Protein 9GFK (pdb70)

B-factor: mean 33.03, std 9.79, range [18.78, 79.49]

Foldseek 3Di:
DPDDDDQQQWKWFFAVLLVVQLVVQPDPDGIDGNVSSVVSNVVSCVVVVQADPVQRQKGAADVHSVCVLLVDRIDGVVPVVSVVVSRPVGIDTPD/DDPDDDDQQQFKWFFAVLLVVLQVVQPDDDRIDGNVSSVVSVVVSCVVVVQADPVQRQKGAAVVHSVCVLLVHRIDGVVVPVSVVVSRPVRIGGDD/DDDDDQQQWKKFFADLLQVQLVVQPDPDRIDGNVSSVVSVVVSCVVVVQADPVQRQKGAAPPHSVCVLLVHRIDGVVPPVSVVVSRPVGIGTPD/DPDDDDQQQFKWFFAVLLVVQLVVLPDDDRIDGNVSSVVSVVVSCVVVVQADPVHRQKGQAQVHSVCVLLVHRIDGNVPPVSVVVSRPVRIDGDD/DDPVVVVD/DDPVVVVD/DDPVVVVD/DDPVVVVD

Solvent-accessible surface area: 21540 Å² total; per-residue (Å²): 130,152,20,25,58,42,20,64,69,25,86,0,122,11,87,112,81,0,35,138,0,0,87,77,33,50,10,167,79,57,44,0,35,1,60,23,0,28,33,7,0,6,27,8,0,60,87,102,142,27,23,28,138,188,87,28,21,32,0,108,0,73,163,15,32,0,13,96,14,36,70,37,95,46,22,18,5,114,59,37,53,105,10,28,54,9,0,44,178,16,8,90,48,81,156,217,37,103,15,27,45,42,22,65,71,23,91,0,120,9,91,114,76,0,34,132,0,0,93,74,30,39,5,167,95,69,38,1,35,0,63,30,0,29,34,12,0,6,39,7,0,84,104,102,149,26,18,28,91,185,98,34,23,42,0,106,0,66,164,18,34,0,10,102,13,41,70,37,86,47,22,22,5,116,62,39,22,129,9,31,54,8,0,34,170,16,9,89,45,54,186,132,49,32,58,42,21,59,62,23,83,0,123,10,86,111,84,0,35,137,0,0,88,73,33,42,5,169,80,57,42,0,34,0,64,7,0,34,30,4,0,4,32,7,0,87,110,104,151,28,26,31,109,193,96,30,21,41,0,104,1,67,163,22,30,0,11,98,17,38,68,36,86,46,24,26,4,113,71,38,73,104,10,27,54,8,0,47,178,20,8,87,49,78,175,120,80,34,30,58,46,20,63,64,27,91,0,116,11,91,114,48,0,33,112,1,0,91,69,35,56,9,174,91,80,54,1,35,0,58,16,0,28,35,16,0,6,33,8,0,64,90,101,140,26,22,42,116,184,93,30,17,38,0,12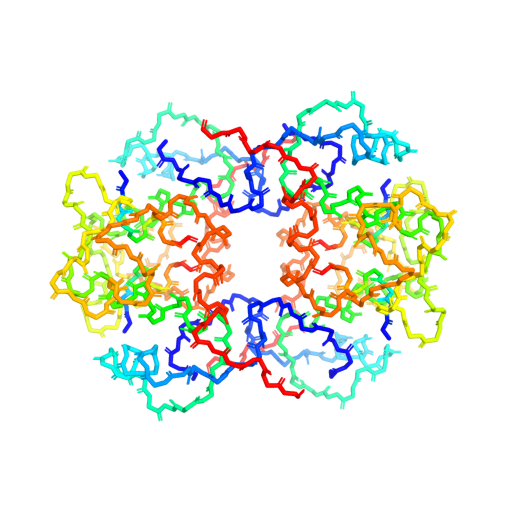1,1,95,156,18,75,0,10,96,1,17,66,38,93,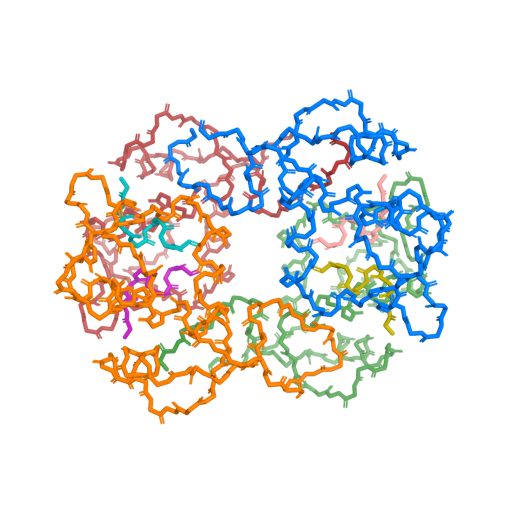43,26,20,4,117,69,44,28,136,12,30,54,36,0,25,151,20,9,74,49,34,199,65,41,2,30,37,32,52,94,78,41,2,36,39,34,51,94,79,42,2,36,37,36,52,95,71,44,1,30,40,43,51,95

Organism: Homo sapiens (NCBI:txid9606)

Sequence (412 aa):
SQIPASEQETLVRPKPLLLKLLKSVGAQKDTYTMKEVLFYLGQYIMTKRLYDEKQQHIVYCSNDLLGDLFGVPSFSVKEHRKIYTMMIYRNLVVVNMSQIPASEQETLVRPKPLLLKLLKSVGAQKDTYTMKEVLFYLGQYIMTKRLYDEKQQHIVYCSNDLLGDLFGVPSFSVKEHRKIYTMIYRNLVVVNQIPASEQETLVRPKPLLLKLLKSVGAQKDTYTMKEVLFYLGQYIMTKRRLYDEKQQHIVYCSNDLLGDLFGVPSFSVVKEHRKIYTMIYRNLVVVNSQIPASEQETLVRPKPLLLKLLKSVGAQKDTYTMKEVLFYLLGQYIMTKRLYDEKQQHIVYCSNDLLGDLFGVPSFSVKEHRKIYTMIYRNLVVVNTSFCEYWATSFCEYWATSFCEYWATSFCEYWA

Structure (mmCIF, N/CA/C/O backbone):
data_9GFK
#
_entry.id   9GFK
#
_cell.length_a   39.565
_cell.length_b   109.557
_cell.length_c   58.713
_cell.angle_alpha   90
_cell.angle_beta   96.97
_cell.angle_gamma   90
#
_symmetry.space_group_name_H-M   'P 1 21 1'
#
loop_
_entity.id
_entity.type
_entity.pdbx_description
1 polymer 'E3 ubiquitin-protein ligase Mdm2'
2 polymer 'Stapled foldamer'
3 non-polymer 'SULFATE ION'
4 water water
#
loop_
_atom_site.group_PDB
_atom_site.id
_atom_site.type_symbol
_atom_site.label_atom_id
_atom_site.label_alt_id
_atom_site.label_comp_id
_atom_site.label_asym_id
_atom_site.label_entity_id
_atom_site.label_seq_id
_atom_site.pdbx_PDB_ins_code
_atom_site.Cartn_x
_atom_site.Cartn_y
_atom_site.Cartn_z
_atom_site.occupancy
_atom_site.B_iso_or_equiv
_atom_site.auth_seq_id
_atom_site.auth_comp_id
_atom_site.auth_asym_id
_atom_site.auth_atom_id
_atom_site.pdbx_PDB_model_num
ATOM 1 N N . SER A 1 2 ? -7.76 -11.288 36.124 1 54.41 17 SER A N 1
ATOM 2 C CA . SER A 1 2 ? -6.843 -12.106 35.323 1 54.31 17 SER A CA 1
ATOM 3 C C . SER A 1 2 ? -6.068 -13.142 36.129 1 52.97 17 SER A C 1
ATOM 4 O O . SER A 1 2 ? -5.426 -13.993 35.525 1 53.63 17 SER A O 1
ATOM 7 N N . GLN A 1 3 ? -6.097 -13.057 37.471 1 50.91 18 GLN A N 1
ATOM 8 C CA . GLN A 1 3 ? -5.4 -13.941 38.409 1 48.69 18 GLN A CA 1
ATOM 9 C C . GLN A 1 3 ? -3.881 -13.722 38.403 1 44.49 18 GLN A C 1
ATOM 10 O O . GLN A 1 3 ? -3.351 -13.347 39.447 1 45.03 18 GLN A O 1
ATOM 16 N N . ILE A 1 4 ? -3.174 -13.944 37.265 1 40.09 19 ILE A N 1
ATOM 17 C CA . ILE A 1 4 ? -1.734 -13.701 37.247 1 35.83 19 ILE A CA 1
ATOM 18 C C . ILE A 1 4 ? -1.501 -12.169 37.23 1 31.54 19 ILE A C 1
ATOM 19 O O . ILE A 1 4 ? -2.29 -11.431 36.647 1 30.1 19 ILE A O 1
ATOM 24 N N . PRO A 1 5 ? -0.468 -11.696 37.942 1 29.5 20 PRO A N 1
ATOM 25 C CA . PRO A 1 5 ? -0.22 -10.251 38.017 1 28.58 20 PRO A CA 1
ATOM 26 C 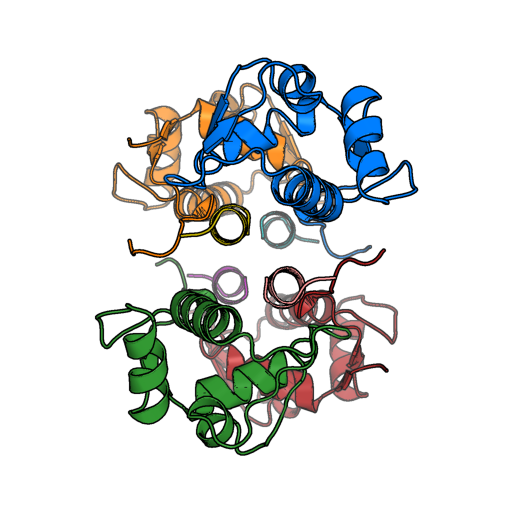C . PRO A 1 5 ? 0.009 -9.614 36.663 1 28.05 20 PRO A C 1
ATOM 27 O O . PRO A 1 5 ? 0.639 -10.211 35.792 1 28.45 20 PRO A O 1
ATOM 31 N N . ALA A 1 6 ? -0.438 -8.382 36.523 1 27.81 21 ALA A N 1
ATOM 32 C CA . ALA A 1 6 ? -0.275 -7.679 35.268 1 28.2 21 ALA A CA 1
ATOM 33 C C . ALA A 1 6 ? 1.075 -6.979 35.192 1 28.18 21 ALA A C 1
ATOM 34 O O . ALA A 1 6 ? 1.621 -6.569 36.203 1 28.63 21 ALA A O 1
ATOM 36 N N . SER A 1 7 ? 1.634 -6.887 33.996 1 27.73 22 SER A N 1
ATOM 37 C CA . SER A 1 7 ? 2.87 -6.145 33.765 1 27.55 22 SER A CA 1
ATOM 38 C C . SER A 1 7 ? 2.48 -4.702 33.367 1 26.23 22 SER A C 1
ATOM 39 O O . SER A 1 7 ? 1.301 -4.434 33.088 1 26.3 22 SER A O 1
ATOM 42 N N . GLU A 1 8 ? 3.451 -3.789 33.304 1 24.69 23 GLU A N 1
ATOM 43 C CA . GLU A 1 8 ? 3.158 -2.39 32.951 1 23.5 23 GLU A CA 1
ATOM 44 C C . GLU A 1 8 ? 2.496 -2.27 31.566 1 23.9 23 GLU A C 1
ATOM 45 O O . GLU A 1 8 ? 1.52 -1.534 31.428 1 24.36 23 GLU A O 1
ATOM 51 N N . GLN A 1 9 ? 2.956 -3.043 30.574 1 23.15 24 GLN A N 1
ATOM 52 C CA . GLN A 1 9 ? 2.368 -2.983 29.224 1 24.43 24 GLN A CA 1
ATOM 53 C C . GLN A 1 9 ? 0.912 -3.46 29.165 1 24.54 24 GLN A C 1
ATOM 54 O O . GLN A 1 9 ? 0.205 -3.158 28.201 1 24.74 24 GLN A O 1
ATOM 60 N N . GLU A 1 10 ? 0.469 -4.241 30.172 1 24.75 25 GLU A N 1
ATOM 61 C CA . GLU A 1 10 ? -0.912 -4.714 30.239 1 25.47 25 GLU A CA 1
ATOM 62 C C . GLU A 1 10 ? -1.872 -3.735 30.942 1 26.22 25 GLU A C 1
ATOM 63 O O . GLU A 1 10 ? -3.085 -3.99 30.993 1 27.4 25 GLU A O 1
ATOM 69 N N . THR A 1 11 ? -1.356 -2.616 31.455 1 25.66 26 THR A N 1
ATOM 70 C CA . THR A 1 11 ? -2.155 -1.609 32.167 1 26.09 26 THR A CA 1
ATOM 71 C C . THR A 1 11 ? -3.273 -1.087 31.279 1 25.42 26 THR A C 1
ATOM 72 O O . THR A 1 11 ? -2.993 -0.716 30.141 1 24.36 26 THR A O 1
ATOM 76 N N . LEU A 1 12 ? -4.525 -1.09 31.768 1 24.77 27 LEU A N 1
ATOM 77 C CA . LEU A 1 12 ? -5.631 -0.533 30.981 1 25.14 27 LEU A CA 1
ATOM 78 C C . LEU A 1 12 ? -5.682 0.971 31.241 1 23.96 27 LEU A C 1
ATOM 79 O O . LEU A 1 12 ? -5.604 1.41 32.379 1 23.9 27 LEU A O 1
ATOM 84 N N . VAL A 1 13 ? -5.771 1.751 30.187 1 23.2 28 VAL A N 1
ATOM 85 C CA . VAL A 1 13 ? -5.762 3.201 30.263 1 22.01 28 VAL A CA 1
ATOM 86 C C . VAL A 1 13 ? -6.879 3.834 29.438 1 22.35 28 VAL A C 1
ATOM 87 O O . VAL A 1 13 ? -7.317 3.293 28.408 1 22.31 28 VAL A O 1
ATOM 91 N N . ARG A 1 14 ? -7.257 5.044 29.834 1 22.88 29 ARG A N 1
ATOM 92 C CA . ARG A 1 14 ? -8.224 5.818 29.105 1 24.53 29 ARG A CA 1
ATOM 93 C C . ARG A 1 14 ? -7.53 7.084 28.684 1 24.16 29 ARG A C 1
ATOM 94 O O . ARG A 1 14 ? -7.379 7.997 29.506 1 24.75 29 ARG A O 1
ATOM 102 N N . PRO A 1 15 ? -7.074 7.148 27.424 1 23.26 30 PRO A N 1
ATOM 103 C CA . PRO A 1 15 ? -6.394 8.358 26.966 1 23.14 30 PRO A CA 1
ATOM 104 C C . PRO A 1 15 ? -7.277 9.596 27.031 1 23.02 30 PRO A C 1
ATOM 105 O O . PRO A 1 15 ? -8.485 9.552 26.728 1 22.74 30 PRO A O 1
ATOM 109 N N . LYS A 1 16 ? -6.656 10.697 27.446 1 23.34 31 LYS A N 1
ATOM 110 C CA . LYS A 1 16 ? -7.248 12.035 27.474 1 23.58 31 LYS A CA 1
ATOM 111 C C . LYS A 1 16 ? -7.458 12.533 26.03 1 24.59 31 LYS A C 1
ATOM 112 O O . LYS A 1 16 ? -6.945 11.929 25.094 1 24.08 31 LYS A O 1
ATOM 118 N N . PRO A 1 17 ? -8.258 13.599 25.815 1 24.78 32 PRO A N 1
ATOM 119 C CA . PRO A 1 17 ? -8.623 13.976 24.443 1 24.36 32 PRO A CA 1
ATOM 120 C C . PRO A 1 17 ? -7.494 14.173 23.421 1 23.66 32 PRO A C 1
ATOM 121 O O . PRO A 1 17 ? -7.68 13.703 22.312 1 23.19 32 PRO A O 1
ATOM 125 N N . LEU A 1 18 ? -6.371 14.855 23.746 1 23.95 33 LEU A N 1
ATOM 126 C CA . LEU A 1 18 ? -5.303 15.042 22.749 1 23.82 33 LEU A CA 1
ATOM 127 C C . LEU A 1 18 ? -4.717 13.694 22.312 1 22.81 33 LEU A C 1
ATOM 128 O O . LEU A 1 18 ? -4.584 13.44 21.112 1 22.74 33 LEU A O 1
ATOM 133 N N . LEU A 1 19 ? -4.383 12.84 23.273 1 22.49 34 LEU A N 1
ATOM 134 C CA . LEU A 1 19 ? -3.814 11.509 22.975 1 23.44 34 LEU A CA 1
ATOM 135 C C . LEU A 1 19 ? -4.827 10.586 22.283 1 24.14 34 LEU A C 1
ATOM 136 O O . LEU A 1 19 ? -4.455 9.834 21.379 1 24.71 34 LEU A O 1
ATOM 141 N N . LEU A 1 20 ? -6.113 10.685 22.659 1 23.31 35 LEU A N 1
ATOM 142 C CA . LEU A 1 20 ? -7.149 9.88 22.017 1 23.73 35 LEU A CA 1
ATOM 143 C C . LEU A 1 20 ? -7.282 10.249 20.547 1 22.82 35 LEU A C 1
ATOM 144 O O . LEU A 1 20 ? -7.364 9.366 19.704 1 24.13 35 LEU A O 1
ATOM 149 N N . LYS A 1 21 ? -7.203 11.541 20.228 1 21.75 36 LYS A N 1
ATOM 150 C CA . LYS A 1 21 ? -7.272 12.017 18.851 1 22.21 36 LYS A CA 1
ATOM 151 C C . LYS A 1 21 ? -6.09 11.482 18.027 1 22.37 36 LYS A C 1
ATOM 152 O O . LYS A 1 21 ? -6.274 11.019 16.888 1 22.87 36 LYS A O 1
ATOM 158 N N . LEU A 1 22 ? -4.894 11.492 18.622 1 21.99 37 LEU A N 1
ATOM 159 C CA . LEU A 1 22 ? -3.692 10.965 17.993 1 22.16 37 LEU A CA 1
ATOM 160 C C . LEU A 1 22 ? -3.877 9.464 17.68 1 22.79 37 LEU A C 1
ATOM 161 O O . LEU A 1 22 ? -3.663 9.046 16.541 1 22.66 37 LEU A O 1
ATOM 166 N N . LEU A 1 23 ? -4.277 8.681 18.686 1 24.11 38 LEU A N 1
ATOM 167 C CA . LEU A 1 23 ? -4.477 7.228 18.558 1 26.11 38 LEU A CA 1
ATOM 168 C C . LEU A 1 23 ? -5.507 6.864 17.512 1 27.88 38 LEU A C 1
ATOM 169 O O . LEU A 1 23 ? -5.266 5.961 16.703 1 28.66 38 LEU A O 1
ATOM 174 N N . LYS A 1 24 ? -6.618 7.598 17.476 1 27.85 39 LYS A N 1
ATOM 175 C CA . LYS A 1 24 ? -7.678 7.35 16.517 1 29.3 39 LYS A CA 1
ATOM 176 C C . LYS A 1 24 ? -7.305 7.782 15.094 1 30.46 39 LYS A C 1
ATOM 177 O O . LYS A 1 24 ? -7.831 7.209 14.135 1 31.2 39 LYS A O 1
ATOM 183 N N . SER A 1 25 ? -6.35 8.729 14.937 1 30.38 40 SER A N 1
ATOM 184 C CA . SER A 1 25 ? -5.931 9.14 13.597 1 30.23 40 SER A CA 1
ATOM 185 C C . SER A 1 25 ? -5.197 8.016 12.839 1 30.46 40 SER A C 1
ATOM 186 O O . SER A 1 25 ? -5.141 8.056 11.613 1 30.77 40 SER A O 1
ATOM 189 N N . VAL A 1 26 ? -4.643 7.025 13.543 1 30.82 41 VAL A N 1
ATOM 190 C CA . VAL A 1 26 ? -3.981 5.903 12.875 1 32.15 41 VAL A CA 1
ATOM 191 C C . VAL A 1 26 ? -4.887 4.673 12.785 1 35.16 41 VAL A C 1
ATOM 192 O O . VAL A 1 26 ? -4.386 3.56 12.641 1 35.33 41 VAL A O 1
ATOM 196 N N . GLY A 1 27 ? -6.205 4.874 12.839 1 37.02 42 GLY A N 1
ATOM 197 C CA . GLY A 1 27 ? -7.162 3.79 12.684 1 39.12 42 GLY A CA 1
ATOM 198 C C . GLY A 1 27 ? -7.635 3.068 13.928 1 40.35 42 GLY A C 1
ATOM 199 O O . GLY A 1 27 ? -8.563 2.267 13.822 1 41.43 42 GLY A O 1
ATOM 200 N N . ALA A 1 28 ? -7.028 3.313 15.109 1 40.43 43 ALA A N 1
ATOM 201 C CA . ALA A 1 28 ? -7.501 2.668 16.345 1 41.7 43 ALA A CA 1
ATOM 202 C C . ALA A 1 28 ? -8.903 3.249 16.656 1 42.54 43 ALA A C 1
ATOM 203 O O . ALA A 1 28 ? -9.094 4.46 16.529 1 43.08 43 ALA A O 1
ATOM 205 N N . GLN A 1 29 ? -9.893 2.394 16.928 1 41.88 44 GLN A N 1
ATOM 206 C CA . GLN A 1 29 ? -11.267 2.876 17.073 1 41.98 44 GLN A CA 1
ATOM 207 C C . GLN A 1 29 ? -11.91 2.536 18.409 1 40.17 44 GLN A C 1
ATOM 208 O O . GLN A 1 29 ? -13.083 2.146 18.457 1 41.14 44 GLN A O 1
ATOM 214 N N . LYS A 1 30 ? -11.173 2.739 19.493 1 37.36 45 LYS A N 1
ATOM 215 C CA . LYS A 1 30 ? -11.721 2.521 20.825 1 36.27 45 LYS A CA 1
ATOM 216 C C . LYS A 1 30 ? -11.295 3.614 21.793 1 35.16 45 LYS A C 1
ATOM 217 O O . LYS A 1 30 ? -10.535 4.512 21.417 1 35.26 45 LYS A O 1
ATOM 223 N N . ASP A 1 31 ? -11.819 3.579 23.013 1 34.12 46 ASP A N 1
ATOM 224 C CA . ASP A 1 31 ? -11.506 4.579 24.013 1 34.19 46 ASP A CA 1
ATOM 225 C C . ASP A 1 31 ? -10.67 4.014 25.168 1 32.5 46 ASP A C 1
ATOM 226 O O . ASP A 1 31 ? -10.102 4.79 25.914 1 32.88 46 ASP A O 1
ATOM 231 N N . THR A 1 32 ? -10.645 2.681 25.361 1 30.79 47 THR A N 1
ATOM 232 C CA . THR A 1 32 ? -9.86 2.021 26.402 1 30.08 47 THR A CA 1
ATOM 233 C C . THR A 1 32 ? -8.756 1.209 25.717 1 27.92 47 THR A C 1
ATOM 234 O O . THR A 1 32 ? -9.03 0.46 24.783 1 27.69 47 THR A O 1
ATOM 238 N N . TYR A 1 33 ? -7.514 1.383 26.164 1 25.89 48 TYR A N 1
ATOM 239 C CA . TYR A 1 33 ? -6.35 0.729 25.57 1 25.56 48 TYR A CA 1
ATOM 240 C C . TYR A 1 33 ? -5.475 0.103 26.623 1 24.33 48 TYR A C 1
ATOM 241 O O . TYR A 1 33 ? -5.538 0.499 27.78 1 24.65 48 TYR A O 1
ATOM 250 N N . THR A 1 34 ? -4.609 -0.832 26.234 1 22.98 49 THR A N 1
ATOM 251 C CA . THR A 1 34 ? -3.558 -1.278 27.139 1 22.4 49 THR A CA 1
ATOM 252 C C . THR A 1 34 ? -2.358 -0.336 26.838 1 21.02 49 THR A C 1
ATOM 253 O O . THR A 1 34 ? -2.278 0.235 25.74 1 21.3 49 THR A O 1
ATOM 257 N N . MET A 1 35 ? -1.396 -0.225 27.762 1 19.87 50 MET A N 1
ATOM 258 C CA . MET A 1 35 ? -0.197 0.587 27.527 1 20.8 50 MET A CA 1
ATOM 259 C C . MET A 1 35 ? 0.562 0.089 26.281 1 20.8 50 MET A C 1
ATOM 260 O O . MET A 1 35 ? 1.096 0.9 25.537 1 20.47 50 MET A O 1
ATOM 265 N N . LYS A 1 36 ? 0.519 -1.254 26.021 1 20.06 51 LYS A N 1
ATOM 266 C CA . LYS A 1 36 ? 1.137 -1.843 24.827 1 20.65 51 LYS A CA 1
ATOM 267 C C . LYS A 1 36 ? 0.504 -1.288 23.557 1 21.01 51 LYS A C 1
ATOM 268 O O . LYS A 1 36 ? 1.215 -0.951 22.608 1 22.19 51 LYS A O 1
ATOM 274 N N . GLU A 1 37 ? -0.822 -1.145 23.544 1 20.04 52 GLU A N 1
ATOM 275 C CA . GLU A 1 37 ? -1.513 -0.594 22.389 1 20.36 52 GLU A CA 1
ATOM 276 C C . GLU A 1 37 ? -1.175 0.871 22.205 1 20.31 52 GLU A C 1
ATOM 277 O O . GLU A 1 37 ? -0.864 1.299 21.085 1 20.24 52 GLU A O 1
ATOM 283 N N . VAL A 1 38 ? -1.144 1.644 23.29 1 19.97 53 VAL A N 1
ATOM 284 C CA . VAL A 1 38 ? -0.749 3.07 23.213 1 20.05 53 VAL A CA 1
ATOM 285 C C . VAL A 1 38 ? 0.646 3.204 22.574 1 20.84 53 VAL A C 1
ATOM 286 O O . VAL A 1 38 ? 0.788 3.92 21.592 1 21.63 53 VAL A O 1
ATOM 290 N N . LEU A 1 39 ? 1.624 2.413 23.041 1 21.25 54 LEU A N 1
ATOM 291 C CA . LEU A 1 39 ? 2.977 2.433 22.479 1 21.77 54 LEU A CA 1
ATOM 292 C C . LEU A 1 39 ? 2.966 2.043 21.003 1 22.44 54 LEU A C 1
ATOM 293 O O . LEU A 1 39 ? 3.608 2.681 20.171 1 23.74 54 LEU A O 1
ATOM 298 N N . PHE A 1 40 ? 2.222 1.006 20.682 1 21.78 55 PHE A N 1
ATOM 299 C CA . PHE A 1 40 ? 2.106 0.52 19.317 1 22.28 55 PHE A CA 1
ATOM 300 C C . PHE A 1 40 ? 1.561 1.586 18.339 1 21.97 55 PHE A C 1
ATOM 301 O O . PHE A 1 40 ? 2.176 1.846 17.298 1 21.46 55 PHE A O 1
ATOM 309 N N . TYR A 1 41 ? 0.398 2.172 18.655 1 21.85 56 TYR A N 1
ATOM 310 C CA . TYR A 1 41 ? -0.247 3.169 17.795 1 21.25 56 TYR A CA 1
ATOM 311 C C . TYR A 1 41 ? 0.522 4.502 17.808 1 21.11 56 TYR A C 1
ATOM 312 O O . TYR A 1 41 ? 0.563 5.18 16.791 1 20.68 56 TYR A O 1
ATOM 321 N N . LEU A 1 42 ? 1.173 4.851 18.931 1 20.76 57 LEU A N 1
ATOM 322 C CA . LEU A 1 42 ? 2.019 6.047 18.978 1 21.04 57 LEU A CA 1
ATOM 323 C C . LEU A 1 42 ? 3.225 5.839 18.015 1 20.71 57 LEU A C 1
ATOM 324 O O . LEU A 1 42 ? 3.558 6.742 17.242 1 20.84 57 LEU A O 1
ATOM 329 N N . GLY A 1 43 ? 3.812 4.637 18.025 1 18.8 58 GLY A N 1
ATOM 330 C CA . GLY A 1 43 ? 4.908 4.286 17.124 1 19.61 58 GLY A CA 1
ATOM 331 C C . GLY A 1 43 ? 4.478 4.351 15.669 1 20.34 58 GLY A C 1
ATOM 332 O O . GLY A 1 43 ? 5.196 4.902 14.83 1 19.72 58 GLY A O 1
ATOM 333 N N . GLN A 1 44 ? 3.257 3.876 15.372 1 20.9 59 GLN A N 1
ATOM 334 C CA . GLN A 1 44 ? 2.683 3.95 14.023 1 21.91 59 GLN A CA 1
ATOM 335 C C . GLN A 1 44 ? 2.472 5.374 13.581 1 23.04 59 GLN A C 1
ATOM 336 O O . GLN A 1 44 ? 2.684 5.681 12.417 1 24.88 59 GLN A O 1
ATOM 342 N N . TYR A 1 45 ? 1.974 6.221 14.467 1 22.1 60 TYR A N 1
ATOM 343 C CA . TYR A 1 45 ? 1.717 7.631 14.177 1 21.75 60 TYR A CA 1
ATOM 344 C C . TYR A 1 45 ? 3.013 8.347 13.795 1 22.02 60 TYR A C 1
ATOM 345 O O . TYR A 1 45 ? 3.053 9.022 12.767 1 23.58 60 TYR A O 1
ATOM 354 N N . ILE A 1 46 ? 4.086 8.206 14.599 1 21.08 61 ILE A N 1
ATOM 355 C CA . ILE A 1 46 ? 5.348 8.866 14.288 1 20.59 61 ILE A CA 1
ATOM 356 C C . ILE A 1 46 ? 5.896 8.375 12.945 1 21.37 61 ILE A C 1
ATOM 357 O O . ILE A 1 46 ? 6.384 9.161 12.144 1 21.01 61 ILE A O 1
ATOM 362 N N . MET A 1 47 ? 5.835 7.058 12.735 1 21.48 62 MET A N 1
ATOM 363 C CA . MET A 1 47 ? 6.345 6.443 11.527 1 23.08 62 MET A CA 1
ATOM 364 C C . MET A 1 47 ? 5.514 6.861 10.308 1 25.09 62 MET A C 1
ATOM 365 O O . MET A 1 47 ? 6.098 7.312 9.333 1 25.51 62 MET A O 1
ATOM 370 N N . THR A 1 48 ? 4.175 6.799 10.369 1 26.01 63 THR A N 1
ATOM 371 C CA . THR A 1 48 ? 3.347 7.151 9.198 1 27.44 63 THR A CA 1
ATOM 372 C C . THR A 1 48 ? 3.475 8.604 8.811 1 27.21 63 THR A C 1
ATOM 373 O O . THR A 1 48 ? 3.487 8.923 7.614 1 27.65 63 THR A O 1
ATOM 377 N N . LYS A 1 49 ? 3.579 9.48 9.801 1 25.84 64 LYS A N 1
ATOM 378 C CA . LYS A 1 49 ? 3.71 10.906 9.536 1 26.43 64 LYS A CA 1
ATOM 379 C C . LYS A 1 49 ? 5.134 11.375 9.271 1 27.08 64 LYS A C 1
ATOM 380 O O . LYS A 1 49 ? 5.335 12.568 9.036 1 27.59 64 LYS A O 1
ATOM 386 N N . ARG A 1 50 ? 6.121 10.461 9.365 1 26.84 65 ARG A N 1
ATOM 387 C CA . ARG A 1 50 ? 7.544 10.707 9.161 1 27.57 65 ARG A CA 1
ATOM 388 C C . ARG A 1 50 ? 8.014 11.868 10.037 1 26.19 65 ARG A C 1
ATOM 389 O O . ARG A 1 50 ? 8.634 12.805 9.532 1 25.84 65 ARG A O 1
ATOM 397 N N . LEU A 1 51 ? 7.691 11.826 11.344 1 24.72 66 LEU A N 1
ATOM 398 C CA . LEU A 1 51 ? 8.119 12.903 12.241 1 24.71 66 LEU A CA 1
ATOM 399 C C . LEU A 1 51 ? 9.574 12.767 12.702 1 25.22 66 LEU A C 1
ATOM 400 O O . LEU A 1 51 ? 10.14 13.719 13.229 1 26.15 66 LEU A O 1
ATOM 405 N N . TYR A 1 52 ? 10.171 11.583 12.528 1 25.03 67 TYR A N 1
ATOM 406 C CA . TYR A 1 52 ? 11.544 11.356 12.925 1 25.08 67 TYR A CA 1
ATOM 407 C C . TYR A 1 52 ? 12.549 12.023 11.972 1 25.5 67 TYR A C 1
ATOM 408 O O . TYR A 1 52 ? 12.255 12.244 10.791 1 25.74 67 TYR A O 1
ATOM 417 N N . ASP A 1 53 ? 13.752 12.28 12.472 1 25.63 68 ASP A N 1
ATOM 418 C CA . ASP A 1 53 ? 14.824 12.851 11.671 1 26.66 68 ASP A CA 1
ATOM 419 C C . ASP A 1 53 ? 15.375 11.73 10.787 1 28 68 ASP A C 1
ATOM 420 O O . ASP A 1 53 ? 15.679 10.668 11.31 1 27.91 68 ASP A O 1
ATOM 425 N N . GLU A 1 54 ? 15.499 11.95 9.458 1 28.97 69 GLU A N 1
ATOM 426 C CA . GLU A 1 54 ? 16.049 10.949 8.533 1 30.26 69 GLU A CA 1
ATOM 427 C C . GLU A 1 54 ? 17.443 10.426 8.9 1 30.66 69 GLU A C 1
ATOM 428 O O . GLU A 1 54 ? 17.693 9.228 8.789 1 30.43 69 GLU A O 1
ATOM 434 N N . LYS A 1 55 ? 18.339 11.296 9.36 1 31.45 70 LYS A N 1
ATOM 435 C CA . LYS A 1 55 ? 19.712 10.896 9.705 1 32.74 70 LYS A CA 1
ATOM 436 C C . LYS A 1 55 ? 19.864 10.295 11.118 1 32.38 70 LYS A C 1
ATOM 437 O O . LYS A 1 55 ? 20.612 9.334 11.29 1 33.31 70 LYS A O 1
ATOM 443 N N . GLN A 1 56 ? 19.148 10.841 12.121 1 30.78 71 GLN A N 1
ATOM 444 C CA . GLN A 1 56 ? 19.199 10.361 13.509 1 29.17 71 GLN A CA 1
ATOM 445 C C . GLN A 1 56 ? 17.751 9.976 13.837 1 26.68 71 GLN A C 1
ATOM 446 O O . GLN A 1 56 ? 16.971 10.797 14.326 1 25.34 71 GLN A O 1
ATOM 452 N N . GLN A 1 57 ? 17.391 8.728 13.545 1 25.22 72 GLN A N 1
ATOM 453 C CA . GLN A 1 57 ? 16.003 8.312 13.593 1 24.05 72 GLN A CA 1
ATOM 454 C C . GLN A 1 57 ? 15.411 8.162 14.991 1 22.59 72 GLN A C 1
ATOM 455 O O . GLN A 1 57 ? 14.213 7.931 15.095 1 23.05 72 GLN A O 1
ATOM 461 N N . HIS A 1 58 ? 16.19 8.423 16.048 1 21.19 73 HIS A N 1
ATOM 462 C CA . HIS A 1 58 ? 15.642 8.463 17.394 1 21.42 73 HIS A CA 1
ATOM 463 C C . HIS A 1 58 ? 15.061 9.864 17.723 1 21.36 73 HIS A C 1
ATOM 464 O O . HIS A 1 58 ? 14.386 10.013 18.73 1 22.11 73 HIS A O 1
ATOM 471 N N . ILE A 1 59 ? 15.381 10.882 16.928 1 20.72 74 ILE A N 1
ATOM 472 C CA . ILE A 1 59 ? 14.907 12.238 17.175 1 20.7 74 ILE A CA 1
ATOM 473 C C . ILE A 1 59 ? 13.574 12.424 16.493 1 21.94 74 ILE A C 1
ATOM 474 O O . ILE A 1 59 ? 13.442 12.142 15.294 1 22.34 74 ILE A O 1
ATOM 479 N N . VAL A 1 60 ? 12.578 12.897 17.243 1 21.68 75 VAL A N 1
ATOM 480 C CA . VAL A 1 60 ? 11.257 13.122 16.681 1 22.4 75 VAL A CA 1
ATOM 481 C C . VAL A 1 60 ? 10.961 14.598 16.764 1 24.56 75 VAL A C 1
ATOM 482 O O . VAL A 1 60 ? 11.086 15.184 17.835 1 24.76 75 VAL A O 1
ATOM 486 N N . TYR A 1 61 ? 10.565 15.194 15.652 1 25.19 76 TYR A N 1
ATOM 487 C CA . TYR A 1 61 ? 10.222 16.608 15.619 1 26.96 76 TYR A CA 1
ATOM 488 C C . TYR A 1 61 ? 8.727 16.738 15.789 1 28.19 76 TYR A C 1
ATOM 489 O O . TYR A 1 61 ? 7.97 16.018 15.126 1 28.93 76 TYR A O 1
ATOM 498 N N . CYS A 1 62 ? 8.295 17.617 16.682 1 27.95 77 CYS A N 1
ATOM 499 C CA . CYS A 1 62 ? 6.864 17.729 16.938 1 28.78 77 CYS A CA 1
ATOM 500 C C . CYS A 1 62 ? 6.371 19.157 17.125 1 29.21 77 CYS A C 1
ATOM 501 O O . CYS A 1 62 ? 5.209 19.346 17.48 1 28.01 77 CYS A O 1
ATOM 504 N N . SER A 1 63 ? 7.167 20.161 16.701 1 30.91 78 SER A N 1
ATOM 505 C CA . SER A 1 63 ? 6.687 21.547 16.684 1 33.69 78 SER A CA 1
ATOM 506 C C . SER A 1 63 ? 5.605 21.586 15.57 1 36.38 78 SER A C 1
ATOM 507 O O . SER A 1 63 ? 5.787 20.959 14.522 1 37.86 78 SER A O 1
ATOM 510 N N . ASN A 1 64 ? 4.456 22.18 15.846 1 37.12 79 ASN A N 1
ATOM 511 C CA . ASN A 1 64 ? 3.371 22.266 14.849 1 37.72 79 ASN A CA 1
ATOM 512 C C . ASN A 1 64 ? 2.67 20.919 14.563 1 36.06 79 AS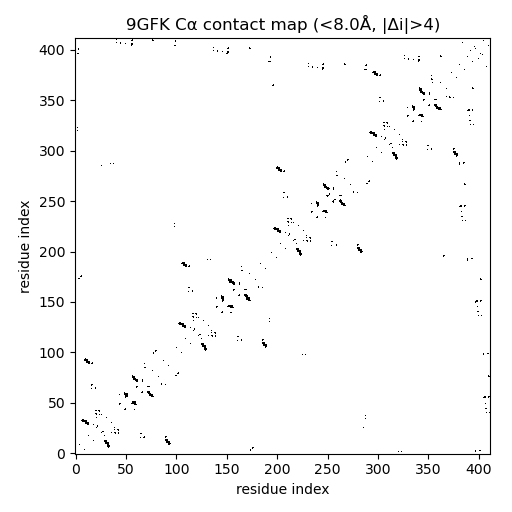N A C 1
ATOM 513 O O . ASN A 1 64 ? 1.975 20.777 13.559 1 37 79 ASN A O 1
ATOM 518 N N . ASP A 1 65 ? 2.825 19.947 15.463 1 33.03 80 ASP A N 1
ATOM 519 C CA . ASP A 1 65 ? 2.11 18.684 15.36 1 29.98 80 ASP A CA 1
ATOM 520 C C . ASP A 1 65 ? 1.367 18.485 16.651 1 28.23 80 ASP A C 1
ATOM 521 O O . ASP A 1 65 ? 1.797 18.941 17.72 1 26.87 80 ASP A O 1
ATOM 526 N N . LEU A 1 66 ? 0.267 17.711 16.597 1 28.1 81 LEU A N 1
ATOM 527 C CA . LEU A 1 66 ? -0.495 17.3 17.776 1 28.61 81 LEU A CA 1
ATOM 528 C C . LEU A 1 66 ? 0.459 16.691 18.837 1 27.92 81 LEU A C 1
ATOM 529 O O . LEU A 1 66 ? 0.307 16.95 20.021 1 27.79 81 LEU A O 1
ATOM 534 N N . LEU A 1 67 ? 1.49 15.949 18.391 1 27.44 82 LEU A N 1
ATOM 535 C CA . LEU A 1 67 ? 2.46 15.339 19.308 1 27.95 82 LEU A CA 1
ATOM 536 C C . LEU A 1 67 ? 3.2 16.373 20.166 1 27.5 82 LEU A C 1
ATOM 537 O O . LEU A 1 67 ? 3.447 16.14 21.354 1 27.59 82 LEU A O 1
ATOM 542 N N . GLY A 1 68 ? 3.45 17.544 19.593 1 26.97 83 GLY A N 1
ATOM 543 C CA . GLY A 1 68 ? 4.054 18.665 20.293 1 27.54 83 GLY A CA 1
ATOM 544 C C . GLY A 1 68 ? 3.163 19.204 21.396 1 28.12 83 GLY A C 1
ATOM 545 O O . GLY A 1 68 ? 3.663 19.658 22.421 1 28.42 83 GLY A O 1
ATOM 546 N N . ASP A 1 69 ? 1.836 19.128 21.207 1 27.82 84 ASP A N 1
ATOM 547 C CA . ASP A 1 69 ? 0.862 19.538 22.223 1 29.44 84 ASP A CA 1
ATOM 548 C C . ASP A 1 69 ? 0.81 18.549 23.389 1 31.56 84 ASP A C 1
ATOM 549 O O . ASP A 1 69 ? 0.41 18.934 24.482 1 32.95 84 ASP A O 1
ATOM 554 N N . LEU A 1 70 ? 1.2 17.284 23.165 1 31.55 85 LEU A N 1
ATOM 555 C CA . LEU A 1 70 ? 1.233 16.231 24.182 1 33.32 85 LEU A CA 1
ATOM 556 C C . LEU A 1 70 ? 2.562 16.309 24.949 1 34.36 85 LEU A C 1
ATOM 557 O O . LEU A 1 70 ? 2.585 16.224 26.182 1 34.59 85 LEU A O 1
ATOM 562 N N . PHE A 1 71 ? 3.673 16.456 24.217 1 35.2 86 PHE A N 1
ATOM 563 C CA . PHE A 1 71 ? 5.009 16.491 24.799 1 37.65 86 PHE A CA 1
ATOM 564 C C . PHE A 1 71 ? 5.378 17.795 25.467 1 38.75 86 PHE A C 1
ATOM 565 O O . PHE A 1 71 ? 6.13 17.797 26.446 1 38.11 86 PHE A O 1
ATOM 573 N N . GLY A 1 72 ? 4.911 18.896 24.889 1 39.51 87 GLY A N 1
ATOM 574 C CA . GLY A 1 72 ? 5.212 20.234 25.383 1 40.5 87 GLY A CA 1
ATOM 575 C C . GLY A 1 72 ? 6.656 20.626 25.133 1 40.5 87 GLY A C 1
ATOM 576 O O . GLY A 1 72 ? 7.254 21.342 25.935 1 40.41 87 GLY A O 1
ATOM 577 N N . VAL A 1 73 ? 7.218 20.161 24.006 1 39.99 88 VAL A N 1
ATOM 578 C CA . VAL A 1 73 ? 8.604 20.385 23.591 1 39.64 88 VAL A CA 1
ATOM 579 C C . VAL A 1 73 ? 8.695 20.38 22.045 1 38.03 88 VAL A C 1
ATOM 580 O O . VAL A 1 73 ? 7.842 19.766 21.404 1 38.6 88 VAL A O 1
ATOM 582 N N . PRO A 1 74 ? 9.69 21.044 21.418 1 36.53 89 PRO A N 1
ATOM 583 C CA . PRO A 1 74 ? 9.767 21.016 19.941 1 34.99 89 PRO A CA 1
ATOM 584 C C . PRO A 1 74 ? 10.306 19.704 19.349 1 31.78 89 PRO A C 1
ATOM 585 O O . PRO A 1 74 ? 10.064 19.39 18.184 1 30.97 89 PRO A O 1
ATOM 589 N N . SER A 1 75 ? 11.065 18.972 20.134 1 30.1 90 SER A N 1
ATOM 590 C CA . SER A 1 75 ? 11.603 17.685 19.708 1 29.8 90 SER A CA 1
ATOM 591 C C . SER A 1 75 ? 11.979 16.837 20.899 1 28.45 90 SER A C 1
ATOM 592 O O . SER A 1 75 ? 12.169 17.362 21.991 1 28.62 90 SER A O 1
ATOM 595 N N . PHE A 1 76 ? 12.066 15.524 20.702 1 26.39 91 PHE A N 1
ATOM 596 C CA . PHE A 1 76 ? 12.448 14.628 21.788 1 25.33 91 PHE A CA 1
ATOM 597 C C . PHE A 1 76 ? 13.212 13.429 21.216 1 24.21 91 PHE A C 1
ATOM 598 O O . PHE A 1 76 ? 13.161 13.177 20.001 1 24.02 91 PHE A O 1
ATOM 606 N N . SER A 1 77 ? 13.943 12.724 22.079 1 22.95 92 SER A N 1
ATOM 607 C CA . SER A 1 77 ? 14.688 11.54 21.678 1 22.26 92 SER A CA 1
ATOM 608 C C . SER A 1 77 ? 14.011 10.305 22.261 1 22.73 92 SER A C 1
ATOM 609 O O . SER A 1 77 ? 13.811 10.238 23.485 1 23.25 92 SER A O 1
ATOM 612 N N . VAL A 1 78 ? 13.789 9.285 21.428 1 23.1 93 VAL A N 1
ATOM 613 C CA . VAL A 1 78 ? 13.167 8.052 21.931 1 24.63 93 VAL A CA 1
ATOM 614 C C . VAL A 1 78 ? 14.171 7.152 22.712 1 24.45 93 VAL A C 1
ATOM 615 O O . VAL A 1 78 ? 13.774 6.109 23.245 1 24.58 93 VAL A O 1
ATOM 619 N N . LYS A 1 79 ? 15.437 7.585 22.859 1 23.75 94 LYS A N 1
ATOM 620 C CA . LYS A 1 79 ? 16.422 6.901 23.705 1 24.23 94 LYS A CA 1
ATOM 621 C C . LYS A 1 79 ? 16.126 7.173 25.196 1 25.03 94 LYS A C 1
ATOM 622 O O . LYS A 1 79 ? 16.528 6.374 26.049 1 25.69 94 LYS A O 1
ATOM 628 N N . GLU A 1 80 ? 15.438 8.297 25.52 1 23.99 95 GLU A N 1
ATOM 629 C CA . GLU A 1 80 ? 15.098 8.669 26.902 1 24.29 95 GLU A CA 1
ATOM 630 C C . GLU A 1 80 ? 13.747 8.048 27.252 1 24.53 95 GLU A C 1
ATOM 631 O O . GLU A 1 80 ? 12.734 8.744 27.317 1 24.01 95 GLU A O 1
ATOM 637 N N . HIS A 1 81 ? 13.725 6.708 27.432 1 24.28 96 HIS A N 1
ATOM 638 C CA . HIS A 1 81 ? 12.502 5.947 27.675 1 24.94 96 HIS A CA 1
ATOM 639 C C . HIS A 1 81 ? 11.59 6.545 28.744 1 26.42 96 HIS A C 1
ATOM 640 O O . HIS A 1 81 ? 10.404 6.766 28.482 1 25.83 96 HIS A O 1
ATOM 647 N N . ARG A 1 82 ? 12.139 6.819 29.943 1 27.96 97 ARG A N 1
ATOM 648 C CA . ARG A 1 82 ? 11.383 7.411 31.059 1 29.47 97 ARG A CA 1
ATOM 649 C C . ARG A 1 82 ? 10.61 8.663 30.672 1 28.49 97 ARG A C 1
ATOM 650 O O . ARG A 1 82 ? 9.482 8.842 31.131 1 27.89 97 ARG A O 1
ATOM 658 N N . LYS A 1 83 ? 11.21 9.545 29.869 1 28.11 98 LYS A N 1
ATOM 659 C CA . LYS A 1 83 ? 10.569 10.802 29.498 1 28.08 98 LYS A CA 1
ATOM 660 C C . LYS A 1 83 ? 9.366 10.586 28.573 1 27.41 98 LYS A C 1
ATOM 661 O O . LYS A 1 83 ? 8.354 11.273 28.729 1 26.5 98 LYS A O 1
ATOM 667 N N . ILE A 1 84 ? 9.42 9.552 27.713 1 26.67 99 ILE A N 1
ATOM 668 C CA . ILE A 1 84 ? 8.274 9.223 26.873 1 27.07 99 ILE A CA 1
ATOM 669 C C . ILE A 1 84 ? 7.162 8.625 27.721 1 26.68 99 ILE A C 1
ATOM 670 O O . ILE A 1 84 ? 6.006 9.002 27.549 1 26.61 99 ILE A O 1
ATOM 675 N N . TYR A 1 85 ? 7.502 7.737 28.683 1 26.35 100 TYR A N 1
ATOM 676 C CA . TYR A 1 85 ? 6.487 7.185 29.58 1 26.79 100 TYR A CA 1
ATOM 677 C C . TYR A 1 85 ? 5.837 8.296 30.413 1 26.43 100 TYR A C 1
ATOM 678 O O . TYR A 1 85 ? 4.618 8.288 30.586 1 24.85 100 TYR A O 1
ATOM 687 N N . THR A 1 86 ? 6.627 9.292 30.839 1 27.54 101 THR A N 1
ATOM 688 C CA . THR A 1 86 ? 6.093 10.423 31.622 1 28.4 101 THR A CA 1
ATOM 689 C C . THR A 1 86 ? 5.046 11.182 30.823 1 26.99 101 THR A C 1
ATOM 690 O O . THR A 1 86 ? 3.952 11.474 31.345 1 26.28 101 THR A O 1
ATOM 694 N N A MET A 1 87 ? 5.357 11.456 29.554 0.5 27.22 102 MET A N 1
ATOM 695 N N B MET A 1 87 ? 5.341 11.467 29.536 0.5 26.52 102 MET A N 1
ATOM 696 C CA A MET A 1 87 ? 4.446 12.147 28.648 0.5 27.32 102 MET A CA 1
ATOM 697 C CA B MET A 1 87 ? 4.391 12.155 28.649 0.5 25.88 102 MET A CA 1
ATOM 698 C C A MET A 1 87 ? 3.167 11.346 28.454 0.5 25.84 102 MET A C 1
ATOM 699 C C B MET A 1 87 ? 3.132 11.335 28.504 0.5 25.17 102 MET A C 1
ATOM 700 O O A MET A 1 87 ? 2.083 11.909 28.528 0.5 25.92 102 MET A O 1
ATOM 701 O O B MET A 1 87 ? 2.034 11.869 28.635 0.5 25.24 102 MET A O 1
ATOM 710 N N . ILE A 1 88 ? 3.281 10.031 28.231 1 24.61 103 ILE A N 1
ATOM 711 C CA . ILE A 1 88 ? 2.136 9.162 28.061 1 23.84 103 ILE A CA 1
ATOM 712 C C . ILE A 1 88 ? 1.207 9.142 29.264 1 24.22 103 ILE A C 1
ATOM 713 O O . ILE A 1 88 ? -0.005 9.345 29.089 1 24.4 103 ILE A O 1
ATOM 718 N N . TYR A 1 89 ? 1.759 8.963 30.475 1 24.13 104 TYR A N 1
ATOM 719 C CA . TYR A 1 89 ? 0.923 8.889 31.662 1 24.86 104 TYR A CA 1
ATOM 720 C C . TYR A 1 89 ? 0.22 10.207 31.983 1 25.81 104 TYR A C 1
ATOM 721 O O . TYR A 1 89 ? -0.909 10.197 32.464 1 26.49 104 TYR A O 1
ATOM 730 N N . ARG A 1 90 ? 0.868 11.327 31.69 1 26.32 105 ARG A N 1
ATOM 731 C CA . ARG A 1 90 ? 0.252 12.644 31.878 1 27.52 105 ARG A CA 1
ATOM 732 C C . ARG A 1 90 ? -0.926 12.874 30.895 1 27.53 105 ARG A C 1
ATOM 733 O O . ARG A 1 90 ? -1.729 13.787 31.103 1 28.34 105 ARG A O 1
ATOM 741 N N . ASN A 1 91 ? -1.024 12.061 29.83 1 26.15 106 ASN A N 1
ATOM 742 C CA . ASN A 1 91 ? -2.06 12.172 28.807 1 25.83 106 ASN A CA 1
ATOM 743 C C . ASN A 1 91 ? -3.101 11.055 28.837 1 25.18 106 ASN A C 1
ATOM 744 O O . ASN A 1 91 ? -3.783 10.815 27.844 1 24.97 106 ASN A O 1
ATOM 749 N N . LEU A 1 92 ? -3.255 10.407 29.989 1 24.77 107 LEU A N 1
ATOM 750 C CA . LEU A 1 92 ? -4.225 9.344 30.184 1 25.15 107 LEU A CA 1
ATOM 751 C C . LEU A 1 92 ? -4.604 9.207 31.651 1 27.09 107 LEU A C 1
ATOM 752 O O . LEU A 1 92 ? -3.895 9.703 32.528 1 28.41 107 LEU A O 1
ATOM 757 N N . VAL A 1 93 ? -5.69 8.473 31.915 1 27.43 108 VAL A N 1
ATOM 758 C CA . VAL A 1 93 ? -6.134 8.113 33.244 1 28.82 108 VAL A CA 1
ATOM 759 C C . VAL A 1 93 ? -6.047 6.584 33.302 1 28.52 108 VAL A C 1
ATOM 760 O O . VAL A 1 93 ? -6.62 5.912 32.448 1 28.08 108 VAL A O 1
ATOM 764 N N . VAL A 1 94 ? -5.325 6.04 34.289 1 28.93 109 VAL A N 1
ATOM 765 C CA . VAL A 1 94 ? -5.17 4.602 34.471 1 29.79 109 VAL A CA 1
ATOM 766 C C . VAL A 1 94 ? -6.473 4.008 35.009 1 32.16 109 VAL A C 1
ATOM 767 O O . VAL A 1 94 ? -7.056 4.564 35.934 1 32.88 109 VAL A O 1
ATOM 771 N N . VAL A 1 95 ? -6.944 2.902 34.422 1 33.36 110 VAL A N 1
ATOM 772 C CA . VAL A 1 95 ? -8.127 2.215 34.917 1 36.04 110 VAL A CA 1
ATOM 773 C C . VAL A 1 95 ? -7.616 1.31 36.029 1 39.05 110 VAL A C 1
ATOM 774 O O . VAL A 1 95 ? -7.156 0.19 35.766 1 38.84 110 VAL A O 1
ATOM 778 N N . ASN A 1 96 ? -7.637 1.832 37.271 1 41.04 111 ASN A N 1
ATOM 779 C CA . ASN A 1 96 ? -7.105 1.146 38.451 1 43.24 111 ASN A CA 1
ATOM 780 C C . ASN A 1 96 ? -8.175 0.689 39.44 1 44.45 111 ASN A C 1
ATOM 781 O O . ASN A 1 96 ? -9.354 0.985 39.266 1 45.04 111 ASN A O 1
ATOM 786 N N . MET B 1 1 ? 28.16 -2.653 26.095 1 54.82 16 MET B N 1
ATOM 787 C CA . MET B 1 1 ? 26.95 -2.509 25.285 1 54.9 16 MET B CA 1
ATOM 788 C C . MET B 1 1 ? 27.218 -2.814 23.782 1 53.78 16 MET B C 1
ATOM 789 O O . MET B 1 1 ? 28.295 -3.317 23.449 1 54.36 16 MET B O 1
ATOM 794 N N . SER B 1 2 ? 26.232 -2.583 22.89 1 52 17 SER B N 1
ATOM 795 C CA . SER B 1 2 ? 26.398 -2.894 21.477 1 51.02 17 SER B CA 1
ATOM 796 C C . SER B 1 2 ? 25.664 -1.908 20.54 1 49.78 17 SER B C 1
ATOM 797 O O . SER B 1 2 ? 24.988 -1 21.021 1 50.34 17 SER B O 1
ATOM 800 N N . GLN B 1 3 ? 25.821 -2.077 19.206 1 48.23 18 GLN B N 1
ATOM 801 C CA . GLN B 1 3 ? 25.235 -1.262 18.129 1 46.81 18 GLN B CA 1
ATOM 802 C C . GLN B 1 3 ? 23.701 -1.172 18.178 1 43.6 18 GLN B C 1
ATOM 803 O O . GLN B 1 3 ? 23.11 -0.197 17.726 1 44.8 18 GLN B O 1
ATOM 809 N N . ILE B 1 4 ? 23.073 -2.215 18.675 1 39.87 19 ILE B N 1
ATOM 810 C CA . ILE B 1 4 ? 21.625 -2.357 18.816 1 36.24 19 ILE B CA 1
ATOM 811 C C . ILE B 1 4 ? 21.13 -1.34 19.838 1 31.65 19 ILE B C 1
ATOM 812 O O . ILE B 1 4 ? 21.814 -1.107 20.833 1 30.86 19 ILE B O 1
ATOM 817 N N . PRO B 1 5 ? 19.968 -0.71 19.599 1 28.59 20 PRO B N 1
ATOM 818 C CA . PRO B 1 5 ? 19.443 0.26 20.579 1 26.16 20 PRO B CA 1
ATOM 819 C C . PRO B 1 5 ? 19.24 -0.341 21.971 1 24.63 20 PRO B C 1
ATOM 820 O O . PRO B 1 5 ? 18.827 -1.503 22.1 1 24.11 20 PRO B O 1
ATOM 824 N N . ALA B 1 6 ? 19.478 0.448 23.01 1 23.96 21 ALA B N 1
ATOM 825 C CA . ALA B 1 6 ? 19.278 -0.025 24.384 1 24.76 21 ALA B CA 1
ATOM 826 C C . ALA B 1 6 ? 17.818 0.098 24.795 1 25.04 21 ALA B C 1
ATOM 827 O O . ALA B 1 6 ? 17.117 1.033 24.386 1 25.05 21 ALA B O 1
ATOM 829 N N . SER B 1 7 ? 17.379 -0.817 25.66 1 24.1 22 SER B N 1
ATOM 830 C CA . SER B 1 7 ? 16.041 -0.765 26.23 1 24.94 22 SER B CA 1
ATOM 831 C C . SER B 1 7 ? 16.159 -0.014 27.61 1 24.35 22 SER B C 1
ATOM 832 O O . SER B 1 7 ? 17.268 0.274 28.066 1 24.38 22 SER B O 1
ATOM 835 N N . GLU B 1 8 ? 15.04 0.303 28.24 1 24.17 23 GLU B N 1
ATOM 836 C CA . GLU B 1 8 ? 15.042 1.007 29.527 1 24.06 23 GLU B CA 1
ATOM 837 C C . GLU B 1 8 ? 15.739 0.189 30.619 1 25.3 23 GLU B C 1
ATOM 838 O O . GLU B 1 8 ? 16.431 0.759 31.464 1 25.93 23 GLU B O 1
ATOM 844 N N . GLN B 1 9 ? 15.588 -1.153 30.61 1 25.6 24 GLN B N 1
ATOM 845 C CA . GLN B 1 9 ? 16.253 -1.995 31.628 1 26.13 24 GLN B CA 1
ATOM 846 C C . GLN B 1 9 ? 17.775 -1.953 31.519 1 25.65 24 GLN B C 1
ATOM 847 O O . GLN B 1 9 ? 18.46 -2.23 32.499 1 26.09 24 GLN B O 1
ATOM 853 N N . GLU B 1 10 ? 18.306 -1.617 30.34 1 24.7 25 GLU B N 1
ATOM 854 C CA . GLU B 1 10 ? 19.742 -1.518 30.118 1 24.95 25 GLU B CA 1
ATOM 855 C C . GLU B 1 10 ? 20.336 -0.163 30.492 1 25.37 25 GLU B C 1
ATOM 856 O O . GLU B 1 10 ? 21.56 -0.007 30.444 1 25.88 25 GLU B O 1
ATOM 862 N N . THR B 1 11 ? 19.495 0.835 30.819 1 24.71 26 THR B N 1
ATOM 863 C CA . THR B 1 11 ? 19.976 2.172 31.159 1 24.67 26 THR B CA 1
ATOM 864 C C . THR B 1 11 ? 20.944 2.155 32.353 1 24.72 26 THR B C 1
ATOM 865 O O . THR B 1 11 ? 20.595 1.611 33.394 1 24.25 26 THR B O 1
ATOM 869 N N . LEU B 1 12 ? 22.136 2.769 32.205 1 24.39 27 LEU B N 1
ATOM 870 C CA . LEU B 1 12 ? 23.145 2.861 33.252 1 25.11 27 LEU B CA 1
ATOM 871 C C . LEU B 1 12 ? 22.818 4.05 34.157 1 24.75 27 LEU B C 1
ATOM 872 O O . LEU B 1 12 ? 22.593 5.17 33.694 1 25.8 27 LEU B O 1
ATOM 877 N N . VAL B 1 13 ? 22.808 3.804 35.453 1 23.93 28 VAL B N 1
ATOM 878 C CA . VAL B 1 13 ? 22.417 4.791 36.433 1 24.34 28 VAL B CA 1
ATOM 879 C C . VAL B 1 13 ? 23.384 4.824 37.586 1 25.95 28 VAL B C 1
ATOM 880 O O . VAL B 1 13 ? 24.012 3.826 37.916 1 26.04 28 VAL B O 1
ATOM 884 N N . ARG B 1 14 ? 23.465 5.972 38.226 1 27.08 29 ARG B N 1
ATOM 885 C CA . ARG B 1 14 ? 24.293 6.179 39.399 1 28.85 29 ARG B CA 1
ATOM 886 C C . ARG B 1 14 ? 23.353 6.546 40.558 1 27.91 29 ARG B C 1
ATOM 887 O O . ARG B 1 14 ? 22.941 7.707 40.7 1 27.47 29 ARG B O 1
ATOM 895 N N . PRO B 1 15 ? 22.986 5.561 41.383 1 27.35 30 PRO B N 1
ATOM 896 C CA . PRO B 1 15 ? 22.111 5.855 42.529 1 27.62 30 PRO B CA 1
ATOM 897 C C . PRO B 1 15 ? 22.658 6.933 43.475 1 28.48 30 PRO B C 1
ATOM 898 O O . PRO B 1 15 ? 23.863 7.01 43.72 1 28.69 30 PRO B O 1
ATOM 902 N N . LYS B 1 16 ? 21.765 7.786 43.968 1 28.57 31 LYS B N 1
ATOM 903 C CA . LYS B 1 16 ? 22.055 8.808 44.969 1 29.66 31 LYS B CA 1
ATOM 904 C C . LYS B 1 16 ? 22.373 8.093 46.325 1 30.66 31 LYS B C 1
ATOM 905 O O . LYS B 1 16 ? 22.19 6.869 46.438 1 30.81 31 LYS B O 1
ATOM 911 N N . PRO B 1 17 ? 22.912 8.802 47.347 1 31.05 32 PRO B N 1
ATOM 912 C CA . PRO B 1 17 ? 23.366 8.099 48.559 1 30.71 32 PRO B CA 1
ATOM 913 C C . PRO B 1 17 ? 22.371 7.156 49.258 1 30.56 32 PRO B C 1
ATOM 914 O O . PRO B 1 17 ? 22.805 6.067 49.628 1 29.76 32 PRO B O 1
ATOM 918 N N . LEU B 1 18 ? 21.08 7.525 49.426 1 30.79 33 LEU B N 1
ATOM 919 C CA . LEU B 1 18 ? 20.122 6.643 50.107 1 31.5 33 LEU B CA 1
ATOM 920 C C . LEU B 1 18 ? 19.854 5.374 49.311 1 30.24 33 LEU B C 1
ATOM 921 O O . LEU B 1 18 ? 19.93 4.274 49.873 1 30.63 33 LEU B O 1
ATOM 926 N N . LEU B 1 19 ? 19.6 5.503 47.989 1 28.94 34 LEU B N 1
ATOM 927 C CA . LEU B 1 19 ? 19.372 4.312 47.172 1 28.83 34 LEU B CA 1
ATOM 928 C C . LEU B 1 19 ? 20.612 3.444 47.125 1 29.09 34 LEU B C 1
ATOM 929 O O . LEU B 1 19 ? 20.492 2.229 47.251 1 29.88 34 LEU B O 1
ATOM 934 N N . LEU B 1 20 ? 21.809 4.051 47.047 1 29.46 35 LEU B N 1
ATOM 935 C CA . LEU B 1 20 ? 23.063 3.286 47.029 1 30.64 35 LEU B CA 1
ATOM 936 C C . LEU B 1 20 ? 23.263 2.502 48.325 1 30.9 35 LEU B C 1
ATOM 937 O O . LEU B 1 20 ? 23.628 1.327 48.289 1 30.23 35 LEU B O 1
ATOM 942 N N . LYS B 1 21 ? 22.936 3.121 49.464 1 30.99 36 LYS B N 1
ATOM 943 C CA . LYS B 1 21 ? 23.034 2.465 50.779 1 31.13 36 LYS B CA 1
ATOM 944 C C . LYS B 1 21 ? 22.072 1.245 50.838 1 30.32 36 LYS B C 1
ATOM 945 O O . LYS B 1 21 ? 22.452 0.18 51.325 1 30.44 36 LYS B O 1
ATOM 951 N N . LEU B 1 22 ? 20.869 1.377 50.264 1 29.25 37 LEU B N 1
ATOM 952 C CA . LEU B 1 22 ? 19.906 0.264 50.21 1 29.2 37 LEU B CA 1
ATOM 953 C C . LEU B 1 22 ? 20.475 -0.868 49.356 1 29 37 LEU B C 1
ATOM 954 O O . LEU B 1 22 ? 20.43 -2.025 49.77 1 28.3 37 LEU B O 1
ATOM 959 N N . LEU B 1 23 ? 21.005 -0.53 48.158 1 29.33 38 LEU B N 1
ATOM 960 C CA . LEU B 1 23 ? 21.567 -1.525 47.24 1 29.99 38 LEU B CA 1
ATOM 961 C C . LEU B 1 23 ? 22.76 -2.274 47.843 1 31.8 38 LEU B C 1
ATOM 962 O O . LEU B 1 23 ? 22.842 -3.498 47.722 1 32.4 38 LEU B O 1
ATOM 967 N N . LYS B 1 24 ? 23.656 -1.557 48.525 1 31.94 39 LYS B N 1
ATOM 968 C CA . LYS B 1 24 ? 24.823 -2.191 49.151 1 32.94 39 LYS B CA 1
ATOM 969 C C . LYS B 1 24 ? 24.457 -3.049 50.358 1 33.75 39 LYS B C 1
ATOM 970 O O . LYS B 1 24 ? 25.14 -4.037 50.616 1 33.99 39 LYS B O 1
ATOM 976 N N . SER B 1 25 ? 23.325 -2.755 51.018 1 33.72 40 SER B N 1
ATOM 977 C CA . SER B 1 25 ? 22.835 -3.549 52.153 1 34.04 40 SER B CA 1
ATOM 978 C C . SER B 1 25 ? 22.499 -4.989 51.762 1 34.63 40 SER B C 1
ATOM 979 O O . SER B 1 25 ? 22.48 -5.862 52.626 1 34.19 40 SER B O 1
ATOM 982 N N . VAL B 1 26 ? 22.192 -5.243 50.465 1 35.05 41 VAL B N 1
ATOM 983 C CA . VAL B 1 26 ? 21.922 -6.608 50.015 1 36.26 41 VAL B CA 1
ATOM 984 C C . VAL B 1 26 ? 23.088 -7.21 49.22 1 38.23 41 VAL B C 1
ATOM 985 O O . VAL B 1 26 ? 22.892 -8.215 48.538 1 38.4 41 VAL B O 1
ATOM 989 N N . GLY B 1 27 ? 24.286 -6.643 49.346 1 39.35 42 GLY B N 1
ATOM 990 C CA . GLY B 1 27 ? 25.466 -7.231 48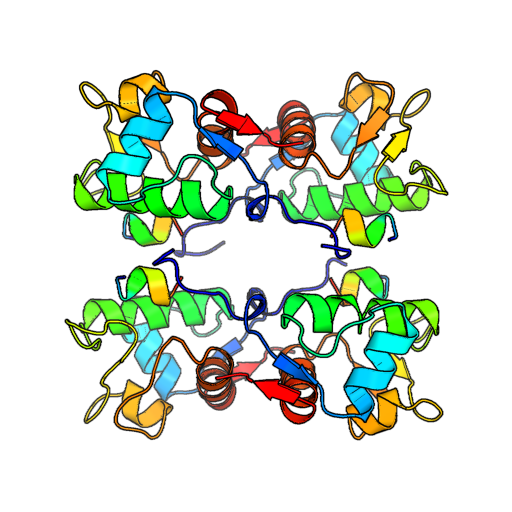.731 1 41.15 42 GLY B CA 1
ATOM 991 C C . GLY B 1 27 ? 25.957 -6.674 47.416 1 42.8 42 GLY B C 1
ATOM 992 O O . GLY B 1 27 ? 26.951 -7.178 46.901 1 43.75 42 GLY B O 1
ATOM 993 N N . ALA B 1 28 ? 25.293 -5.653 46.856 1 43.36 43 ALA B N 1
ATOM 994 C CA . ALA B 1 28 ? 25.761 -5.055 45.604 1 44.78 43 ALA B CA 1
ATOM 995 C C . ALA B 1 28 ? 27.003 -4.218 45.944 1 46.38 43 ALA B C 1
ATOM 996 O O . ALA B 1 28 ? 27.01 -3.53 46.959 1 46.83 43 ALA B O 1
ATOM 998 N N . GLN B 1 29 ? 28.086 -4.353 45.166 1 47.09 44 GLN B N 1
ATOM 999 C CA . GLN B 1 29 ? 29.348 -3.678 45.49 1 47.83 44 GLN B CA 1
ATOM 1000 C C . GLN B 1 29 ? 29.84 -2.69 44.421 1 47.37 44 GLN B C 1
ATOM 1001 O O . GLN B 1 29 ? 31.054 -2.603 44.182 1 48.83 44 GLN B O 1
ATOM 1007 N N . LYS B 1 30 ? 28.93 -1.927 43.799 1 44.69 45 LYS B N 1
ATOM 1008 C CA . LYS B 1 30 ? 29.353 -0.943 42.802 1 42.68 45 LYS B CA 1
ATOM 1009 C C . LYS B 1 30 ? 28.58 0.368 42.921 1 40.21 45 LYS B C 1
ATOM 1010 O O . LYS B 1 30 ? 27.668 0.468 43.74 1 40.89 45 LYS B O 1
ATOM 1016 N N . ASP B 1 31 ? 29.01 1.405 42.208 1 37.19 46 ASP B N 1
ATOM 1017 C CA . ASP B 1 31 ? 28.338 2.694 42.244 1 35.8 46 ASP B CA 1
ATOM 1018 C C . ASP B 1 31 ? 27.434 2.931 41.018 1 33.13 46 ASP B C 1
ATOM 1019 O O . ASP B 1 31 ? 26.619 3.851 41.054 1 32.51 46 ASP B O 1
ATOM 1024 N N . THR B 1 32 ? 27.624 2.149 39.933 1 31.18 47 THR B N 1
ATOM 1025 C CA . THR B 1 32 ? 26.909 2.27 38.652 1 29.92 47 THR B CA 1
ATOM 1026 C C . THR B 1 32 ? 26.187 0.99 38.365 1 28.65 47 THR B C 1
ATOM 1027 O O . THR B 1 32 ? 26.773 -0.084 38.46 1 28.79 47 THR B O 1
ATOM 1031 N N . TYR B 1 33 ? 24.892 1.081 38.07 1 27.37 48 TYR B N 1
ATOM 1032 C CA . TYR B 1 33 ? 24.081 -0.11 37.825 1 26.7 48 TYR B CA 1
ATOM 1033 C C . TYR B 1 33 ? 23.272 0.041 36.55 1 25.19 48 TYR B C 1
ATOM 1034 O O . TYR B 1 33 ? 23.103 1.155 36.081 1 25.79 48 TYR B O 1
ATOM 1043 N N . THR B 1 34 ? 22.73 -1.051 36.023 1 24.02 49 THR B N 1
ATOM 1044 C CA . THR B 1 34 ? 21.708 -0.95 34.994 1 23.95 49 THR B CA 1
ATOM 1045 C C . THR B 1 34 ? 20.37 -0.845 35.778 1 23.58 49 THR B C 1
ATOM 1046 O O . THR B 1 34 ? 20.299 -1.212 36.965 1 23.55 49 THR B O 1
ATOM 1050 N N . MET B 1 35 ? 19.308 -0.37 35.121 1 22.74 50 MET B N 1
ATOM 1051 C CA . MET B 1 35 ? 17.985 -0.303 35.749 1 22.71 50 MET B CA 1
ATOM 1052 C C . MET B 1 35 ? 17.517 -1.728 36.14 1 21.97 50 MET B C 1
ATOM 1053 O O . MET B 1 35 ? 16.975 -1.901 37.23 1 22.19 50 MET B O 1
ATOM 1058 N N . LYS B 1 36 ? 17.865 -2.761 35.314 1 20.83 51 LYS B N 1
ATOM 1059 C CA . LYS B 1 36 ? 17.56 -4.16 35.653 1 21.38 51 LYS B CA 1
ATOM 1060 C C . LYS B 1 36 ? 18.177 -4.54 37.008 1 21.19 51 LYS B C 1
ATOM 1061 O O . LYS B 1 36 ? 17.509 -5.174 37.827 1 21.1 51 LYS B O 1
ATOM 1067 N N . GLU B 1 37 ? 19.459 -4.199 37.219 1 20.58 52 GLU B N 1
ATOM 1068 C CA . GLU B 1 37 ? 20.132 -4.495 38.476 1 20.92 52 GLU B CA 1
ATOM 1069 C C . GLU B 1 37 ? 19.476 -3.791 39.656 1 21.62 52 GLU B C 1
ATOM 1070 O O . GLU B 1 37 ? 19.24 -4.412 40.683 1 22.49 52 GLU B O 1
ATOM 1076 N N . VAL B 1 38 ? 19.131 -2.503 39.527 1 21.95 53 VAL B N 1
ATOM 1077 C CA . VAL B 1 38 ? 18.436 -1.779 40.597 1 22.12 53 VAL B CA 1
ATOM 1078 C C . VAL B 1 38 ? 17.116 -2.49 40.972 1 22.68 53 VAL B C 1
ATOM 1079 O O . VAL B 1 38 ? 16.859 -2.753 42.15 1 23.08 53 VAL B O 1
ATOM 1083 N N . LEU B 1 39 ? 16.322 -2.859 39.968 1 22.1 54 LEU B N 1
ATOM 1084 C CA . LEU B 1 39 ? 15.065 -3.55 40.197 1 22.53 54 LEU B CA 1
ATOM 1085 C C . LEU B 1 39 ? 15.309 -4.912 40.845 1 22.24 54 LEU B C 1
ATOM 1086 O O . LEU B 1 39 ? 14.563 -5.292 41.741 1 22.13 54 LEU B O 1
ATOM 1091 N N . PHE B 1 40 ? 16.375 -5.617 40.432 1 22.08 55 PHE B N 1
ATOM 1092 C CA . PHE B 1 40 ? 16.718 -6.925 40.993 1 22.59 55 PHE B CA 1
ATOM 1093 C C . PHE B 1 40 ? 17.069 -6.807 42.493 1 23.22 55 PHE B C 1
ATOM 1094 O O . PHE B 1 40 ? 16.516 -7.547 43.318 1 23.02 55 PHE B O 1
ATOM 1102 N N . TYR B 1 41 ? 17.977 -5.891 42.833 1 23.71 56 TYR B N 1
ATOM 1103 C CA . TYR B 1 41 ? 18.415 -5.727 44.215 1 25.24 56 TYR B CA 1
ATOM 1104 C C . TYR B 1 41 ? 17.338 -5.119 45.102 1 24.8 56 TYR B C 1
ATOM 1105 O O . TYR B 1 41 ? 17.247 -5.473 46.265 1 24.57 56 TYR B O 1
ATOM 1114 N N . LEU B 1 42 ? 16.511 -4.239 44.555 1 25.02 57 LEU B N 1
ATOM 1115 C CA . LEU B 1 42 ? 15.395 -3.639 45.285 1 25.66 57 LEU B CA 1
ATOM 1116 C C . LEU B 1 42 ? 14.364 -4.728 45.667 1 25.45 57 LEU B C 1
ATOM 1117 O O . LEU B 1 42 ? 13.873 -4.749 46.803 1 25.55 57 LEU B O 1
ATOM 1122 N N . GLY B 1 43 ? 14.146 -5.69 44.772 1 24.17 58 GLY B N 1
ATOM 1123 C CA . GLY B 1 43 ? 13.275 -6.83 45.041 1 24.06 58 GLY B CA 1
ATOM 1124 C C . GLY B 1 43 ? 13.843 -7.725 46.137 1 24.04 58 GLY B C 1
ATOM 1125 O O . GLY B 1 43 ? 13.11 -8.165 47.023 1 23.57 58 GLY B O 1
ATOM 1126 N N . GLN B 1 44 ? 15.163 -7.951 46.117 1 23.98 59 GLN B N 1
ATOM 1127 C CA . GLN B 1 44 ? 15.86 -8.712 47.157 1 23.63 59 GLN B CA 1
ATOM 1128 C C . GLN B 1 44 ? 15.733 -7.978 48.487 1 23.82 59 GLN B C 1
ATOM 1129 O O . GLN B 1 44 ? 15.475 -8.609 49.504 1 23.86 59 GLN B O 1
ATOM 1135 N N . TYR B 1 45 ? 15.881 -6.655 48.479 1 23.48 60 TYR B N 1
ATOM 1136 C CA . TYR B 1 45 ? 15.768 -5.859 49.69 1 23.75 60 TYR B CA 1
ATOM 1137 C C . TYR B 1 45 ? 14.381 -6.001 50.327 1 23.77 60 TYR B C 1
ATOM 1138 O O . TYR B 1 45 ? 14.284 -6.292 51.521 1 24.74 60 TYR B O 1
ATOM 1147 N N . ILE B 1 46 ? 13.313 -5.806 49.546 1 22.48 61 ILE B N 1
ATOM 1148 C CA . ILE B 1 46 ? 11.953 -5.905 50.063 1 23.18 61 ILE B CA 1
ATOM 1149 C C . ILE B 1 46 ? 11.668 -7.321 50.572 1 24.78 61 ILE B C 1
ATOM 1150 O O . ILE B 1 46 ? 10.978 -7.485 51.57 1 25.04 61 ILE B O 1
ATOM 1155 N N . MET B 1 47 ? 12.195 -8.333 49.889 1 25.62 62 MET B N 1
ATOM 1156 C CA . MET B 1 47 ? 12.049 -9.721 50.33 1 27.95 62 MET B CA 1
ATOM 1157 C C . MET B 1 47 ? 12.778 -10.005 51.644 1 28.94 62 MET B C 1
ATOM 1158 O O . MET B 1 47 ? 12.193 -10.601 52.564 1 29.32 62 MET B O 1
ATOM 1163 N N . THR B 1 48 ? 14.023 -9.541 51.751 1 29.16 63 THR B N 1
ATOM 1164 C CA . THR B 1 48 ? 14.869 -9.749 52.918 1 30.5 63 THR B CA 1
ATOM 1165 C C . THR B 1 48 ? 14.289 -9.051 54.129 1 29.23 63 THR B C 1
ATOM 1166 O O . THR B 1 48 ? 14.246 -9.627 55.219 1 29.66 63 THR B O 1
ATOM 1170 N N . LYS B 1 49 ? 13.852 -7.812 53.947 1 27.86 64 LYS B N 1
ATOM 1171 C CA . LYS B 1 49 ? 13.238 -7.071 55.041 1 27.79 64 LYS B CA 1
ATOM 1172 C C . LYS B 1 49 ? 11.78 -7.481 55.297 1 27.15 64 LYS B C 1
ATOM 1173 O O . LYS B 1 49 ? 11.213 -7.071 56.314 1 27.37 64 LYS B O 1
ATOM 1179 N N . ARG B 1 50 ? 11.16 -8.227 54.353 1 25.9 65 ARG B N 1
ATOM 1180 C CA . ARG B 1 50 ? 9.795 -8.73 54.446 1 25.38 65 ARG B CA 1
ATOM 1181 C C . ARG B 1 50 ? 8.838 -7.546 54.649 1 25.32 65 ARG B C 1
ATOM 1182 O O . ARG B 1 50 ? 7.978 -7.545 55.536 1 25.07 65 ARG B O 1
ATOM 1190 N N . LEU B 1 51 ? 9.029 -6.499 53.835 1 24.5 66 LEU B N 1
ATOM 1191 C CA . LEU B 1 51 ? 8.239 -5.286 53.956 1 24.99 66 LEU B CA 1
ATOM 1192 C C . LEU B 1 51 ? 6.811 -5.386 53.377 1 25.84 66 LEU B C 1
ATOM 1193 O O . LEU B 1 51 ? 5.972 -4.523 53.644 1 25.68 66 LEU B O 1
ATOM 1198 N N . TYR B 1 52 ? 6.528 -6.442 52.625 1 26.35 67 TYR B N 1
ATOM 1199 C CA . TYR B 1 52 ? 5.218 -6.623 52.003 1 26.85 67 TYR B CA 1
ATOM 1200 C C . TYR B 1 52 ? 4.139 -7.077 52.992 1 27.49 67 TYR B C 1
ATOM 1201 O O . TYR B 1 52 ? 4.44 -7.736 53.983 1 28.44 67 TYR B O 1
ATOM 1210 N N . ASP B 1 53 ? 2.882 -6.777 52.695 1 27.27 68 ASP B N 1
ATOM 1211 C CA . ASP B 1 53 ? 1.764 -7.253 53.502 1 26.84 68 ASP B CA 1
ATOM 1212 C C . ASP B 1 53 ? 1.664 -8.771 53.331 1 26.46 68 ASP B C 1
ATOM 1213 O O . ASP B 1 53 ? 1.723 -9.259 52.2 1 25.79 68 ASP B O 1
ATOM 1218 N N . GLU B 1 54 ? 1.531 -9.522 54.434 1 26.25 69 GLU B N 1
ATOM 1219 C CA . GLU B 1 54 ? 1.495 -10.982 54.345 1 27.09 69 GLU B CA 1
ATOM 1220 C C . GLU B 1 54 ? 0.314 -11.5 53.514 1 28.37 69 GLU B C 1
ATOM 1221 O O . GLU B 1 54 ? 0.453 -12.488 52.803 1 28.34 69 GLU B O 1
ATOM 1227 N N . LYS B 1 55 ? -0.833 -10.829 53.605 1 28.77 70 LYS B N 1
ATOM 1228 C CA . LYS B 1 55 ? -2.03 -11.252 52.899 1 29.94 70 LYS B CA 1
ATOM 1229 C C . LYS B 1 55 ? -2.185 -10.667 51.495 1 30.08 70 LYS B C 1
ATOM 1230 O O . LYS B 1 55 ? -2.799 -11.313 50.651 1 31.18 70 LYS B O 1
ATOM 1236 N N . GLN B 1 56 ? -1.734 -9.43 51.274 1 28.62 71 GLN B N 1
ATOM 1237 C CA . GLN B 1 56 ? -1.822 -8.747 49.97 1 28.54 71 GLN B CA 1
ATOM 1238 C C . GLN B 1 56 ? -0.398 -8.332 49.644 1 27.11 71 GLN B C 1
ATOM 1239 O O . GLN B 1 56 ? 0.003 -7.209 49.921 1 27.15 71 GLN B O 1
ATOM 1245 N N . GLN B 1 57 ? 0.376 -9.254 49.115 1 25.8 72 GLN B N 1
ATOM 1246 C CA . GLN B 1 57 ? 1.816 -9.097 48.939 1 25.41 72 GLN B CA 1
ATOM 1247 C C . GLN B 1 57 ? 2.272 -8.068 47.873 1 26.16 72 GLN B C 1
ATOM 1248 O O . GLN B 1 57 ? 3.474 -7.852 47.722 1 26.58 72 GLN B O 1
ATOM 1254 N N . HIS B 1 58 ? 1.335 -7.37 47.228 1 26.18 73 HIS B N 1
ATOM 1255 C CA . HIS B 1 58 ? 1.688 -6.248 46.357 1 26.02 73 HIS B CA 1
ATOM 1256 C C . HIS B 1 58 ? 1.807 -4.95 47.202 1 26.94 73 HIS B C 1
ATOM 1257 O O . HIS B 1 58 ? 2.344 -3.968 46.707 1 27.09 73 HIS B O 1
ATOM 1264 N N . ILE B 1 59 ? 1.277 -4.922 48.449 1 26.62 74 ILE B N 1
ATOM 1265 C CA . ILE B 1 59 ? 1.372 -3.727 49.279 1 27.28 74 ILE B CA 1
ATOM 1266 C C . ILE B 1 59 ? 2.663 -3.791 50.052 1 27.38 74 ILE B C 1
ATOM 1267 O O . ILE B 1 59 ? 2.906 -4.79 50.721 1 27.94 74 ILE B O 1
ATOM 1272 N N . VAL B 1 60 ? 3.481 -2.748 49.98 1 26.07 75 VAL B N 1
ATOM 1273 C CA . VAL B 1 60 ? 4.736 -2.71 50.697 1 26.76 75 VAL B CA 1
ATOM 1274 C C . VAL B 1 60 ? 4.671 -1.604 51.732 1 27.59 75 VAL B C 1
ATOM 1275 O O . VAL B 1 60 ? 4.4 -0.471 51.371 1 26.74 75 VAL B O 1
ATOM 1279 N N . TYR B 1 61 ? 4.914 -1.924 53.016 1 29.07 76 TYR B N 1
ATOM 1280 C CA . TYR B 1 61 ? 4.949 -0.93 54.082 1 30.97 76 TYR B CA 1
ATOM 1281 C C . TYR B 1 61 ? 6.388 -0.515 54.291 1 31.94 76 TYR B C 1
ATOM 1282 O O . TYR B 1 61 ? 7.248 -1.364 54.529 1 32.16 76 TYR B O 1
ATOM 1291 N N . CYS B 1 62 ? 6.66 0.778 54.174 1 32.25 77 CYS B N 1
ATOM 1292 C CA . CYS B 1 62 ? 8.034 1.267 54.296 1 33.84 77 CYS B CA 1
ATOM 1293 C C . CYS B 1 62 ? 8.21 2.365 55.319 1 35.24 77 CYS B C 1
ATOM 1294 O O . CYS B 1 62 ? 9.256 2.999 55.347 1 35.09 77 CYS B O 1
ATOM 1297 N N . SER B 1 63 ? 7.229 2.557 56.212 1 36.81 78 SER B N 1
ATOM 1298 C CA . SER B 1 63 ? 7.365 3.492 57.326 1 38.79 78 SER B CA 1
ATOM 1299 C C . SER B 1 63 ? 8.431 2.903 58.269 1 39.92 78 SER B C 1
ATOM 1300 O O . SER B 1 63 ? 8.533 1.681 58.38 1 40.55 78 SER B O 1
ATOM 1303 N N . ASN B 1 64 ? 9.259 3.745 58.881 1 40.7 79 ASN B N 1
ATOM 1304 C CA . ASN B 1 64 ? 10.323 3.257 59.772 1 41.71 79 ASN B CA 1
ATOM 1305 C C . ASN B 1 64 ? 11.326 2.361 59.025 1 40.75 79 ASN B C 1
ATOM 1306 O O . ASN B 1 64 ? 11.873 1.425 59.604 1 41.36 79 ASN B O 1
ATOM 1311 N N . ASP B 1 65 ? 11.55 2.649 57.723 1 38.84 80 ASP B N 1
ATOM 1312 C CA . ASP B 1 65 ? 12.508 1.945 56.876 1 37.11 80 ASP B CA 1
ATOM 1313 C C . ASP B 1 65 ? 13.112 2.928 55.887 1 36.09 80 ASP B C 1
ATOM 1314 O O . ASP B 1 65 ? 12.44 3.871 55.468 1 35.4 80 ASP B O 1
ATOM 1319 N N . LEU B 1 66 ? 14.389 2.696 55.511 1 35.74 81 LEU B N 1
ATOM 1320 C CA . LEU B 1 66 ? 15.182 3.458 54.546 1 36.13 81 LEU B CA 1
ATOM 1321 C C . LEU B 1 66 ? 14.37 3.679 53.256 1 35.36 81 LEU B C 1
ATOM 1322 O O . LEU B 1 66 ? 14.323 4.798 52.742 1 35.12 81 LEU B O 1
ATOM 1327 N N . LEU B 1 67 ? 13.67 2.628 52.784 1 34.81 82 LEU B N 1
ATOM 1328 C CA . LEU B 1 67 ? 12.842 2.681 51.572 1 34.45 82 LEU B CA 1
ATOM 1329 C C . LEU B 1 67 ? 11.76 3.756 51.646 1 35.17 82 LEU B C 1
ATOM 1330 O O . LEU B 1 67 ? 11.427 4.363 50.631 1 35.31 82 LEU B O 1
ATOM 1335 N N . GLY B 1 68 ? 11.236 4.003 52.843 1 35.22 83 GLY B N 1
ATOM 1336 C CA . GLY B 1 68 ? 10.231 5.035 53.058 1 36.36 83 GLY B CA 1
ATOM 1337 C C . GLY B 1 68 ? 10.791 6.434 52.889 1 37.44 83 GLY B C 1
ATOM 1338 O O . GLY B 1 68 ? 10.071 7.338 52.476 1 38.07 83 GLY B O 1
ATOM 1339 N N . ASP B 1 69 ? 12.071 6.628 53.206 1 38.21 84 ASP B N 1
ATOM 1340 C CA . ASP B 1 69 ? 12.745 7.908 52.981 1 39.89 84 ASP B CA 1
ATOM 1341 C C . ASP B 1 69 ? 12.965 8.126 51.472 1 41.23 84 ASP B C 1
ATOM 1342 O O . ASP B 1 69 ? 12.83 9.253 51.005 1 41.37 84 ASP B O 1
ATOM 1347 N N . LEU B 1 70 ? 13.228 7.031 50.704 1 41.8 85 LEU B N 1
ATOM 1348 C CA . LEU B 1 70 ? 13.381 7.035 49.244 1 43.15 85 LEU B CA 1
ATOM 1349 C C . LEU B 1 70 ? 12.04 7.386 48.563 1 44.18 85 LEU B C 1
ATOM 1350 O O . LEU B 1 70 ? 12.012 8.194 47.635 1 44.52 85 LEU B O 1
ATOM 1355 N N . PHE B 1 71 ? 10.937 6.749 48.987 1 44.31 86 PHE B N 1
ATOM 1356 C CA . PHE B 1 71 ? 9.633 6.986 48.373 1 44.69 86 PHE B CA 1
ATOM 1357 C C . PHE B 1 71 ? 8.991 8.29 48.828 1 45.06 86 PHE B C 1
ATOM 1358 O O . PHE B 1 71 ? 8.231 8.902 48.077 1 45.71 86 PHE B O 1
ATOM 1366 N N . GLY B 1 72 ? 9.258 8.677 50.068 1 44.21 87 GLY B N 1
ATOM 1367 C CA . GLY B 1 72 ? 8.617 9.831 50.683 1 43.37 87 GLY B CA 1
ATOM 1368 C C . GLY B 1 72 ? 7.177 9.51 51.049 1 42.36 87 GLY B C 1
ATOM 1369 O O . GLY B 1 72 ? 6.35 10.41 51.174 1 42.39 87 GLY B O 1
ATOM 1370 N N . VAL B 1 73 ? 6.872 8.216 51.254 1 41.44 88 VAL B N 1
ATOM 1371 C CA . VAL B 1 73 ? 5.544 7.716 51.573 1 40.57 88 VAL B CA 1
ATOM 1372 C C . VAL B 1 73 ? 5.638 6.525 52.549 1 38.67 88 VAL B C 1
ATOM 1373 O O . VAL B 1 73 ? 6.666 5.853 52.609 1 38.8 88 VAL B O 1
ATOM 1375 N N . PRO B 1 74 ? 4.576 6.234 53.316 1 37.59 89 PRO B N 1
ATOM 1376 C CA . PRO B 1 74 ? 4.642 5.107 54.264 1 36.77 89 PRO B CA 1
ATOM 1377 C C . PRO B 1 74 ? 4.349 3.732 53.643 1 35.13 89 PRO B C 1
ATOM 1378 O O . PRO B 1 74 ? 4.484 2.716 54.309 1 34.55 89 PRO B O 1
ATOM 1382 N N . SER B 1 75 ? 3.86 3.709 52.398 1 33.79 90 SER B N 1
ATOM 1383 C CA . SER B 1 75 ? 3.545 2.462 51.715 1 32.33 90 SER B CA 1
ATOM 1384 C C . SER B 1 75 ? 3.36 2.72 50.231 1 31.15 90 SER B C 1
ATOM 1385 O O . SER B 1 75 ? 3.197 3.865 49.796 1 31.89 90 SER B O 1
ATOM 1388 N N . PHE B 1 76 ? 3.427 1.659 49.452 1 29.4 91 PHE B N 1
ATOM 1389 C CA . PHE B 1 76 ? 3.186 1.745 48.016 1 29.13 91 PHE B CA 1
ATOM 1390 C C . PHE B 1 76 ? 2.686 0.387 47.51 1 27.65 91 PHE B C 1
ATOM 1391 O O . PHE B 1 76 ? 2.78 -0.614 48.224 1 27.61 91 PHE B O 1
ATOM 1399 N N . SER B 1 77 ? 2.14 0.352 46.29 1 26.7 92 SER B N 1
ATOM 1400 C CA . SER B 1 77 ? 1.68 -0.886 45.702 1 25.96 92 SER B CA 1
ATOM 1401 C C . SER B 1 77 ? 2.564 -1.222 44.526 1 25.75 92 SER B C 1
ATOM 1402 O O . SER B 1 77 ? 2.766 -0.37 43.675 1 25.54 92 SER B O 1
ATOM 1405 N N . VAL B 1 78 ? 3.02 -2.477 44.454 1 25.25 93 VAL B N 1
ATOM 1406 C CA . VAL B 1 78 ? 3.814 -3.025 43.353 1 26.46 93 VAL B CA 1
ATOM 1407 C C . VAL B 1 78 ? 2.985 -3.029 42.047 1 26.16 93 VAL B C 1
ATOM 1408 O O . VAL B 1 78 ? 3.555 -3.145 40.971 1 26.11 93 VAL B O 1
ATOM 1412 N N . LYS B 1 79 ? 1.636 -2.992 42.137 1 25.99 94 LYS B N 1
ATOM 1413 C CA . LYS B 1 79 ? 0.793 -2.981 40.946 1 26.7 94 LYS B CA 1
ATOM 1414 C C . LYS B 1 79 ? 0.95 -1.653 40.158 1 27.26 94 LYS B C 1
ATOM 1415 O O . LYS B 1 79 ? 0.671 -1.629 38.961 1 28.4 94 LYS B O 1
ATOM 1421 N N . GLU B 1 80 ? 1.379 -0.564 40.817 1 26.22 95 GLU B N 1
ATOM 1422 C CA . GLU B 1 80 ? 1.493 0.732 40.145 1 26.47 95 GLU B CA 1
ATOM 1423 C C . GLU B 1 80 ? 2.902 0.912 39.592 1 25.98 95 GLU B C 1
ATOM 1424 O O . GLU B 1 80 ? 3.692 1.691 40.121 1 25.45 95 GLU B O 1
ATOM 1430 N N . HIS B 1 81 ? 3.215 0.142 38.537 1 25.26 96 HIS B N 1
ATOM 1431 C CA . HIS B 1 81 ? 4.558 0.056 37.959 1 25.43 96 HIS B CA 1
ATOM 1432 C C . HIS B 1 81 ? 5.281 1.38 37.775 1 26.99 96 HIS B C 1
ATOM 1433 O O . HIS B 1 81 ? 6.386 1.532 38.287 1 26.55 96 HIS B O 1
ATOM 1440 N N . ARG B 1 82 ? 4.668 2.34 37.068 1 27.94 97 ARG B N 1
ATOM 1441 C CA . ARG B 1 82 ? 5.36 3.59 36.746 1 28.76 97 ARG B CA 1
ATOM 1442 C C . ARG B 1 82 ? 5.577 4.498 37.973 1 29.15 97 ARG B C 1
ATOM 1443 O O . ARG B 1 82 ? 6.596 5.198 38.013 1 29.15 97 ARG B O 1
ATOM 1451 N N . LYS B 1 83 ? 4.737 4.384 39.031 1 28.96 98 LYS B N 1
ATOM 1452 C CA . LYS B 1 83 ? 5.006 5.135 40.27 1 28.28 98 LYS B CA 1
ATOM 1453 C C . LYS B 1 83 ? 6.3 4.642 40.926 1 27.25 98 LYS B C 1
ATOM 1454 O O . LYS B 1 83 ? 7.017 5.434 41.537 1 27.37 98 LYS B O 1
ATOM 1460 N N . ILE B 1 84 ? 6.612 3.331 40.796 1 26.16 99 ILE B N 1
ATOM 1461 C CA . ILE B 1 84 ? 7.843 2.75 41.333 1 26.16 99 ILE B CA 1
ATOM 1462 C C . ILE B 1 84 ? 9.041 3.223 40.527 1 26.26 99 ILE B C 1
ATOM 1463 O O . ILE B 1 84 ? 10.06 3.589 41.106 1 26.96 99 ILE B O 1
ATOM 1468 N N . TYR B 1 85 ? 8.921 3.277 39.184 1 25.88 100 TYR B N 1
ATOM 1469 C CA . TYR B 1 85 ? 10.009 3.795 38.347 1 25.93 100 TYR B CA 1
ATOM 1470 C C . TYR B 1 85 ? 10.232 5.275 38.684 1 26.11 100 TYR B C 1
ATOM 1471 O O . TYR B 1 85 ? 11.373 5.697 38.799 1 25.75 100 TYR B O 1
ATOM 1480 N N . THR B 1 86 ? 9.158 6.037 38.892 1 26.76 101 THR B N 1
ATOM 1481 C CA . THR B 1 86 ? 9.265 7.462 39.234 1 28.33 101 THR B CA 1
ATOM 1482 C C . THR B 1 86 ? 10.072 7.659 40.528 1 28.31 101 THR B C 1
ATOM 1483 O O . THR B 1 86 ? 10.989 8.477 40.569 1 27.83 101 THR B O 1
ATOM 1487 N N . MET B 1 87 ? 9.801 6.83 41.544 1 27.72 102 MET B N 1
ATOM 1488 C CA . MET B 1 87 ? 10.563 6.883 42.795 1 28.04 102 MET B CA 1
ATOM 1489 C C . MET B 1 87 ? 12.023 6.55 42.528 1 27.64 102 MET B C 1
ATOM 1490 O O . MET B 1 87 ? 12.904 7.224 43.055 1 27.71 102 MET B O 1
ATOM 1495 N N . ILE B 1 88 ? 12.284 5.484 41.739 1 26.51 103 ILE B N 1
ATOM 1496 C CA . ILE B 1 88 ? 13.639 5.062 41.445 1 26.79 103 ILE B CA 1
ATOM 1497 C C . ILE B 1 88 ? 14.44 6.153 40.741 1 27.34 103 ILE B C 1
ATOM 1498 O O . ILE B 1 88 ? 15.565 6.46 41.179 1 27.6 103 ILE B O 1
ATOM 1503 N N . TYR B 1 89 ? 13.875 6.751 39.663 1 27.09 104 TYR B N 1
ATOM 1504 C CA . TYR B 1 89 ? 14.568 7.786 38.887 1 27.62 104 TYR B CA 1
ATOM 1505 C C . TYR B 1 89 ? 14.858 9.031 39.727 1 28.99 104 TYR B C 1
ATOM 1506 O O . TYR B 1 89 ? 15.873 9.695 39.504 1 29 104 TYR B O 1
ATOM 1515 N N . ARG B 1 90 ? 13.993 9.338 40.718 1 29.5 105 ARG B N 1
ATOM 1516 C CA . ARG B 1 90 ? 14.248 10.496 41.597 1 29.82 105 ARG B CA 1
ATOM 1517 C C . ARG B 1 90 ? 15.461 10.257 42.516 1 29.33 105 ARG B C 1
ATOM 1518 O O . ARG B 1 90 ? 16.026 11.217 43.035 1 29.73 105 ARG B O 1
ATOM 1526 N N . ASN B 1 91 ? 15.804 8.978 42.76 1 28.01 106 ASN B N 1
ATOM 1527 C CA . ASN B 1 91 ? 16.885 8.535 43.61 1 27.88 106 ASN B CA 1
ATOM 1528 C C . ASN B 1 91 ? 18.154 8.124 42.848 1 27.84 106 ASN B C 1
ATOM 1529 O O . ASN B 1 91 ? 19.002 7.415 43.392 1 27.18 106 ASN B O 1
ATOM 1534 N N . LEU B 1 92 ? 18.298 8.593 41.601 1 28.1 107 LEU B N 1
ATOM 1535 C CA . LEU B 1 92 ? 19.503 8.293 40.822 1 28.82 107 LEU B CA 1
ATOM 1536 C C . LEU B 1 92 ? 19.804 9.365 39.789 1 29.5 107 LEU B C 1
ATOM 1537 O O . LEU B 1 92 ? 18.996 10.253 39.565 1 30.31 107 LEU B O 1
ATOM 1542 N N . VAL B 1 93 ? 20.979 9.279 39.159 1 29.57 108 VAL B N 1
ATOM 1543 C CA . VAL B 1 93 ? 21.368 10.14 38.069 1 30.16 108 VAL B CA 1
ATOM 1544 C C . VAL B 1 93 ? 21.632 9.198 36.89 1 30.06 108 VAL B C 1
ATOM 1545 O O . VAL B 1 93 ? 22.399 8.258 37.031 1 30.27 108 VAL B O 1
ATOM 1549 N N . VAL B 1 94 ? 20.968 9.41 35.756 1 29.59 109 VAL B N 1
ATOM 1550 C CA . VAL B 1 94 ? 21.188 8.594 34.568 1 30.19 109 VAL B CA 1
ATOM 1551 C C . VAL B 1 94 ? 22.564 8.979 34.001 1 30.96 109 VAL B C 1
ATOM 1552 O O . VAL B 1 94 ? 22.856 10.165 33.852 1 30.28 109 VAL B O 1
ATOM 1556 N N . VAL B 1 95 ? 23.424 7.996 33.756 1 32.22 110 VAL B N 1
ATOM 1557 C CA . VAL B 1 95 ? 24.766 8.265 33.245 1 35.02 110 VAL B CA 1
ATOM 1558 C C . VAL B 1 95 ? 24.665 8.751 31.798 1 37.35 110 VAL B C 1
ATOM 1559 O O . VAL B 1 95 ? 23.94 8.142 31.007 1 36.76 110 VAL B O 1
ATOM 1563 N N . ASN B 1 96 ? 25.351 9.87 31.453 1 39.88 111 ASN B N 1
ATOM 1564 C CA . ASN B 1 96 ? 25.311 10.376 30.076 1 42.42 111 ASN B CA 1
ATOM 1565 C C . ASN B 1 96 ? 25.836 9.339 29.078 1 42.94 111 ASN B C 1
ATOM 1566 O O . ASN B 1 96 ? 26.737 8.572 29.414 1 43.3 111 ASN B O 1
ATOM 1571 N N . GLN C 1 3 ? 25.876 -12.601 39.872 1 45.88 18 GLN C N 1
ATOM 1572 C CA . GLN C 1 3 ? 24.777 -13.179 40.646 1 45.59 18 GLN C CA 1
ATOM 1573 C C . GLN C 1 3 ? 23.393 -12.965 40.022 1 43.35 18 GLN C C 1
ATOM 1574 O O . GLN C 1 3 ? 22.415 -13.512 40.54 1 44.34 18 GLN C O 1
ATOM 1580 N N . ILE C 1 4 ? 23.288 -12.149 38.952 1 39.97 19 ILE C N 1
ATOM 1581 C CA . ILE C 1 4 ? 21.99 -11.939 38.315 1 37.34 19 ILE C CA 1
ATOM 1582 C C . ILE C 1 4 ? 21.87 -12.892 37.145 1 33.7 19 ILE C C 1
ATOM 1583 O O . ILE C 1 4 ? 22.666 -12.83 36.214 1 32.32 19 ILE C O 1
ATOM 1588 N N . PRO C 1 5 ? 20.882 -13.795 37.193 1 32.32 20 PRO C N 1
ATOM 1589 C CA . PRO C 1 5 ? 20.756 -14.781 36.113 1 31.03 20 PRO C CA 1
ATOM 1590 C C . PRO C 1 5 ? 20.394 -14.164 34.772 1 30.2 20 PRO C C 1
ATOM 1591 O O . PRO C 1 5 ? 19.685 -13.158 34.699 1 30.39 20 PRO C O 1
ATOM 1595 N N . ALA C 1 6 ? 20.929 -14.747 33.712 1 29.48 21 ALA C N 1
ATOM 1596 C CA . ALA C 1 6 ? 20.674 -14.264 32.366 1 29.41 21 ALA C CA 1
ATOM 1597 C C . ALA C 1 6 ? 19.303 -14.735 31.895 1 28.39 21 ALA C C 1
ATOM 1598 O O . ALA C 1 6 ? 18.857 -15.838 32.231 1 28.34 21 ALA C O 1
ATOM 1600 N N . SER C 1 7 ? 18.658 -13.919 31.093 1 27.64 22 SER C N 1
ATOM 1601 C CA . SER C 1 7 ? 17.413 -14.309 30.443 1 27.96 22 SER C CA 1
ATOM 1602 C C . SER C 1 7 ? 17.779 -14.944 29.06 1 27.44 22 SER C C 1
ATOM 1603 O O . SER C 1 7 ? 18.946 -14.906 28.641 1 27.27 22 SER C O 1
ATOM 1606 N N . GLU C 1 8 ? 16.796 -15.511 28.349 1 27.08 23 GLU C N 1
ATOM 1607 C CA . GLU C 1 8 ? 17.044 -16.094 27.022 1 27.12 23 GLU C CA 1
ATOM 1608 C C . GLU C 1 8 ? 17.619 -15.056 26.044 1 26.94 23 GLU C C 1
ATOM 1609 O O . GLU C 1 8 ? 18.583 -15.352 25.344 1 27.55 23 GLU C O 1
ATOM 1615 N N . GLN C 1 9 ? 17.07 -13.829 26.036 1 26.41 24 GLN C N 1
ATOM 1616 C CA . GLN C 1 9 ? 17.554 -12.742 25.162 1 27.14 24 GLN C CA 1
ATOM 1617 C C . GLN C 1 9 ? 19.017 -12.331 25.429 1 26.05 24 GLN C C 1
ATOM 1618 O O . GLN C 1 9 ? 19.72 -11.906 24.509 1 25.83 24 GLN C O 1
ATOM 1624 N N . GLU C 1 10 ? 19.467 -12.472 26.669 1 25.65 25 GLU C N 1
ATOM 1625 C CA . GLU C 1 10 ? 20.838 -12.153 27.067 1 26.45 25 GLU C CA 1
ATOM 1626 C C . GLU C 1 10 ? 21.828 -13.312 26.872 1 27.37 25 GLU C C 1
ATOM 1627 O O . GLU C 1 10 ? 23.029 -13.132 27.119 1 28.3 25 GLU C O 1
ATOM 1633 N N . THR C 1 11 ? 21.361 -14.483 26.437 1 27.52 26 THR C N 1
ATOM 1634 C CA . THR C 1 11 ? 22.238 -15.632 26.244 1 28.58 26 THR C CA 1
ATOM 1635 C C . THR C 1 11 ? 23.239 -15.392 25.112 1 28 26 THR C C 1
ATOM 1636 O O . THR C 1 11 ? 22.856 -14.956 24.026 1 27.08 26 THR C O 1
ATOM 1640 N N . LEU C 1 12 ? 24.521 -15.665 25.382 1 27.48 27 LEU C N 1
ATOM 1641 C CA . LEU C 1 12 ? 25.571 -15.531 24.385 1 27.52 27 LEU C CA 1
ATOM 1642 C C . LEU C 1 12 ? 25.599 -16.757 23.512 1 26.52 27 LEU C C 1
ATOM 1643 O O . LEU C 1 12 ? 25.473 -17.881 23.99 1 26.26 27 LEU C O 1
ATOM 1648 N N . VAL C 1 13 ? 25.739 -16.542 22.206 1 25.94 28 VAL C N 1
ATOM 1649 C CA . VAL C 1 13 ? 25.735 -17.6 21.229 1 25.84 28 VAL C CA 1
ATOM 1650 C C . VAL C 1 13 ? 26.853 -17.367 20.228 1 26.73 28 VAL C C 1
ATOM 1651 O O . VAL C 1 13 ? 27.294 -16.223 19.995 1 27.54 28 VAL C O 1
ATOM 1655 N N . ARG C 1 14 ? 27.269 -18.461 19.604 1 27 29 ARG C N 1
ATOM 1656 C CA . ARG C 1 14 ? 28.277 -18.527 18.561 1 28.86 29 ARG C CA 1
ATOM 1657 C C . ARG C 1 14 ? 27.589 -19.031 17.309 1 29.27 29 ARG C C 1
ATOM 1658 O O . ARG C 1 14 ? 27.483 -20.241 17.118 1 29.69 29 ARG C O 1
ATOM 1666 N N . PRO C 1 15 ? 27.079 -18.134 16.442 1 29.17 30 PRO C N 1
ATOM 1667 C CA . PRO C 1 15 ? 26.375 -18.606 15.241 1 29.83 30 PRO C CA 1
ATOM 1668 C C . PRO C 1 15 ? 27.249 -19.493 14.362 1 31.43 30 PRO C C 1
ATOM 1669 O O . PRO C 1 15 ? 28.46 -19.259 14.254 1 31.95 30 PRO C O 1
ATOM 1673 N N . LYS C 1 16 ? 26.648 -20.539 13.786 1 31.54 31 LYS C N 1
ATOM 1674 C CA . LYS C 1 16 ? 27.322 -21.444 12.85 1 32.8 31 LYS C CA 1
ATOM 1675 C C . LYS C 1 16 ? 27.655 -20.691 11.538 1 33.95 31 LYS C C 1
ATOM 1676 O O . LYS C 1 16 ? 27.268 -19.521 11.405 1 33.94 31 LYS C O 1
ATOM 1682 N N . PRO C 1 17 ? 28.472 -21.26 10.609 1 34.42 32 PRO C N 1
ATOM 1683 C CA . PRO C 1 17 ? 28.93 -20.469 9.453 1 34.24 32 PRO C CA 1
ATOM 1684 C C . PRO C 1 17 ? 27.857 -19.789 8.595 1 33.17 32 PRO C C 1
ATOM 1685 O O . PRO C 1 17 ? 28.024 -18.619 8.267 1 33.12 32 PRO C O 1
ATOM 1689 N N . LEU C 1 18 ? 26.78 -20.488 8.239 1 32.49 33 LEU C N 1
ATOM 1690 C CA . LEU C 1 18 ? 25.73 -19.902 7.402 1 32.84 33 LEU C CA 1
ATOM 1691 C C . LEU C 1 18 ? 25.009 -18.726 8.099 1 30.69 33 LEU C C 1
ATOM 1692 O O . LEU C 1 18 ? 24.888 -17.653 7.52 1 29.96 33 LEU C O 1
ATOM 1697 N N . LEU C 1 19 ? 24.586 -18.919 9.352 1 29.63 34 LEU C N 1
ATOM 1698 C CA . LEU C 1 19 ? 23.953 -17.845 10.117 1 28.79 34 LEU C CA 1
ATOM 1699 C C . LEU C 1 19 ? 24.944 -16.685 10.353 1 28.02 34 LEU C C 1
ATOM 1700 O O . LEU C 1 19 ? 24.558 -15.519 10.275 1 27.04 34 LEU C O 1
ATOM 1705 N N . LEU C 1 20 ? 26.222 -17 10.597 1 28.45 35 LEU C N 1
ATOM 1706 C CA . LEU C 1 20 ? 27.239 -15.968 10.807 1 29.46 35 LEU C CA 1
ATOM 1707 C C . LEU C 1 20 ? 27.403 -15.107 9.564 1 29.65 35 LEU C C 1
ATOM 1708 O O . LEU C 1 20 ? 27.511 -13.891 9.684 1 30.01 35 LEU C O 1
ATOM 1713 N N . LYS C 1 21 ? 27.391 -15.732 8.381 1 29.64 36 LYS C N 1
ATOM 1714 C CA . LYS C 1 21 ? 27.498 -15.035 7.096 1 30.12 36 LYS C CA 1
ATOM 1715 C C . LYS C 1 21 ? 26.291 -14.079 6.954 1 29.37 36 LYS C C 1
ATOM 1716 O O . LYS C 1 21 ? 26.459 -12.906 6.637 1 29.85 36 LYS C O 1
ATOM 1722 N N . LEU C 1 22 ? 25.093 -14.565 7.281 1 28.62 37 LEU C N 1
ATOM 1723 C CA . LEU C 1 22 ? 23.877 -13.742 7.242 1 28.22 37 LEU C CA 1
ATOM 1724 C C . LEU C 1 22 ? 23.995 -12.531 8.151 1 27.7 37 LEU C C 1
ATOM 1725 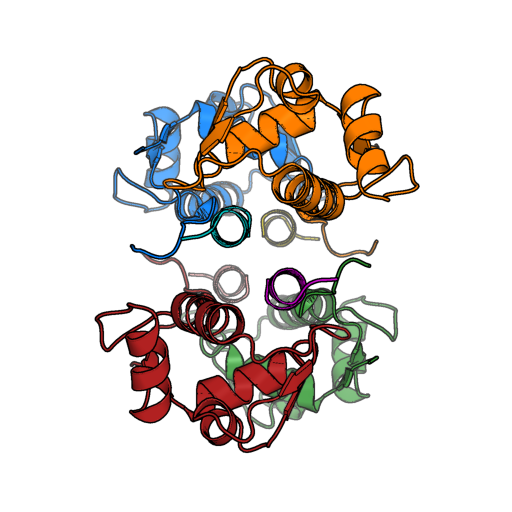O O . LEU C 1 22 ? 23.755 -11.407 7.706 1 26.82 37 LEU C O 1
ATOM 1730 N N . LEU C 1 23 ? 24.381 -12.748 9.416 1 28.54 38 LEU C N 1
ATOM 1731 C CA . LEU C 1 23 ? 24.502 -11.657 10.379 1 30 38 LEU C CA 1
ATOM 1732 C C . LEU C 1 23 ? 25.558 -10.641 9.952 1 31.69 38 LEU C C 1
ATOM 1733 O O . LEU C 1 23 ? 25.328 -9.433 10.038 1 32.01 38 LEU C O 1
ATOM 1738 N N . LYS C 1 24 ? 26.705 -11.124 9.47 1 32.35 39 LYS C N 1
ATOM 1739 C CA . LYS C 1 24 ? 27.767 -10.227 9.024 1 33.42 39 LYS C CA 1
ATOM 1740 C C . LYS C 1 24 ? 27.386 -9.449 7.756 1 32.8 39 LYS C C 1
ATOM 1741 O O . LYS C 1 24 ? 27.835 -8.317 7.592 1 32.86 39 LYS C O 1
ATOM 1747 N N . SER C 1 25 ? 26.495 -10.004 6.912 1 31.98 40 SER C N 1
ATOM 1748 C CA . SER C 1 25 ? 26.052 -9.306 5.703 1 32.31 40 SER C CA 1
ATOM 1749 C C . SER C 1 25 ? 25.273 -8.009 5.986 1 33.1 40 SER C C 1
ATOM 1750 O O . SER C 1 25 ? 25.203 -7.154 5.109 1 32.37 40 SER C O 1
ATOM 1753 N N . VAL C 1 26 ? 24.697 -7.844 7.206 1 33.81 41 VAL C N 1
ATOM 1754 C CA . VAL C 1 26 ? 23.972 -6.604 7.511 1 35.11 41 VAL C CA 1
ATOM 1755 C C . VAL C 1 26 ? 24.793 -5.618 8.368 1 37.55 41 VAL C C 1
ATOM 1756 O O . VAL C 1 26 ? 24.23 -4.662 8.901 1 38.32 41 VAL C O 1
ATOM 1760 N N . GLY C 1 27 ? 26.109 -5.801 8.433 1 39.03 42 GLY C N 1
ATOM 1761 C CA . GLY C 1 27 ? 26.968 -4.879 9.164 1 40.84 42 GLY C CA 1
ATOM 1762 C C . GLY C 1 27 ? 27.327 -5.272 10.583 1 42.6 42 GLY C C 1
ATOM 1763 O O . GLY C 1 27 ? 27.997 -4.495 11.261 1 43.46 42 GLY C O 1
ATOM 1764 N N . ALA C 1 28 ? 26.873 -6.442 11.071 1 43.21 43 ALA C N 1
ATOM 1765 C CA . ALA C 1 28 ? 27.299 -6.908 12.402 1 45.08 43 ALA C CA 1
ATOM 1766 C C . ALA C 1 28 ? 28.74 -7.41 12.185 1 46.93 43 ALA C C 1
ATOM 1767 O O . ALA C 1 28 ? 28.996 -8.093 11.182 1 48.32 43 ALA C O 1
ATOM 1769 N N . GLN C 1 29 ? 29.693 -6.993 13.025 1 46.75 44 GLN C N 1
ATOM 1770 C CA . GLN C 1 29 ? 31.098 -7.317 12.752 1 47.64 44 GLN C CA 1
ATOM 1771 C C . GLN C 1 29 ? 31.76 -8.234 13.766 1 47.39 44 GLN C C 1
ATOM 1772 O O . GLN C 1 29 ? 32.996 -8.271 13.838 1 48.96 44 GLN C O 1
ATOM 1778 N N . LYS C 1 30 ? 30.967 -9.007 14.507 1 44.99 45 LYS C N 1
ATOM 1779 C CA . LYS C 1 30 ? 31.532 -9.877 15.524 1 43.28 45 LYS C CA 1
ATOM 1780 C C . LYS C 1 30 ? 31.176 -11.356 15.33 1 41.52 45 LYS C C 1
ATOM 1781 O O . LYS C 1 30 ? 30.476 -11.705 14.384 1 42.04 45 LYS C O 1
ATOM 1787 N N . ASP C 1 31 ? 31.731 -12.228 16.173 1 39.54 46 ASP C N 1
ATOM 1788 C CA . ASP C 1 31 ? 31.492 -13.664 16.096 1 38.49 46 ASP C CA 1
ATOM 1789 C C . ASP C 1 31 ? 30.633 -14.188 17.259 1 35.01 46 ASP C C 1
ATOM 1790 O O . ASP C 1 31 ? 30.117 -15.296 17.178 1 34.88 46 ASP C O 1
ATOM 1795 N N . THR C 1 32 ? 30.499 -13.419 18.332 1 32.78 47 THR C N 1
ATOM 1796 C CA . THR C 1 32 ? 29.678 -13.801 19.47 1 32.25 47 THR C CA 1
ATOM 1797 C C . THR C 1 32 ? 28.539 -12.796 19.601 1 30.72 47 THR C C 1
ATOM 1798 O O . THR C 1 32 ? 28.751 -11.584 19.471 1 30.92 47 THR C O 1
ATOM 1802 N N . TYR C 1 33 ? 27.334 -13.288 19.802 1 29.44 48 TYR C N 1
ATOM 1803 C CA . TYR C 1 33 ? 26.153 -12.422 19.876 1 28.26 48 TYR C CA 1
ATOM 1804 C C . TYR C 1 33 ? 25.256 -12.785 21.036 1 27.14 48 TYR C C 1
ATOM 1805 O O . TYR C 1 33 ? 25.263 -13.934 21.454 1 27.54 48 TYR C O 1
ATOM 1814 N N . THR C 1 34 ? 24.399 -11.854 21.491 1 25.4 49 THR C N 1
ATOM 1815 C CA . THR C 1 34 ? 23.328 -12.256 22.402 1 25.05 49 THR C CA 1
ATOM 1816 C C . THR C 1 34 ? 22.186 -12.748 21.478 1 24.8 49 THR C C 1
ATOM 1817 O O . THR C 1 34 ? 22.154 -12.413 20.282 1 24.54 49 THR C O 1
ATOM 1821 N N . MET C 1 35 ? 21.234 -13.523 22.019 1 24.29 50 MET C N 1
ATOM 1822 C CA . MET C 1 35 ? 20.058 -13.937 21.249 1 24.04 50 MET C CA 1
ATOM 1823 C C . MET C 1 35 ? 19.263 -12.686 20.77 1 22.93 50 MET C C 1
ATOM 1824 O O . MET C 1 35 ? 18.758 -12.67 19.647 1 22.3 50 MET C O 1
ATOM 1829 N N . LYS C 1 36 ? 19.232 -11.62 21.6 1 22.49 51 LYS C N 1
ATOM 1830 C CA . LYS C 1 36 ? 18.586 -10.347 21.224 1 22.68 51 LYS C CA 1
ATOM 1831 C C . LYS C 1 36 ? 19.238 -9.783 19.954 1 21.19 51 LYS C C 1
ATOM 1832 O O . LYS C 1 36 ? 18.534 -9.431 19.009 1 20.6 51 LYS C O 1
ATOM 1838 N N . GLU C 1 37 ? 20.58 -9.76 19.903 1 20.62 52 GLU C N 1
ATOM 1839 C CA . GLU C 1 37 ? 21.279 -9.296 18.724 1 20.66 52 GLU C CA 1
ATOM 1840 C C . GLU C 1 37 ? 21.009 -10.168 17.534 1 20.03 52 GLU C C 1
ATOM 1841 O O . GLU C 1 37 ? 20.775 -9.633 16.465 1 20.26 52 GLU C O 1
ATOM 1847 N N . VAL C 1 38 ? 20.978 -11.508 17.695 1 19.34 53 VAL C N 1
ATOM 1848 C CA . VAL C 1 38 ? 20.668 -12.391 16.562 1 19.38 53 VAL C CA 1
ATOM 1849 C C . VAL C 1 38 ? 19.278 -12.031 15.941 1 20.27 53 VAL C C 1
ATOM 1850 O O . VAL C 1 38 ? 19.155 -11.898 14.725 1 20.13 53 VAL C O 1
ATOM 1854 N N . LEU C 1 39 ? 18.248 -11.875 16.798 1 20.72 54 LEU C N 1
ATOM 1855 C CA . LEU C 1 39 ? 16.899 -11.511 16.354 1 20.62 54 LEU C CA 1
ATOM 1856 C C . LEU C 1 39 ? 16.91 -10.14 15.666 1 20.29 54 LEU C C 1
ATOM 1857 O O . LEU C 1 39 ? 16.253 -9.954 14.638 1 19.44 54 LEU C O 1
ATOM 1862 N N . PHE C 1 40 ? 17.643 -9.194 16.241 1 20.59 55 PHE C N 1
ATOM 1863 C CA . PHE C 1 40 ? 17.745 -7.839 15.686 1 21.72 55 PHE C CA 1
ATOM 1864 C C . PHE C 1 40 ? 18.342 -7.853 14.261 1 22.55 55 PHE C C 1
ATOM 1865 O O . PHE C 1 40 ? 17.794 -7.237 13.36 1 22.82 55 PHE C O 1
ATOM 1873 N N . TYR C 1 41 ? 19.493 -8.524 14.08 1 22.38 56 TYR C N 1
ATOM 1874 C CA . TYR C 1 41 ? 20.155 -8.568 12.782 1 22.42 56 TYR C CA 1
ATOM 1875 C C . TYR C 1 41 ? 19.401 -9.43 11.781 1 22.02 56 TYR C C 1
ATOM 1876 O O . TYR C 1 41 ? 19.344 -9.061 10.608 1 21.96 56 TYR C O 1
ATOM 1885 N N . LEU C 1 42 ? 18.743 -10.518 12.235 1 21.62 57 LEU C N 1
ATOM 1886 C CA . LEU C 1 42 ? 17.908 -11.333 11.356 1 22.72 57 LEU C CA 1
ATOM 1887 C C . LEU C 1 42 ? 16.717 -10.502 10.86 1 21.92 57 LEU C C 1
ATOM 1888 O O . LEU C 1 42 ? 16.396 -10.531 9.675 1 21.48 57 LEU C O 1
ATOM 1893 N N . GLY C 1 43 ? 16.11 -9.707 11.746 1 21.68 58 GLY C N 1
ATOM 1894 C CA . GLY C 1 43 ? 15.021 -8.813 11.344 1 21.62 58 GLY C CA 1
ATOM 1895 C C . GLY C 1 43 ? 15.5 -7.779 10.333 1 21.75 58 GLY C C 1
ATOM 1896 O O . GLY C 1 43 ? 14.821 -7.511 9.331 1 21.47 58 GLY C O 1
ATOM 1897 N N . GLN C 1 44 ? 16.72 -7.262 10.532 1 21.7 59 GLN C N 1
ATOM 1898 C CA . GLN C 1 44 ? 17.324 -6.297 9.608 1 22.5 59 GLN C CA 1
ATOM 1899 C C . GLN C 1 44 ? 17.567 -6.899 8.25 1 22.47 59 GLN C C 1
ATOM 1900 O O . GLN C 1 44 ? 17.4 -6.227 7.25 1 22.58 59 GLN C O 1
ATOM 1906 N N . TYR C 1 45 ? 17.996 -8.16 8.213 1 22.59 60 TYR C N 1
ATOM 1907 C CA . TYR C 1 45 ? 18.267 -8.877 6.973 1 22.74 60 TYR C CA 1
ATOM 1908 C C . TYR C 1 45 ? 16.966 -9.06 6.169 1 22.68 60 TYR C C 1
ATOM 1909 O O . TYR C 1 45 ? 16.922 -8.756 4.98 1 22.46 60 TYR C O 1
ATOM 1918 N N . ILE C 1 46 ? 15.896 -9.533 6.823 1 22.46 61 ILE C N 1
ATOM 1919 C CA . ILE C 1 46 ? 14.609 -9.715 6.155 1 22.4 61 ILE C CA 1
ATOM 1920 C C . ILE C 1 46 ? 14.076 -8.362 5.634 1 22.98 61 ILE C C 1
ATOM 1921 O O . ILE C 1 46 ? 13.538 -8.288 4.522 1 22.51 61 ILE C O 1
ATOM 1926 N N . MET C 1 47 ? 14.231 -7.297 6.432 1 23.33 62 MET C N 1
ATOM 1927 C CA . MET C 1 47 ? 13.77 -5.96 6.02 1 24.47 62 MET C CA 1
ATOM 1928 C C . MET C 1 47 ? 14.604 -5.377 4.878 1 24.66 62 MET C C 1
ATOM 1929 O O . MET C 1 47 ? 14.035 -4.848 3.913 1 25.11 62 MET C O 1
ATOM 1934 N N . THR C 1 48 ? 15.945 -5.483 4.949 1 24 63 THR C N 1
ATOM 1935 C CA . THR C 1 48 ? 16.819 -4.945 3.895 1 24.93 63 THR C CA 1
ATOM 1936 C C . THR C 1 48 ? 16.589 -5.668 2.553 1 24.96 63 THR C C 1
ATOM 1937 O O . THR C 1 48 ? 16.544 -5.024 1.51 1 25.76 63 THR C O 1
ATOM 1941 N N . LYS C 1 49 ? 16.458 -6.999 2.584 1 23.79 64 LYS C N 1
ATOM 1942 C CA . LYS C 1 49 ? 16.168 -7.766 1.378 1 23.73 64 LYS C CA 1
ATOM 1943 C C . LYS C 1 49 ? 14.67 -7.873 1.053 1 24.14 64 LYS C C 1
ATOM 1944 O O . LYS C 1 49 ? 14.318 -8.598 0.132 1 25.27 64 LYS C O 1
ATOM 1950 N N A ARG C 1 50 ? 13.796 -7.177 1.804 0.5 23.93 65 ARG C N 1
ATOM 1951 N N B ARG C 1 50 ? 13.797 -7.181 1.811 0.5 24.2 65 ARG C N 1
ATOM 1952 C CA A ARG C 1 50 ? 12.335 -7.17 1.633 0.5 24.16 65 ARG C CA 1
ATOM 1953 C CA B ARG C 1 50 ? 12.339 -7.154 1.635 0.5 24.72 65 ARG C CA 1
ATOM 1954 C C A ARG C 1 50 ? 11.76 -8.542 1.295 0.5 23.74 65 ARG C C 1
ATOM 1955 C C B ARG C 1 50 ? 11.755 -8.531 1.302 0.5 24 65 ARG C C 1
ATOM 1956 O O A ARG C 1 50 ? 11.087 -8.714 0.28 0.5 23.29 65 ARG C O 1
ATOM 1957 O O B ARG C 1 50 ? 11.071 -8.696 0.293 0.5 23.56 65 ARG C O 1
ATOM 1972 N N . LEU C 1 51 ? 12.095 -9.526 2.121 1 23.42 66 LEU C N 1
ATOM 1973 C CA . LEU C 1 51 ? 11.68 -10.899 1.882 1 23.3 66 LEU C CA 1
ATOM 1974 C C . LEU C 1 51 ? 10.211 -11.194 2.225 1 24.79 66 LEU C C 1
ATOM 1975 O O . LEU C 1 51 ? 9.681 -12.218 1.818 1 25.72 66 LEU C O 1
ATOM 1980 N N . TYR C 1 52 ? 9.537 -10.273 2.902 1 25 67 TYR C N 1
ATOM 1981 C CA . TYR C 1 52 ? 8.151 -10.468 3.289 1 24.62 67 TYR C CA 1
ATOM 1982 C C . TYR C 1 52 ? 7.159 -10.26 2.142 1 24.92 67 TYR C C 1
ATOM 1983 O O . TYR C 1 52 ? 7.397 -9.461 1.223 1 25.6 67 TYR C O 1
ATOM 1992 N N . ASP C 1 53 ? 6.026 -10.948 2.236 1 24.55 68 ASP C N 1
ATOM 1993 C CA . ASP C 1 53 ? 4.897 -10.796 1.315 1 24.81 68 ASP C CA 1
ATOM 1994 C C . ASP C 1 53 ? 4.314 -9.421 1.609 1 25.24 68 ASP C C 1
ATOM 1995 O O . ASP C 1 53 ? 3.944 -9.146 2.735 1 24.4 68 ASP C O 1
ATOM 2000 N N . GLU C 1 54 ? 4.268 -8.541 0.623 1 26.65 69 GLU C N 1
ATOM 2001 C CA . GLU C 1 54 ? 3.771 -7.174 0.785 1 28.3 69 GLU C CA 1
ATOM 2002 C C . GLU C 1 54 ? 2.326 -7.087 1.356 1 29.95 69 GLU C C 1
ATOM 2003 O O . GLU C 1 54 ? 1.997 -6.138 2.073 1 30.07 69 GLU C O 1
ATOM 2009 N N . LYS C 1 55 ? 1.484 -8.079 1.061 1 30.86 70 LYS C N 1
ATOM 2010 C CA . LYS C 1 55 ? 0.097 -8.063 1.527 1 31.56 70 LYS C CA 1
ATOM 2011 C C . LYS C 1 55 ? -0.103 -8.777 2.859 1 31.5 70 LYS C C 1
ATOM 2012 O O . LYS C 1 55 ? -1.025 -8.425 3.597 1 32.19 70 LYS C O 1
ATOM 2018 N N . GLN C 1 56 ? 0.746 -9.768 3.17 1 30.5 71 GLN C N 1
ATOM 2019 C CA . GLN C 1 56 ? 0.7 -10.55 4.424 1 30.27 71 GLN C CA 1
ATOM 2020 C C . GLN C 1 56 ? 2.13 -10.588 4.96 1 27.95 71 GLN C C 1
ATOM 2021 O O . GLN C 1 56 ? 2.845 -11.579 4.805 1 27.18 71 GLN C O 1
ATOM 2027 N N . GLN C 1 57 ? 2.545 -9.477 5.555 1 27.22 72 GLN C N 1
ATOM 2028 C CA . GLN C 1 57 ? 3.923 -9.196 5.957 1 26.08 72 GLN C CA 1
ATOM 2029 C C . GLN C 1 57 ? 4.5 -10.09 7.064 1 25.8 72 GLN C C 1
ATOM 2030 O O . GLN C 1 57 ? 5.681 -9.968 7.376 1 25.54 72 GLN C O 1
ATOM 2036 N N . HIS C 1 58 ? 3.714 -11.047 7.594 1 25.58 73 HIS C N 1
ATOM 2037 C CA . HIS C 1 58 ? 4.251 -12.053 8.503 1 24.69 73 HIS C CA 1
ATOM 2038 C C . HIS C 1 58 ? 4.809 -13.248 7.675 1 25.27 73 HIS C C 1
ATOM 2039 O O . HIS C 1 58 ? 5.55 -14.055 8.201 1 24.78 73 HIS C O 1
ATOM 2046 N N . ILE C 1 59 ? 4.474 -13.352 6.378 1 26.11 74 ILE C N 1
ATOM 2047 C CA . ILE C 1 59 ? 4.969 -14.423 5.521 1 26.99 74 ILE C CA 1
ATOM 2048 C C . ILE C 1 59 ? 6.286 -13.958 4.933 1 26.68 74 ILE C C 1
ATOM 2049 O O . ILE C 1 59 ? 6.314 -12.92 4.279 1 26.73 74 ILE C O 1
ATOM 2054 N N . VAL C 1 60 ? 7.368 -14.693 5.191 1 25.97 75 VAL C N 1
ATOM 2055 C CA . VAL C 1 60 ? 8.689 -14.367 4.676 1 25.72 75 VAL C CA 1
ATOM 2056 C C . VAL C 1 60 ? 9.051 -15.38 3.606 1 27.14 75 VAL C C 1
ATOM 2057 O O . VAL C 1 60 ? 8.909 -16.578 3.822 1 27.2 75 VAL C O 1
ATOM 2061 N N . TYR C 1 61 ? 9.478 -14.907 2.446 1 27.58 76 TYR C N 1
ATOM 2062 C CA . TYR C 1 61 ? 9.9 -15.78 1.356 1 29.09 76 TYR C CA 1
ATOM 2063 C C . TYR C 1 61 ? 11.409 -15.839 1.359 1 30.03 76 TYR C C 1
ATOM 2064 O O . TYR C 1 61 ? 12.069 -14.797 1.433 1 30.86 76 TYR C O 1
ATOM 2073 N N . CYS C 1 62 ? 11.964 -17.048 1.314 1 30.1 77 CYS C N 1
ATOM 2074 C CA . CYS C 1 62 ? 13.406 -17.208 1.369 1 31.03 77 CYS C CA 1
ATOM 2075 C C . CYS C 1 62 ? 13.946 -18.282 0.426 1 31.83 77 CYS C C 1
ATOM 2076 O O . CYS C 1 62 ? 15.045 -18.773 0.649 1 32.25 77 CYS C O 1
ATOM 2079 N N . SER C 1 63 ? 13.215 -18.604 -0.644 1 32.33 78 SER C N 1
ATOM 2080 C CA . SER C 1 63 ? 13.717 -19.559 -1.625 1 33.56 78 SER C CA 1
ATOM 2081 C C . SER C 1 63 ? 14.893 -18.897 -2.388 1 33.54 78 SER C C 1
ATOM 2082 O O . SER C 1 63 ? 14.884 -17.679 -2.616 1 33.37 78 SER C O 1
ATOM 2085 N N . ASN C 1 64 ? 15.935 -19.688 -2.673 1 33.48 79 ASN C N 1
ATOM 2086 C CA . ASN C 1 64 ? 17.154 -19.248 -3.358 1 34.47 79 ASN C CA 1
ATOM 2087 C C . ASN C 1 64 ? 17.855 -18.117 -2.604 1 33.64 79 ASN C C 1
ATOM 2088 O O . ASN C 1 64 ? 18.317 -17.122 -3.184 1 33.73 79 ASN C O 1
ATOM 2093 N N . ASP C 1 65 ? 17.906 -18.278 -1.287 1 32.22 80 ASP C N 1
ATOM 2094 C CA . ASP C 1 65 ? 18.53 -17.327 -0.397 1 31.64 80 ASP C CA 1
ATOM 2095 C C . ASP C 1 65 ? 19.19 -18.067 0.751 1 31.39 80 ASP C C 1
ATOM 2096 O O . ASP C 1 65 ? 18.741 -19.141 1.149 1 30.88 80 ASP C O 1
ATOM 2101 N N . LEU C 1 66 ? 20.227 -17.455 1.322 1 31.91 81 LEU C N 1
ATOM 2102 C CA . LEU C 1 66 ? 20.964 -17.906 2.503 1 32.47 81 LEU C CA 1
ATOM 2103 C C . LEU C 1 66 ? 19.97 -18.274 3.645 1 32.13 81 LEU C C 1
ATOM 2104 O O . LEU C 1 66 ? 20.111 -19.32 4.267 1 31.91 81 LEU C O 1
ATOM 2109 N N . LEU C 1 67 ? 18.916 -17.462 3.838 1 31.72 82 LEU C N 1
ATOM 2110 C CA . LEU C 1 67 ? 17.899 -17.702 4.874 1 31.85 82 LEU C CA 1
ATOM 2111 C C . LEU C 1 67 ? 17.073 -18.976 4.638 1 32.9 82 LEU C C 1
ATOM 2112 O O . LEU C 1 67 ? 16.767 -19.705 5.586 1 33.44 82 LEU C O 1
ATOM 2117 N N . GLY C 1 68 ? 16.818 -19.299 3.374 1 33.24 83 GLY C N 1
ATOM 2118 C CA . GLY C 1 68 ? 16.108 -20.524 3.026 1 34.32 83 GLY C CA 1
ATOM 2119 C C . GLY C 1 68 ? 16.938 -21.766 3.281 1 35.91 83 GLY C C 1
ATOM 2120 O O . GLY C 1 68 ? 16.381 -22.832 3.55 1 36.27 83 GLY C O 1
ATOM 2121 N N . ASP C 1 69 ? 18.271 -21.64 3.173 1 36.78 84 ASP C N 1
ATOM 2122 C CA . ASP C 1 69 ? 19.225 -22.693 3.489 1 38.76 84 ASP C CA 1
ATOM 2123 C C . ASP C 1 69 ? 19.145 -22.979 4.996 1 40.05 84 ASP C C 1
ATOM 2124 O O . ASP C 1 69 ? 19.152 -24.143 5.387 1 40.24 84 ASP C O 1
ATOM 2129 N N . LEU C 1 70 ? 19.044 -21.919 5.836 1 40.28 85 LEU C N 1
ATOM 2130 C CA . LEU C 1 70 ? 18.923 -22.018 7.297 1 41.24 85 LEU C CA 1
ATOM 2131 C C . LEU C 1 70 ? 17.632 -22.7 7.722 1 42.43 85 LEU C C 1
ATOM 2132 O O . LEU C 1 70 ? 17.656 -23.592 8.562 1 42.95 85 LEU C O 1
ATOM 2137 N N . PHE C 1 71 ? 16.501 -22.247 7.194 1 42.99 86 PHE C N 1
ATOM 2138 C CA . PHE C 1 71 ? 15.2 -22.812 7.531 1 44.04 86 PHE C CA 1
ATOM 2139 C C . PHE C 1 71 ? 14.93 -24.159 6.879 1 45.14 86 PHE C C 1
ATOM 2140 O O . PHE C 1 71 ? 14.055 -24.885 7.341 1 45.93 86 PHE C O 1
ATOM 2148 N N . GLY C 1 72 ? 15.631 -24.458 5.785 1 44.86 87 GLY C N 1
ATOM 2149 C CA . GLY C 1 72 ? 15.402 -25.669 5.008 1 44.8 87 GLY C CA 1
ATOM 2150 C C . GLY C 1 72 ? 14.031 -25.628 4.363 1 44.31 87 GLY C C 1
ATOM 2151 O O . GLY C 1 72 ? 13.409 -26.674 4.166 1 44.8 87 GLY C O 1
ATOM 2152 N N . VAL C 1 73 ? 13.535 -24.406 4.049 1 42.92 88 VAL C N 1
ATOM 2153 C CA . VAL C 1 73 ? 12.2 -24.197 3.514 1 41.93 88 VAL C CA 1
ATOM 2154 C C . VAL C 1 73 ? 12.139 -22.932 2.649 1 40.82 88 VAL C C 1
ATOM 2155 O O . VAL C 1 73 ? 12.896 -21.986 2.869 1 41.51 88 VAL C O 1
ATOM 2157 N N . PRO C 1 74 ? 11.226 -22.882 1.669 1 39.18 89 PRO C N 1
ATOM 2158 C CA . PRO C 1 74 ? 11.121 -21.675 0.823 1 37.96 89 PRO C CA 1
ATOM 2159 C C . PRO C 1 74 ? 10.397 -20.488 1.475 1 35.77 89 PRO C C 1
ATOM 2160 O O . PRO C 1 74 ? 10.37 -19.406 0.91 1 35.61 89 PRO C O 1
ATOM 2164 N N . SER C 1 75 ? 9.76 -20.706 2.62 1 34.23 90 SER C N 1
ATOM 2165 C CA . SER C 1 75 ? 9.017 -19.665 3.313 1 32.57 90 SER C CA 1
ATOM 2166 C C . SER C 1 75 ? 8.757 -20.078 4.773 1 30.52 90 SER C C 1
ATOM 2167 O O . SER C 1 75 ? 8.89 -21.254 5.135 1 30.19 90 SER C O 1
ATOM 2170 N N . PHE C 1 76 ? 8.358 -19.112 5.59 1 28.5 91 PHE C N 1
ATOM 2171 C CA . PHE C 1 76 ? 7.969 -19.318 6.987 1 28.53 91 PHE C CA 1
ATOM 2172 C C . PHE C 1 76 ? 7.077 -18.134 7.424 1 28.3 91 PHE C C 1
ATOM 2173 O O . PHE C 1 76 ? 7.009 -17.123 6.727 1 28.04 91 PHE C O 1
ATOM 2181 N N . SER C 1 77 ? 6.346 -18.277 8.533 1 28.06 92 SER C N 1
ATOM 2182 C CA . SER C 1 77 ? 5.523 -17.19 9.056 1 26.72 92 SER C CA 1
ATOM 2183 C C . SER C 1 77 ? 6.131 -16.733 10.379 1 25.88 92 SER C C 1
ATOM 2184 O O . SER C 1 77 ? 6.43 -17.574 11.221 1 26.18 92 SER C O 1
ATOM 2187 N N A VAL C 1 78 ? 6.276 -15.403 10.555 0.5 25.55 93 VAL C N 1
ATOM 2188 N N B VAL C 1 78 ? 6.304 -15.41 10.586 0.5 25.24 93 VAL C N 1
ATOM 2189 C CA A VAL C 1 78 ? 6.789 -14.748 11.76 0.5 25.31 93 VAL C CA 1
ATOM 2190 C CA B VAL C 1 78 ? 6.879 -14.933 11.845 0.5 24.65 93 VAL C CA 1
ATOM 2191 C C A VAL C 1 78 ? 5.878 -15.021 12.992 0.5 25.45 93 VAL C C 1
ATOM 2192 C C B VAL C 1 78 ? 5.85 -14.942 13.013 0.5 25.11 93 VAL C C 1
ATOM 2193 O O A VAL C 1 78 ? 6.342 -14.971 14.134 0.5 25.56 93 VAL C O 1
ATOM 2194 O O B VAL C 1 78 ? 6.213 -14.629 14.149 0.5 25.12 93 VAL C O 1
ATOM 2201 N N . LYS C 1 79 ? 4.598 -15.35 12.758 1 25.49 94 LYS C N 1
ATOM 2202 C CA . LYS C 1 79 ? 3.621 -15.585 13.824 1 26.92 94 LYS C CA 1
ATOM 2203 C C . LYS C 1 79 ? 3.95 -16.857 14.641 1 27.86 94 LYS C C 1
ATOM 2204 O O . LYS C 1 79 ? 3.507 -16.982 15.78 1 28.13 94 LYS C O 1
ATOM 2210 N N . GLU C 1 80 ? 4.679 -17.811 14.044 1 28.19 95 GLU C N 1
ATOM 2211 C CA . GLU C 1 80 ? 5.043 -19.063 14.694 1 29.29 95 GLU C CA 1
ATOM 2212 C C . GLU C 1 80 ? 6.396 -18.918 15.406 1 28.62 95 GLU C C 1
ATOM 2213 O O . GLU C 1 80 ? 7.403 -19.448 14.952 1 28.49 95 GLU C O 1
ATOM 2219 N N . HIS C 1 81 ? 6.397 -18.168 16.504 1 28.68 96 HIS C N 1
ATOM 2220 C CA . HIS C 1 81 ? 7.574 -17.818 17.285 1 28.95 96 HIS C CA 1
ATOM 2221 C C . HIS C 1 81 ? 8.514 -19 17.58 1 30.83 96 HIS C C 1
ATOM 2222 O O . HIS C 1 81 ? 9.688 -18.921 17.224 1 30.1 96 HIS C O 1
ATOM 2229 N N . ARG C 1 82 ? 8.014 -20.092 18.193 1 32.09 97 ARG C N 1
ATOM 2230 C CA . ARG C 1 82 ? 8.844 -21.262 18.523 1 33.39 97 ARG C CA 1
ATOM 2231 C C . ARG C 1 82 ? 9.547 -21.882 17.307 1 32.28 97 ARG C C 1
ATOM 2232 O O . ARG C 1 82 ? 10.713 -22.258 17.414 1 32.71 97 ARG C O 1
ATOM 2240 N N . LYS C 1 83 ? 8.873 -21.945 16.154 1 30.76 98 LYS C N 1
ATOM 2241 C CA . LYS C 1 83 ? 9.474 -22.486 14.945 1 30.51 98 LYS C CA 1
ATOM 2242 C C . LYS C 1 83 ? 10.702 -21.676 14.532 1 28.18 98 LYS C C 1
ATOM 2243 O O . LYS C 1 83 ? 11.72 -22.247 14.153 1 27.37 98 LYS C O 1
ATOM 2249 N N . ILE C 1 84 ? 10.633 -20.349 14.683 1 26.43 99 ILE C N 1
ATOM 2250 C CA . ILE C 1 84 ? 11.764 -19.5 14.353 1 26.19 99 ILE C CA 1
ATOM 2251 C C . ILE C 1 84 ? 12.909 -19.694 15.338 1 26.15 99 ILE C C 1
ATOM 2252 O O . ILE C 1 84 ? 14.064 -19.762 14.922 1 26.47 99 ILE C O 1
ATOM 2257 N N . TYR C 1 85 ? 12.599 -19.843 16.648 1 26.6 100 TYR C N 1
ATOM 2258 C CA . TYR C 1 85 ? 13.649 -20.109 17.631 1 27.68 100 TYR C CA 1
ATOM 2259 C C . TYR C 1 85 ? 14.319 -21.453 17.34 1 28.93 100 TYR C C 1
ATOM 2260 O O . TYR C 1 85 ? 15.538 -21.526 17.365 1 29.37 100 TYR C O 1
ATOM 2269 N N . THR C 1 86 ? 13.548 -22.464 16.963 1 29.73 101 THR C N 1
ATOM 2270 C CA . THR C 1 86 ? 14.096 -23.79 16.652 1 31.54 101 THR C CA 1
ATOM 2271 C C . THR C 1 86 ? 15.103 -23.714 15.488 1 31.79 101 THR C C 1
ATOM 2272 O O . THR C 1 86 ? 16.199 -24.267 15.603 1 32.03 101 THR C O 1
ATOM 2276 N N . MET C 1 87 ? 14.774 -22.953 14.418 1 31.46 102 MET C N 1
ATOM 2277 C CA . MET C 1 87 ? 15.713 -22.741 13.296 1 31.03 102 MET C CA 1
ATOM 2278 C C . MET C 1 87 ? 17.009 -22.093 13.815 1 29.22 102 MET C C 1
ATOM 2279 O O . MET C 1 87 ? 18.094 -22.55 13.471 1 28.93 102 MET C O 1
ATOM 2284 N N . ILE C 1 88 ? 16.888 -20.993 14.607 1 27.38 103 ILE C N 1
ATOM 2285 C CA . ILE C 1 88 ? 18.026 -20.261 15.141 1 26.48 103 ILE C CA 1
ATOM 2286 C C . ILE C 1 88 ? 18.925 -21.128 16.005 1 27.7 103 ILE C C 1
ATOM 2287 O O . ILE C 1 88 ? 20.151 -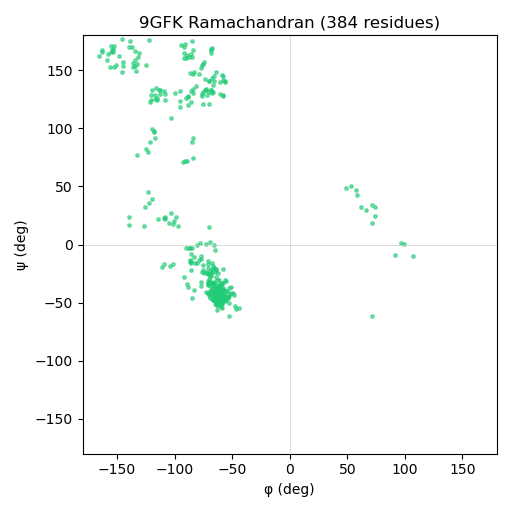21.163 15.779 1 27.95 103 ILE C O 1
ATOM 2292 N N . TYR C 1 89 ? 18.344 -21.843 16.977 1 27.25 104 TYR C N 1
ATOM 2293 C CA . TYR C 1 89 ? 19.138 -22.707 17.841 1 28.42 104 TYR C CA 1
ATOM 2294 C C . TYR C 1 89 ? 19.871 -23.801 17.068 1 29.71 104 TYR C C 1
ATOM 2295 O O . TYR C 1 89 ? 21.016 -24.091 17.395 1 29.57 104 TYR C O 1
ATOM 2304 N N . ARG C 1 90 ? 19.27 -24.329 15.996 1 30.55 105 ARG C N 1
ATOM 2305 C CA . ARG C 1 90 ? 19.956 -25.341 15.165 1 31.85 105 ARG C CA 1
ATOM 2306 C C . ARG C 1 90 ? 21.179 -24.752 14.424 1 32.56 105 ARG C C 1
ATOM 2307 O O . ARG C 1 90 ? 22.053 -25.492 13.973 1 32.9 105 ARG C O 1
ATOM 2315 N N . ASN C 1 91 ? 21.236 -23.426 14.306 1 31.86 106 ASN C N 1
ATOM 2316 C CA . ASN C 1 91 ? 22.281 -22.732 13.593 1 31.36 106 ASN C CA 1
ATOM 2317 C C . ASN C 1 91 ? 23.257 -21.983 14.476 1 29.87 106 ASN C C 1
ATOM 2318 O O . ASN C 1 91 ? 23.869 -21.032 14.015 1 29.54 106 ASN C O 1
ATOM 2323 N N . LEU C 1 92 ? 23.399 -22.388 15.737 1 29.29 107 LEU C N 1
ATOM 2324 C CA . LEU C 1 92 ? 24.348 -21.757 16.641 1 29.48 107 LEU C CA 1
ATOM 2325 C C . LEU C 1 92 ? 24.786 -22.704 17.765 1 30.4 107 LEU C C 1
ATOM 2326 O O . LEU C 1 92 ? 24.199 -23.776 17.954 1 30.88 107 LEU C O 1
ATOM 2331 N N . VAL C 1 93 ? 25.802 -22.285 18.53 1 30.28 108 VAL C N 1
ATOM 2332 C CA . VAL C 1 93 ? 26.247 -22.999 19.707 1 31.12 108 VAL C CA 1
ATOM 2333 C C . VAL C 1 93 ? 26.112 -22.027 20.872 1 29.7 108 VAL C C 1
ATOM 2334 O O . VAL C 1 93 ? 26.614 -20.905 20.807 1 29.47 108 VAL C O 1
ATOM 2338 N N . VAL C 1 94 ? 25.355 -22.407 21.895 1 28.8 109 VAL C N 1
ATOM 2339 C CA . VAL C 1 94 ? 25.168 -21.552 23.06 1 29.29 109 VAL C CA 1
ATOM 2340 C C . VAL C 1 94 ? 26.46 -21.546 23.891 1 31.01 109 VAL C C 1
ATOM 2341 O O . VAL C 1 94 ? 27.047 -22.612 24.098 1 31.25 109 VAL C O 1
ATOM 2345 N N . VAL C 1 95 ? 26.919 -20.357 24.325 1 31.83 110 VAL C N 1
ATOM 2346 C CA . VAL C 1 95 ? 28.099 -20.207 25.179 1 34.01 110 VAL C CA 1
ATOM 2347 C C . VAL C 1 95 ? 27.585 -20.413 26.608 1 36.77 110 VAL C C 1
ATOM 2348 O O . VAL C 1 95 ? 27.114 -19.478 27.252 1 38.01 110 VAL C O 1
ATOM 2352 N N . ASN C 1 96 ? 27.565 -21.674 27.05 1 37.72 111 ASN C N 1
ATOM 2353 C CA . ASN C 1 96 ? 26.987 -22.081 28.331 1 38.8 111 ASN C CA 1
ATOM 2354 C C . ASN C 1 96 ? 28.01 -22.382 29.439 1 39.24 111 ASN C C 1
ATOM 2355 O O . ASN C 1 96 ? 29.182 -22.039 29.306 1 39.33 111 ASN C O 1
ATOM 2360 N N . SER D 1 2 ? -6.46 -3.784 18.103 1 52.13 17 SER D N 1
ATOM 2361 C CA . SER D 1 2 ? -6.947 -5.052 17.547 1 51.71 17 SER D CA 1
ATOM 2362 C C . SER D 1 2 ? -5.932 -5.671 16.588 1 50.1 17 SER D C 1
ATOM 2363 O O . SER D 1 2 ? -5.544 -6.818 16.795 1 50.63 17 SER D O 1
ATOM 2366 N N . GLN D 1 3 ? -5.473 -4.911 15.561 1 47.82 18 GLN D N 1
ATOM 2367 C CA . GLN D 1 3 ? -4.493 -5.378 14.555 1 45.6 18 GLN D CA 1
ATOM 2368 C C . GLN D 1 3 ? -3.074 -5.576 15.104 1 41.99 18 GLN D C 1
ATOM 2369 O O . GLN D 1 3 ? -2.111 -5.658 14.326 1 43.01 18 GLN D O 1
ATOM 2375 N N . ILE D 1 4 ? -2.926 -5.619 16.42 1 37.76 19 ILE D N 1
ATOM 2376 C CA . ILE D 1 4 ? -1.628 -5.734 17.054 1 34.34 19 ILE D CA 1
ATOM 2377 C C . ILE D 1 4 ? -1.201 -7.178 17.176 1 30.89 19 ILE D C 1
ATOM 2378 O O . ILE D 1 4 ? -1.93 -7.987 17.749 1 30.31 19 ILE D O 1
ATOM 2383 N N . PRO D 1 5 ? -0.036 -7.526 16.603 1 27.85 20 PRO D N 1
ATOM 2384 C CA . PRO D 1 5 ? 0.409 -8.925 16.664 1 26.74 20 PRO D CA 1
ATOM 2385 C C . PRO D 1 5 ? 0.702 -9.417 18.079 1 26.09 20 PRO D C 1
ATOM 2386 O O . PRO D 1 5 ? 1.093 -8.636 18.942 1 26.07 20 PRO D O 1
ATOM 2390 N N . ALA D 1 6 ? 0.482 -10.701 18.313 1 25.65 21 ALA D N 1
ATOM 2391 C CA . ALA D 1 6 ? 0.713 -11.284 19.624 1 25.37 21 ALA D CA 1
ATOM 2392 C C . ALA D 1 6 ? 2.176 -11.668 19.787 1 24.59 21 ALA D C 1
ATOM 2393 O O . ALA D 1 6 ? 2.813 -12.126 18.824 1 23.91 21 ALA D O 1
ATOM 2395 N N . SER D 1 7 ? 2.685 -11.561 21.016 1 23.68 22 SER D N 1
ATOM 2396 C CA . SER D 1 7 ? 4.04 -12.043 21.297 1 24.23 22 SER D CA 1
ATOM 2397 C C . SER D 1 7 ? 3.922 -13.586 21.6 1 24.43 22 SER D C 1
ATOM 2398 O O . SER D 1 7 ? 2.804 -14.121 21.69 1 24.39 22 SER D O 1
ATOM 2401 N N . GLU D 1 8 ? 5.05 -14.286 21.788 1 23.82 23 GLU D N 1
ATOM 2402 C CA . GLU D 1 8 ? 5.032 -15.709 22.135 1 23.8 23 GLU D CA 1
ATOM 2403 C C . GLU D 1 8 ? 4.305 -15.94 23.462 1 24.54 23 GLU D C 1
ATOM 2404 O O . GLU D 1 8 ? 3.598 -16.943 23.612 1 25.16 23 GLU D O 1
ATOM 2410 N N . GLN D 1 9 ? 4.496 -15.04 24.445 1 23.46 24 GLN D N 1
ATOM 2411 C CA . GLN D 1 9 ? 3.854 -15.21 25.753 1 25.25 24 GLN D CA 1
ATOM 2412 C C . GLN D 1 9 ? 2.335 -14.982 25.707 1 24.97 24 GLN D C 1
ATOM 2413 O O . GLN D 1 9 ? 1.63 -15.463 26.59 1 25.92 24 GLN D O 1
ATOM 2419 N N . GLU D 1 10 ? 1.82 -14.352 24.642 1 23.64 25 GLU D N 1
ATOM 2420 C CA . GLU D 1 10 ? 0.374 -14.199 24.48 1 24.47 25 GLU D CA 1
ATOM 2421 C C . GLU D 1 10 ? -0.27 -15.366 23.716 1 25.28 25 GLU D C 1
ATOM 2422 O O . GLU D 1 10 ? -1.494 -15.394 23.591 1 25.79 25 GLU D O 1
ATOM 2428 N N . THR D 1 11 ? 0.527 -16.343 23.234 1 24.68 26 THR D N 1
ATOM 2429 C CA . THR D 1 11 ? 0.008 -17.489 22.469 1 25.35 26 THR D CA 1
ATOM 2430 C C . THR D 1 11 ? -0.969 -18.275 23.31 1 24.84 26 THR D C 1
ATOM 2431 O O . THR D 1 11 ? -0.648 -18.599 24.458 1 24.19 26 THR D O 1
ATOM 2435 N N . LEU D 1 12 ? -2.163 -18.551 22.761 1 24.51 27 LEU D N 1
ATOM 2436 C CA . LEU D 1 12 ? -3.166 -19.323 23.488 1 24.08 27 LEU D CA 1
ATOM 2437 C C . LEU D 1 12 ? -2.881 -20.811 23.296 1 23.6 27 LEU D C 1
ATOM 2438 O O . LEU D 1 12 ? -2.626 -21.275 22.181 1 24.66 27 LEU D O 1
ATOM 2443 N N . VAL D 1 13 ? -2.915 -21.561 24.386 1 22.45 28 VAL D N 1
ATOM 2444 C CA . VAL D 1 13 ? -2.588 -22.967 24.369 1 22.68 28 VAL D CA 1
ATOM 2445 C C . VAL D 1 13 ? -3.563 -23.799 25.184 1 24.09 28 VAL D C 1
ATOM 2446 O O . VAL D 1 13 ? -4.161 -23.332 26.16 1 23.8 28 VAL D O 1
ATOM 2450 N N . ARG D 1 14 ? -3.693 -25.07 24.796 1 24.98 29 ARG D N 1
ATOM 2451 C CA . ARG D 1 14 ? -4.514 -26.008 25.523 1 26.85 29 ARG D CA 1
ATOM 2452 C C . ARG D 1 14 ? -3.611 -27.113 26.032 1 26.71 29 ARG D C 1
ATOM 2453 O O . ARG D 1 14 ? -3.266 -28.022 25.276 1 26.98 29 ARG D O 1
ATOM 2461 N N . PRO D 1 15 ? -3.187 -27.021 27.308 1 25.71 30 PRO D N 1
ATOM 2462 C CA . PRO D 1 15 ? -2.361 -28.078 27.888 1 25.47 30 PRO D CA 1
ATOM 2463 C C . PRO D 1 15 ? -3.024 -29.46 27.807 1 25.86 30 PRO D C 1
ATOM 2464 O O . PRO D 1 15 ? -4.245 -29.597 28.006 1 25.9 30 PRO D O 1
ATOM 2468 N N . LYS D 1 16 ? -2.208 -30.471 27.504 1 25.36 31 LYS D N 1
ATOM 2469 C CA . LYS D 1 16 ? -2.589 -31.892 27.501 1 25.55 31 LYS D CA 1
ATOM 2470 C C . LYS D 1 16 ? -2.852 -32.307 28.972 1 26.32 31 LYS D C 1
ATOM 2471 O O . LYS D 1 16 ? -2.564 -31.518 29.877 1 26.9 31 LYS D O 1
ATOM 2477 N N . PRO D 1 17 ? -3.466 -33.484 29.266 1 26.49 32 PRO D N 1
ATOM 2478 C CA . PRO D 1 17 ? -3.918 -33.743 30.645 1 25.85 32 PRO D CA 1
ATOM 2479 C C . PRO D 1 17 ? -2.882 -33.623 31.762 1 24.46 32 PRO D C 1
ATOM 2480 O O . PRO D 1 17 ? -3.245 -33.14 32.825 1 23.79 32 PRO D O 1
ATOM 2484 N N . LEU D 1 18 ? -1.629 -34.085 31.56 1 25.14 33 LEU D N 1
ATOM 2485 C CA . LEU D 1 18 ? -0.64 -34.014 32.641 1 25.91 33 LEU D CA 1
ATOM 2486 C C . LEU D 1 18 ? -0.3 -32.554 33.004 1 25.36 33 LEU D C 1
ATOM 2487 O O . LEU D 1 18 ? -0.411 -32.165 34.167 1 25.19 33 LEU D O 1
ATOM 2492 N N . LEU D 1 19 ? 0.037 -31.74 32.013 1 25.4 34 LEU D N 1
ATOM 2493 C CA . LEU D 1 19 ? 0.342 -30.317 32.256 1 25.1 34 LEU D CA 1
ATOM 2494 C C . LEU D 1 19 ? -0.871 -29.59 32.84 1 25.46 34 LEU D C 1
ATOM 2495 O O . LEU D 1 19 ? -0.746 -28.864 33.83 1 25.98 34 LEU D O 1
ATOM 2500 N N . LEU D 1 20 ? -2.079 -29.866 32.311 1 25.57 35 LEU D N 1
ATOM 2501 C CA . LEU D 1 20 ? -3.298 -29.26 32.845 1 26.05 35 LEU D CA 1
ATOM 2502 C C . LEU D 1 20 ? -3.486 -29.571 34.319 1 25.3 35 LEU D C 1
ATOM 2503 O O . LEU D 1 20 ? -3.777 -28.675 35.099 1 25.49 35 LEU D O 1
ATOM 2508 N N . LYS D 1 21 ? -3.26 -30.833 34.728 1 24.88 36 LYS D N 1
ATOM 2509 C CA . LYS D 1 21 ? -3.384 -31.203 36.142 1 24.89 36 LYS D CA 1
ATOM 2510 C C . LYS D 1 21 ? -2.389 -30.39 37.016 1 25.32 36 LYS D C 1
ATOM 2511 O O . LYS D 1 21 ? -2.752 -29.925 38.101 1 26.07 36 LYS D O 1
ATOM 2517 N N . LEU D 1 22 ? -1.154 -30.197 36.538 1 25.65 37 LEU D N 1
ATOM 2518 C CA . LEU D 1 22 ? -0.158 -29.419 37.293 1 26.33 37 LEU D CA 1
ATOM 2519 C C . LEU D 1 22 ? -0.619 -27.981 37.497 1 26.45 37 LEU D C 1
ATOM 2520 O O . LEU D 1 22 ? -0.529 -27.447 38.611 1 26.22 37 LEU D O 1
ATOM 2525 N N . LEU D 1 23 ? -1.137 -27.369 36.435 1 26.91 38 LEU D N 1
ATOM 2526 C CA . LEU D 1 23 ? -1.631 -25.996 36.505 1 28.26 38 LEU D CA 1
ATOM 2527 C C . LEU D 1 23 ? -2.828 -25.912 37.436 1 28.97 38 LEU D C 1
ATOM 2528 O O . LEU D 1 23 ? -2.895 -24.985 38.233 1 29.51 38 LEU D O 1
ATOM 2533 N N . LYS D 1 24 ? -3.755 -26.887 37.37 1 28.49 39 LYS D N 1
ATOM 2534 C CA . LYS D 1 24 ? -4.931 -26.847 38.254 1 29.41 39 LYS D CA 1
ATOM 2535 C C . LYS D 1 24 ? -4.576 -27.088 39.727 1 30.79 39 LYS D C 1
ATOM 2536 O O . LYS D 1 24 ? -5.247 -26.558 40.614 1 31.38 39 LYS D O 1
ATOM 2542 N N . SER D 1 25 ? -3.483 -27.82 39.984 1 31.24 40 SER D N 1
ATOM 2543 C CA . SER D 1 25 ? -3.03 -28.108 41.338 1 32.53 40 SER D CA 1
ATOM 2544 C C . SER D 1 25 ? -2.609 -26.841 42.094 1 33.89 40 SER D C 1
ATOM 2545 O O . SER D 1 25 ? -2.722 -26.804 43.321 1 34.21 40 SER D O 1
ATOM 2548 N N . VAL D 1 26 ? -2.155 -25.794 41.376 1 34.12 41 VAL D N 1
ATOM 2549 C CA . VAL D 1 26 ? -1.802 -24.538 42.031 1 35.45 41 VAL D CA 1
ATOM 2550 C C . VAL D 1 26 ? -2.929 -23.488 41.978 1 37.24 41 VAL D C 1
ATOM 2551 O O . VAL D 1 26 ? -2.673 -22.32 42.261 1 38.21 41 VAL D O 1
ATOM 2555 N N . GLY D 1 27 ? -4.157 -23.897 41.673 1 37.92 42 GLY D N 1
ATOM 2556 C CA . GLY D 1 27 ? -5.292 -22.978 41.7 1 39.02 42 GLY D CA 1
ATOM 2557 C C . GLY D 1 27 ? -5.885 -22.512 40.383 1 39.48 42 GLY D C 1
ATOM 2558 O O . GLY D 1 27 ? -6.935 -21.863 40.4 1 39.49 42 GLY D O 1
ATOM 2559 N N . ALA D 1 28 ? -5.23 -22.792 39.238 1 39.65 43 ALA D N 1
ATOM 2560 C CA . ALA D 1 28 ? -5.806 -22.393 37.948 1 40.43 43 ALA D CA 1
ATOM 2561 C C . ALA D 1 28 ? -7.106 -23.208 37.691 1 41.21 43 ALA D C 1
ATOM 2562 O O . ALA D 1 28 ? -7.178 -24.394 38.033 1 41.43 43 ALA D O 1
ATOM 2564 N N . GLN D 1 29 ? -8.157 -22.545 37.204 1 41.34 44 GLN D N 1
ATOM 2565 C CA . GLN D 1 29 ? -9.446 -23.198 37.006 1 41.51 44 GLN D CA 1
ATOM 2566 C C . GLN D 1 29 ? -9.956 -23.13 35.562 1 40.42 44 GLN D C 1
ATOM 2567 O O . GLN D 1 29 ? -11.165 -22.992 35.337 1 41.84 44 GLN D O 1
ATOM 2573 N N . LYS D 1 30 ? -9.051 -23.21 34.588 1 37.46 45 LYS D N 1
ATOM 2574 C CA . LYS D 1 30 ? -9.463 -23.192 33.182 1 35.26 45 LYS D CA 1
ATOM 2575 C C . LYS D 1 30 ? -8.712 -24.22 32.355 1 32.53 45 LYS D C 1
ATOM 2576 O O . LYS D 1 30 ? -7.825 -24.87 32.868 1 31.87 45 LYS D O 1
ATOM 2582 N N . ASP D 1 31 ? -9.133 -24.436 31.111 1 31 46 ASP D N 1
ATOM 2583 C CA . ASP D 1 31 ? -8.553 -25.409 30.206 1 30.19 46 ASP D CA 1
ATOM 2584 C C . ASP D 1 31 ? -7.664 -24.787 29.123 1 28.29 46 ASP D C 1
ATOM 2585 O O . ASP D 1 31 ? -6.868 -25.506 28.518 1 27.92 46 ASP D O 1
ATOM 2590 N N . THR D 1 32 ? -7.815 -23.471 28.869 1 26.96 47 THR D N 1
ATOM 2591 C CA . THR D 1 32 ? -7.056 -22.713 27.871 1 27.11 47 THR D CA 1
ATOM 2592 C C . THR D 1 32 ? -6.283 -21.6 28.564 1 26.86 47 THR D C 1
ATOM 2593 O O . THR D 1 32 ? -6.825 -20.895 29.421 1 27.83 47 THR D O 1
ATOM 2597 N N . TYR D 1 33 ? -5.007 -21.463 28.222 1 25.6 48 TYR D N 1
ATOM 2598 C CA . TYR D 1 33 ? -4.085 -20.524 28.866 1 25.02 48 TYR D CA 1
ATOM 2599 C C . TYR D 1 33 ? -3.256 -19.756 27.838 1 23.55 48 TYR D C 1
ATOM 2600 O O . TYR D 1 33 ? -3.185 -20.163 26.693 1 24.19 48 TYR D O 1
ATOM 2609 N N . THR D 1 34 ? -2.58 -18.698 28.257 1 22.49 49 THR D N 1
ATOM 2610 C CA . THR D 1 34 ? -1.541 -18.083 27.436 1 22.35 49 THR D CA 1
ATOM 2611 C C . THR D 1 34 ? -0.226 -18.793 27.865 1 22.16 49 THR D C 1
ATOM 2612 O O . THR D 1 34 ? -0.153 -19.357 28.979 1 22.68 49 THR D O 1
ATOM 2616 N N . MET D 1 35 ? 0.81 -18.739 27.035 1 20.42 50 MET D N 1
ATOM 2617 C CA . MET D 1 35 ? 2.127 -19.277 27.407 1 20.79 50 MET D CA 1
ATOM 2618 C C . MET D 1 35 ? 2.666 -18.604 28.694 1 21.12 50 MET D C 1
ATOM 2619 O O . MET D 1 35 ? 3.239 -19.274 29.556 1 21.46 50 MET D O 1
ATOM 2624 N N . LYS D 1 36 ? 2.425 -17.294 28.851 1 20.82 51 LYS D N 1
ATOM 2625 C CA . LYS D 1 36 ? 2.809 -16.58 30.069 1 20.84 51 LYS D CA 1
ATOM 2626 C C . LYS D 1 36 ? 2.162 -17.219 31.327 1 20.11 51 LYS D C 1
ATOM 2627 O O . LYS D 1 36 ? 2.85 -17.464 32.336 1 20.24 51 LYS D O 1
ATOM 2633 N N . GLU D 1 37 ? 0.863 -17.548 31.243 1 19.45 52 GLU D N 1
ATOM 2634 C CA . GLU D 1 37 ? 0.189 -18.187 32.386 1 20.34 52 GLU D CA 1
ATOM 2635 C C . GLU D 1 37 ? 0.766 -19.577 32.647 1 20.66 52 GLU D C 1
ATOM 2636 O O . GLU D 1 37 ? 0.948 -19.944 33.819 1 21.25 52 GLU D O 1
ATOM 2642 N N . VAL D 1 38 ? 1.122 -20.315 31.587 1 20.42 53 VAL D N 1
ATOM 2643 C CA . VAL D 1 38 ? 1.715 -21.654 31.748 1 20.84 53 VAL D CA 1
ATOM 2644 C C . VAL D 1 38 ? 3.071 -21.536 32.507 1 21.18 53 VAL D C 1
ATOM 2645 O O . VAL D 1 38 ? 3.275 -22.232 33.501 1 20.16 53 VAL D O 1
ATOM 2649 N N . LEU D 1 39 ? 3.914 -20.561 32.12 1 21.42 54 LEU D N 1
ATOM 2650 C CA . LEU D 1 39 ? 5.212 -20.312 32.764 1 21.57 54 LEU D CA 1
ATOM 2651 C C . LEU D 1 39 ? 4.988 -19.88 34.229 1 21.65 54 LEU D C 1
ATOM 2652 O O . LEU D 1 39 ? 5.675 -20.358 35.134 1 21.27 54 LEU D O 1
ATOM 2657 N N . PHE D 1 40 ? 4.007 -18.995 34.45 1 22.12 55 PHE D N 1
ATOM 2658 C CA . PHE D 1 40 ? 3.676 -18.48 35.779 1 22.68 55 PHE D CA 1
ATOM 2659 C C . PHE D 1 40 ? 3.28 -19.628 36.731 1 22.55 55 PHE D C 1
ATOM 2660 O O . PHE D 1 40 ? 3.893 -19.782 37.794 1 21.54 55 PHE D O 1
ATOM 2668 N N . TYR D 1 41 ? 2.316 -20.446 36.321 1 22.63 56 TYR D N 1
ATOM 2669 C CA . TYR D 1 41 ? 1.817 -21.546 37.154 1 24.3 56 TYR D CA 1
ATOM 2670 C C . TYR D 1 41 ? 2.831 -22.681 37.326 1 24.15 56 TYR D C 1
ATOM 2671 O O . TYR D 1 41 ? 2.86 -23.304 38.394 1 25.39 56 TYR D O 1
ATOM 2680 N N A LEU D 1 42 ? 3.661 -22.94 36.313 0.5 23.69 57 LEU D N 1
ATOM 2681 N N B LEU D 1 42 ? 3.657 -22.936 36.316 0.5 23.89 57 LEU D N 1
ATOM 2682 C CA A LEU D 1 42 ? 4.698 -23.974 36.419 0.5 23.95 57 LEU D CA 1
ATOM 2683 C CA B LEU D 1 42 ? 4.693 -23.967 36.409 0.5 24.36 57 LEU D CA 1
ATOM 2684 C C A LEU D 1 42 ? 5.758 -23.55 37.445 0.5 24.45 57 LEU D C 1
ATOM 2685 C C B LEU D 1 42 ? 5.763 -23.552 37.43 0.5 24.65 57 LEU D C 1
ATOM 2686 O O A LEU D 1 42 ? 6.213 -24.375 38.232 0.5 24.34 57 LEU D O 1
ATOM 2687 O O B LEU D 1 42 ? 6.228 -24.386 38.2 0.5 24.56 57 LEU D O 1
ATOM 2696 N N . GLY D 1 43 ? 6.116 -22.265 37.453 1 24.66 58 GLY D N 1
ATOM 2697 C CA . GLY D 1 43 ? 7.073 -21.728 38.423 1 25.54 58 GLY D CA 1
ATOM 2698 C C . GLY D 1 43 ? 6.494 -21.762 39.829 1 25.88 58 GLY D C 1
ATOM 2699 O O . GLY D 1 43 ? 7.178 -22.128 40.79 1 26.07 58 GLY D O 1
ATOM 2700 N N . GLN D 1 44 ? 5.193 -21.458 39.945 1 25.57 59 GLN D N 1
ATOM 2701 C CA . GLN D 1 44 ? 4.457 -21.524 41.212 1 26.76 59 GLN D CA 1
ATOM 2702 C C . GLN D 1 44 ? 4.387 -22.98 41.73 1 26.14 59 GLN D C 1
ATOM 2703 O O . GLN D 1 44 ? 4.553 -23.244 42.922 1 25.88 59 GLN D O 1
ATOM 2709 N N . TYR D 1 45 ? 4.223 -23.914 40.821 1 25.38 60 TYR D N 1
ATOM 2710 C CA . TYR D 1 45 ? 4.197 -25.342 41.143 1 25.79 60 TYR D CA 1
ATOM 2711 C C . TYR D 1 45 ? 5.546 -25.788 41.719 1 25.8 60 TYR D C 1
ATOM 2712 O O . TYR D 1 45 ? 5.563 -26.383 42.785 1 25.94 60 TYR D O 1
ATOM 2721 N N . ILE D 1 46 ? 6.675 -25.504 41.018 1 25.42 61 ILE D N 1
ATOM 2722 C CA . ILE D 1 46 ? 8.006 -25.883 41.475 1 25.96 61 ILE D CA 1
ATOM 2723 C C . ILE D 1 46 ? 8.323 -25.261 42.826 1 28.49 61 ILE D C 1
ATOM 2724 O O . ILE D 1 46 ? 8.821 -25.946 43.724 1 30.09 61 ILE D O 1
ATOM 2729 N N . MET D 1 47 ? 8.016 -23.978 42.971 1 28.43 62 MET D N 1
ATOM 2730 C CA . MET D 1 47 ? 8.248 -23.253 44.199 1 29.74 62 MET D CA 1
ATOM 2731 C C . MET D 1 47 ? 7.428 -23.83 45.365 1 30.72 62 MET D C 1
ATOM 2732 O O . MET D 1 47 ? 8.027 -24.242 46.35 1 31.13 62 MET D O 1
ATOM 2737 N N . THR D 1 48 ? 6.09 -23.931 45.248 1 31.12 63 THR D N 1
ATOM 2738 C CA . THR D 1 48 ? 5.242 -24.445 46.327 1 32.72 63 THR D CA 1
ATOM 2739 C C . THR D 1 48 ? 5.66 -25.855 46.784 1 32.82 63 THR D C 1
ATOM 2740 O O . THR D 1 48 ? 5.736 -26.14 47.992 1 32.55 63 THR D O 1
ATOM 2744 N N . LYS D 1 49 ? 5.928 -26.727 45.809 1 31.91 64 LYS D N 1
ATOM 2745 C CA . LYS D 1 49 ? 6.308 -28.101 46.096 1 32.29 64 LYS D CA 1
ATOM 2746 C C . LYS D 1 49 ? 7.768 -28.292 46.464 1 31.54 64 LYS D C 1
ATOM 2747 O O . LYS D 1 49 ? 8.151 -29.431 46.681 1 31.18 64 LYS D O 1
ATOM 2753 N N . ARG D 1 50 ? 8.573 -27.208 46.481 1 30.51 65 ARG D N 1
ATOM 2754 C CA . ARG D 1 50 ? 9.997 -27.203 46.812 1 31.4 65 ARG D CA 1
ATOM 2755 C C . ARG D 1 50 ? 10.797 -28.262 46.068 1 31.24 65 ARG D C 1
ATOM 2756 O O . ARG D 1 50 ? 11.595 -28.986 46.67 1 32.03 65 ARG D O 1
ATOM 2764 N N . LEU D 1 51 ? 10.61 -28.337 44.751 1 29.42 66 LEU D N 1
ATOM 2765 C CA . LEU D 1 51 ? 11.307 -29.326 43.929 1 28.42 66 LEU D CA 1
ATOM 2766 C C . LEU D 1 51 ? 12.715 -28.906 43.544 1 29.16 66 LEU D C 1
ATOM 2767 O O . LEU D 1 51 ? 13.504 -29.742 43.113 1 28.7 66 LEU D O 1
ATOM 2772 N N . TYR D 1 52 ? 13.042 -27.611 43.697 1 29.51 67 TYR D N 1
ATOM 2773 C CA . TYR D 1 52 ? 14.378 -27.134 43.434 1 30.29 67 TYR D CA 1
ATOM 2774 C C . TYR D 1 52 ? 15.286 -27.571 44.599 1 32.16 67 TYR D C 1
ATOM 2775 O O . TYR D 1 52 ? 14.825 -27.763 45.729 1 32.4 67 TYR D O 1
ATOM 2784 N N . ASP D 1 53 ? 16.571 -27.672 44.315 1 33.48 68 ASP D N 1
ATOM 2785 C CA . ASP D 1 53 ? 17.569 -27.987 45.316 1 35.77 68 ASP D CA 1
ATOM 2786 C C . ASP D 1 53 ? 17.819 -26.73 46.168 1 36.77 68 ASP D C 1
ATOM 2787 O O . ASP D 1 53 ? 18.131 -25.685 45.616 1 37.09 68 ASP D O 1
ATOM 2792 N N . GLU D 1 54 ? 17.728 -26.841 47.487 1 37.36 69 GLU D N 1
ATOM 2793 C CA . GLU D 1 54 ? 17.945 -25.732 48.413 1 38.52 69 GLU D CA 1
ATOM 2794 C C . GLU D 1 54 ? 19.279 -24.989 48.222 1 39.12 69 GLU D C 1
ATOM 2795 O O . GLU D 1 54 ? 19.307 -23.761 48.33 1 39.06 69 GLU D O 1
ATOM 2801 N N . LYS D 1 55 ? 20.365 -25.72 47.905 1 39.3 70 LYS D N 1
ATOM 2802 C CA . LYS D 1 55 ? 21.708 -25.155 47.732 1 40.29 70 LYS D CA 1
ATOM 2803 C C . LYS D 1 55 ? 22.015 -24.68 46.321 1 40.27 70 LYS D C 1
ATOM 2804 O O . LYS D 1 55 ? 22.716 -23.679 46.149 1 41.57 70 LYS D O 1
ATOM 2810 N N . GLN D 1 56 ? 21.524 -25.392 45.308 1 38.6 71 GLN D N 1
ATOM 2811 C CA . GLN D 1 56 ? 21.733 -24.991 43.924 1 37.88 71 GLN D CA 1
ATOM 2812 C C . GLN D 1 56 ? 20.325 -24.859 43.312 1 36.62 71 GLN D C 1
ATOM 2813 O O . GLN D 1 56 ? 19.841 -25.776 42.654 1 36.35 71 GLN D O 1
ATOM 2819 N N . GLN D 1 57 ? 19.658 -23.714 43.586 1 34.78 72 GLN D N 1
ATOM 2820 C CA . GLN D 1 57 ? 18.245 -23.462 43.304 1 32.71 72 GLN D CA 1
ATOM 2821 C C . GLN D 1 57 ? 17.818 -23.427 41.818 1 30.47 72 GLN D C 1
ATOM 2822 O O . GLN D 1 57 ? 16.605 -23.391 41.542 1 29.82 72 GLN D O 1
ATOM 2828 N N . HIS D 1 58 ? 18.762 -23.526 40.875 1 29.1 73 HIS D N 1
ATOM 2829 C CA . HIS D 1 58 ? 18.396 -23.675 39.462 1 28.79 73 HIS D CA 1
ATOM 2830 C C . HIS D 1 58 ? 18.177 -25.162 39.078 1 28.98 73 HIS D C 1
ATOM 2831 O O . HIS D 1 58 ? 17.654 -25.446 38.011 1 29.38 73 HIS D O 1
ATOM 2838 N N . ILE D 1 59 ? 18.593 -26.092 39.927 1 28.55 74 ILE D N 1
ATOM 2839 C CA . ILE D 1 59 ? 18.419 -27.521 39.67 1 29.01 74 ILE D CA 1
ATOM 2840 C C . ILE D 1 59 ? 17.09 -27.956 40.257 1 28.53 74 ILE D C 1
ATOM 2841 O O . ILE D 1 59 ? 16.84 -27.741 41.44 1 28.98 74 ILE D O 1
ATOM 2846 N N . VAL D 1 60 ? 16.254 -28.586 39.438 1 28.24 75 VAL D N 1
ATOM 2847 C CA . VAL D 1 60 ? 14.973 -29.089 39.896 1 28.13 75 VAL D CA 1
ATOM 2848 C C . VAL D 1 60 ? 15.047 -30.619 39.949 1 28.2 75 VAL D C 1
ATOM 2849 O O . VAL D 1 60 ? 15.372 -31.221 38.946 1 28.2 75 VAL D O 1
ATOM 2853 N N . TYR D 1 61 ? 14.764 -31.225 41.105 1 28.22 76 TYR D N 1
ATOM 2854 C CA . TYR D 1 61 ? 14.739 -32.686 41.284 1 29.03 76 TYR D CA 1
ATOM 2855 C C . TYR D 1 61 ? 13.252 -33.105 41.317 1 29.96 76 TYR D C 1
ATOM 2856 O O . TYR D 1 61 ? 12.516 -32.778 42.263 1 30.44 76 TYR D O 1
ATOM 2865 N N . CYS D 1 62 ? 12.806 -33.765 40.26 1 30.4 77 CYS D N 1
ATOM 2866 C CA . CYS D 1 62 ? 11.397 -34.11 40.108 1 31.53 77 CYS D CA 1
ATOM 2867 C C . CYS D 1 62 ? 11.139 -35.599 39.855 1 32.26 77 CYS D C 1
ATOM 2868 O O . CYS D 1 62 ? 10.158 -35.919 39.18 1 31.46 77 CYS D O 1
ATOM 2871 N N . SER D 1 63 ? 11.978 -36.507 40.409 1 32.71 78 SER D N 1
ATOM 2872 C CA . SER D 1 63 ? 11.85 -37.951 40.166 1 33.18 78 SER D CA 1
ATOM 2873 C C . SER D 1 63 ? 10.614 -38.585 40.795 1 34.15 78 SER D C 1
ATOM 2874 O O . SER D 1 63 ? 10.08 -39.558 40.256 1 34.87 78 SER D O 1
ATOM 2877 N N . ASN D 1 64 ? 10.186 -38.082 41.949 1 33.46 79 ASN D N 1
ATOM 2878 C CA . ASN D 1 64 ? 8.974 -38.589 42.588 1 33.72 79 ASN D CA 1
ATOM 2879 C C . ASN D 1 64 ? 7.791 -37.617 42.373 1 32.47 79 ASN D C 1
ATOM 2880 O O . ASN D 1 64 ? 6.87 -37.556 43.196 1 32.99 79 ASN D O 1
ATOM 2885 N N . ASP D 1 65 ? 7.815 -36.848 41.276 1 30.72 80 ASP D N 1
ATOM 2886 C CA . ASP D 1 65 ? 6.753 -35.891 41 1 29.21 80 ASP D CA 1
ATOM 2887 C C . ASP D 1 65 ? 6.313 -36.018 39.546 1 27.75 80 ASP D C 1
ATOM 2888 O O . ASP D 1 65 ? 7.105 -36.383 38.688 1 26.9 80 ASP D O 1
ATOM 2893 N N . LEU D 1 66 ? 5.041 -35.734 39.273 1 27.36 81 LEU D N 1
ATOM 2894 C CA . LEU D 1 66 ? 4.524 -35.767 37.909 1 28.08 81 LEU D CA 1
ATOM 2895 C C . LEU D 1 66 ? 5.267 -34.821 36.957 1 28.67 81 LEU D C 1
ATOM 2896 O O . LEU D 1 66 ? 5.194 -35.01 35.748 1 28.9 81 LEU D O 1
ATOM 2901 N N . LEU D 1 67 ? 5.948 -33.796 37.498 1 29.15 82 LEU D N 1
ATOM 2902 C CA . LEU D 1 67 ? 6.765 -32.857 36.726 1 29.9 82 LEU D CA 1
ATOM 2903 C C . LEU D 1 67 ? 7.887 -33.598 35.993 1 30.41 82 LEU D C 1
ATOM 2904 O O . LEU D 1 67 ? 8.237 -33.221 34.879 1 30.7 82 LEU D O 1
ATOM 2909 N N . GLY D 1 68 ? 8.415 -34.665 36.591 1 30.29 83 GLY D N 1
ATOM 2910 C CA . GLY D 1 68 ? 9.442 -35.481 35.96 1 30.49 83 GLY D CA 1
ATOM 2911 C C . GLY D 1 68 ? 8.943 -36.154 34.702 1 30.86 83 GLY D C 1
ATOM 2912 O O . GLY D 1 68 ? 9.691 -36.302 33.729 1 30.15 83 GLY D O 1
ATOM 2913 N N . ASP D 1 69 ? 7.653 -36.544 34.698 1 31.95 84 ASP D N 1
ATOM 2914 C CA . ASP D 1 69 ? 6.993 -37.103 33.518 1 33.51 84 ASP D CA 1
ATOM 2915 C C . ASP D 1 69 ? 6.836 -36.039 32.435 1 35.43 84 ASP D C 1
ATOM 2916 O O . ASP D 1 69 ? 7.052 -36.32 31.255 1 36.1 84 ASP D O 1
ATOM 2921 N N . LEU D 1 70 ? 6.495 -34.814 32.844 1 36.33 85 LEU D N 1
ATOM 2922 C CA . LEU D 1 70 ? 6.349 -33.634 31.992 1 38.24 85 LEU D CA 1
ATOM 2923 C C . LEU D 1 70 ? 7.669 -33.417 31.2 1 38.78 85 LEU D C 1
ATOM 2924 O O . LEU D 1 70 ? 7.641 -33.294 29.988 1 38.1 85 LEU D O 1
ATOM 2929 N N . PHE D 1 71 ? 8.817 -33.461 31.885 1 39.5 86 PHE D N 1
ATOM 2930 C CA . PHE D 1 71 ? 10.108 -33.227 31.248 1 41.06 86 PHE D CA 1
ATOM 2931 C C . PHE D 1 71 ? 10.753 -34.441 30.611 1 40.92 86 PHE D C 1
ATOM 2932 O O . PHE D 1 71 ? 11.593 -34.291 29.73 1 41.91 86 PHE D O 1
ATOM 2940 N N . GLY D 1 72 ? 10.364 -35.631 31.041 1 39.51 87 GLY D N 1
ATOM 2941 C CA . GLY D 1 72 ? 10.976 -36.855 30.554 1 39.05 87 GLY D CA 1
ATOM 2942 C C . GLY D 1 72 ? 12.368 -37.042 31.141 1 38.13 87 GLY D C 1
ATOM 2943 O O . GLY D 1 72 ? 13.244 -37.587 30.473 1 38.1 87 GLY D O 1
ATOM 2944 N N . VAL D 1 73 ? 12.588 -36.573 32.387 1 37.02 88 VAL D N 1
ATOM 2945 C CA . VAL D 1 73 ? 13.883 -36.68 33.072 1 36.37 88 VAL D CA 1
ATOM 2946 C C . VAL D 1 73 ? 13.692 -36.631 34.586 1 35.39 88 VAL D C 1
ATOM 2947 O O . VAL D 1 73 ? 12.718 -36.039 35.064 1 35.39 88 VAL D O 1
ATOM 2949 N N . PRO D 1 74 ? 14.602 -37.242 35.378 1 34.43 89 PRO D N 1
ATOM 2950 C CA . PRO D 1 74 ? 14.452 -37.166 36.843 1 34 89 PRO D CA 1
ATOM 2951 C C . PRO D 1 74 ? 14.851 -35.788 37.429 1 33.39 89 PRO D C 1
ATOM 2952 O O . PRO D 1 74 ? 14.47 -35.452 38.546 1 34.08 89 PRO D O 1
ATOM 2956 N N . SER D 1 75 ? 15.602 -34.989 36.668 1 31.94 90 SER D N 1
ATOM 2957 C CA . SER D 1 75 ? 15.981 -33.646 37.083 1 31.66 90 SER D CA 1
ATOM 2958 C C . SER D 1 75 ? 16.247 -32.738 35.863 1 31.5 90 SER D C 1
ATOM 2959 O O . SER D 1 75 ? 16.29 -33.22 34.738 1 32.42 90 SER D O 1
ATOM 2962 N N . PHE D 1 76 ? 16.37 -31.414 36.069 1 30.37 91 PHE D N 1
ATOM 2963 C CA . PHE D 1 76 ? 16.642 -30.48 34.965 1 29.69 91 PHE D CA 1
ATOM 2964 C C . PHE D 1 76 ? 17.151 -29.125 35.498 1 29.58 91 PHE D C 1
ATOM 2965 O O . PHE D 1 76 ? 17.098 -28.884 36.702 1 30.45 91 PHE D O 1
ATOM 2973 N N . SER D 1 77 ? 17.671 -28.274 34.622 1 29.68 92 SER D N 1
ATOM 2974 C CA . SER D 1 77 ? 18.165 -26.957 35.032 1 30.44 92 SER D CA 1
ATOM 2975 C C . SER D 1 77 ? 17.316 -25.855 34.452 1 30.5 92 SER D C 1
ATOM 2976 O O . SER D 1 77 ? 17.057 -25.826 33.249 1 30.6 92 SER D O 1
ATOM 2979 N N . VAL D 1 78 ? 16.949 -24.899 35.311 1 30.54 93 VAL D N 1
ATOM 2980 C CA . VAL D 1 78 ? 16.183 -23.714 34.93 1 31.28 93 VAL D CA 1
ATOM 2981 C C . VAL D 1 78 ? 16.977 -22.804 33.981 1 32.08 93 VAL D C 1
ATOM 2982 O O . VAL D 1 78 ? 16.376 -22.029 33.244 1 32.38 93 VAL D O 1
ATOM 2986 N N . LYS D 1 79 ? 18.318 -22.924 33.94 1 32.34 94 LYS D N 1
ATOM 2987 C CA . LYS D 1 79 ? 19.137 -22.128 33.024 1 33.13 94 LYS D CA 1
ATOM 2988 C C . LYS D 1 79 ? 18.918 -22.52 31.545 1 34.64 94 LYS D C 1
ATOM 2989 O O . LYS D 1 79 ? 19.165 -21.702 30.662 1 34.92 94 LYS D O 1
ATOM 2995 N N . GLU D 1 80 ? 18.469 -23.758 31.278 1 35.42 95 GLU D N 1
ATOM 2996 C CA . GLU D 1 80 ? 18.273 -24.245 29.902 1 36.68 95 GLU D CA 1
ATOM 2997 C C . GLU D 1 80 ? 16.908 -23.79 29.386 1 36.52 95 GLU D C 1
ATOM 2998 O O . GLU D 1 80 ? 15.982 -24.595 29.311 1 36.72 95 GLU D O 1
ATOM 3004 N N . HIS D 1 81 ? 16.794 -22.496 29.056 1 36.3 96 HIS D N 1
ATOM 3005 C CA . HIS D 1 81 ? 15.557 -21.839 28.663 1 36.68 96 HIS D CA 1
ATOM 3006 C C . HIS D 1 81 ? 14.78 -22.508 27.528 1 37.82 96 HIS D C 1
ATOM 3007 O O . HIS D 1 81 ? 13.655 -22.937 27.765 1 37.71 96 HIS D O 1
ATOM 3014 N N . ARG D 1 82 ? 15.357 -22.625 26.318 1 38.14 97 ARG D N 1
ATOM 3015 C CA . ARG D 1 82 ? 14.609 -23.188 25.188 1 38.22 97 ARG D CA 1
ATOM 3016 C C . ARG D 1 82 ? 14.362 -24.72 25.339 1 38.43 97 ARG D C 1
ATOM 3017 O O . ARG D 1 82 ? 13.385 -25.207 24.787 1 39.51 97 ARG D O 1
ATOM 3025 N N . LYS D 1 83 ? 15.133 -25.444 26.172 1 37.25 98 LYS D N 1
ATOM 3026 C CA . LYS D 1 83 ? 14.846 -26.86 26.458 1 36.55 98 LYS D CA 1
ATOM 3027 C C . LYS D 1 83 ? 13.54 -26.984 27.294 1 35.42 98 LYS D C 1
ATOM 3028 O O . LYS D 1 83 ? 12.751 -27.919 27.116 1 35.23 98 LYS D O 1
ATOM 3034 N N . ILE D 1 84 ? 13.316 -26.026 28.195 1 33.51 99 ILE D N 1
ATOM 3035 C CA . ILE D 1 84 ? 12.099 -25.988 28.99 1 31.83 99 ILE D CA 1
ATOM 3036 C C . ILE D 1 84 ? 10.919 -25.635 28.083 1 30.95 99 ILE D C 1
ATOM 3037 O O . ILE D 1 84 ? 9.847 -26.213 28.229 1 30.47 99 ILE D O 1
ATOM 3042 N N . TYR D 1 85 ? 11.099 -24.681 27.151 1 30.79 100 TYR D N 1
ATOM 3043 C CA . TYR D 1 85 ? 10.034 -24.326 26.201 1 31.08 100 TYR D CA 1
ATOM 3044 C C . TYR D 1 85 ? 9.696 -25.526 25.327 1 31.13 100 TYR D C 1
ATOM 3045 O O . TYR D 1 85 ? 8.528 -25.746 25.036 1 30.97 100 TYR D O 1
ATOM 3054 N N . THR D 1 86 ? 10.702 -26.311 24.926 1 31.31 101 THR D N 1
ATOM 3055 C CA . THR D 1 86 ? 10.523 -27.506 24.107 1 32.73 101 THR D CA 1
ATOM 3056 C C . THR D 1 86 ? 9.621 -28.5 24.823 1 32.44 101 THR D C 1
ATOM 3057 O O . THR D 1 86 ? 8.677 -29.003 24.228 1 33.08 101 THR D O 1
ATOM 3061 N N . MET D 1 87 ? 9.896 -28.75 26.102 1 31.51 102 MET D N 1
ATOM 3062 C CA . MET D 1 87 ? 9.105 -29.663 26.885 1 31.23 102 MET D CA 1
ATOM 3063 C C . MET D 1 87 ? 7.693 -29.139 27.104 1 29.21 102 MET D C 1
ATOM 3064 O O . MET D 1 87 ? 6.734 -29.914 27.04 1 28.41 102 MET D O 1
ATOM 3069 N N . ILE D 1 88 ? 7.542 -27.818 27.293 1 27.98 103 ILE D N 1
ATOM 3070 C CA . ILE D 1 88 ? 6.207 -27.237 27.487 1 27.54 103 ILE D CA 1
ATOM 3071 C C . ILE D 1 88 ? 5.391 -27.375 26.208 1 26.66 103 ILE D C 1
ATOM 3072 O O . ILE D 1 88 ? 4.253 -27.859 26.254 1 26.32 103 ILE D O 1
ATOM 3077 N N . TYR D 1 89 ? 5.977 -27.019 25.061 1 26.44 104 TYR D N 1
ATOM 3078 C CA . TYR D 1 89 ? 5.291 -27.135 23.777 1 27.17 104 TYR D CA 1
ATOM 3079 C C . TYR D 1 89 ? 4.879 -28.577 23.455 1 27.93 104 TYR D C 1
ATOM 3080 O O . TYR D 1 89 ? 3.81 -28.784 22.876 1 28.04 104 TYR D O 1
ATOM 3089 N N . ARG D 1 90 ? 5.672 -29.556 23.871 1 27.93 105 ARG D N 1
ATOM 3090 C CA . ARG D 1 90 ? 5.308 -30.969 23.661 1 28.68 105 ARG D CA 1
ATOM 3091 C C . ARG D 1 90 ? 4.125 -31.416 24.547 1 28.39 105 ARG D C 1
ATOM 3092 O O . ARG D 1 90 ? 3.593 -32.511 24.35 1 29.01 105 ARG D O 1
ATOM 3100 N N . ASN D 1 91 ? 3.771 -30.627 25.57 1 26.87 106 ASN D N 1
ATOM 3101 C CA . ASN D 1 91 ? 2.699 -30.973 26.496 1 26.97 106 ASN D CA 1
ATOM 3102 C C . ASN D 1 91 ? 1.439 -30.124 26.321 1 26.89 106 ASN D C 1
ATOM 3103 O O . ASN D 1 91 ? 0.635 -29.996 27.243 1 26.87 106 ASN D O 1
ATOM 3108 N N . LEU D 1 92 ? 1.274 -29.531 25.142 1 27.42 107 LEU D N 1
ATOM 3109 C CA . LEU D 1 92 ? 0.117 -28.695 24.853 1 28.15 107 LEU D CA 1
ATOM 3110 C C . LEU D 1 92 ? -0.194 -28.654 23.359 1 28.9 107 LEU D C 1
ATOM 3111 O O . LEU D 1 92 ? 0.619 -29.071 22.52 1 29.47 107 LEU D O 1
ATOM 3116 N N . VAL D 1 93 ? -1.376 -28.142 23.024 1 28.67 108 VAL D N 1
ATOM 3117 C CA . VAL D 1 93 ? -1.745 -27.918 21.638 1 28.68 108 VAL D CA 1
ATOM 3118 C C . VAL D 1 93 ? -1.903 -26.4 21.481 1 28.4 108 VAL D C 1
ATOM 3119 O O . VAL D 1 93 ? -2.615 -25.762 22.279 1 27.59 108 VAL D O 1
ATOM 3123 N N . VAL D 1 94 ? -1.201 -25.808 20.509 1 28.05 109 VAL D N 1
ATOM 3124 C CA . VAL D 1 94 ? -1.327 -24.378 20.269 1 28.81 109 VAL D CA 1
ATOM 3125 C C . VAL D 1 94 ? -2.676 -24.19 19.569 1 30.42 109 VAL D C 1
ATOM 3126 O O . VAL D 1 94 ? -2.922 -24.842 18.555 1 30.06 109 VAL D O 1
ATOM 3130 N N . VAL D 1 95 ? -3.577 -23.401 20.158 1 32.03 110 VAL D N 1
ATOM 3131 C CA . VAL D 1 95 ? -4.927 -23.278 19.605 1 34.63 110 VAL D CA 1
ATOM 3132 C C . VAL D 1 95 ? -4.93 -22.515 18.293 1 37.01 110 VAL D C 1
ATOM 3133 O O . VAL D 1 95 ? -4.191 -21.544 18.121 1 36.5 110 VAL D O 1
ATOM 3137 N N . ASN D 1 96 ? -5.757 -22.979 17.348 1 39.66 111 ASN D N 1
ATOM 3138 C CA . ASN D 1 96 ? -5.891 -22.33 16.053 1 42.66 111 ASN D CA 1
ATOM 3139 C C . ASN D 1 96 ? -6.526 -20.947 16.261 1 44.2 111 ASN D C 1
ATOM 3140 O O . ASN D 1 96 ? -5.925 -19.945 15.871 1 45.19 111 ASN D O 1
ATOM 3145 N N . THR E 2 1 ? -0.841 -4.866 9.214 1 32.08 1 THR J N 1
ATOM 3146 C CA . THR E 2 1 ? 0.285 -4.833 10.157 1 31.49 1 THR J CA 1
ATOM 3147 C C . THR E 2 1 ? 1.571 -5.163 9.398 1 30.13 1 THR J C 1
ATOM 3148 O O . THR E 2 1 ? 1.573 -5.985 8.482 1 30.13 1 THR J O 1
ATOM 3152 N N . SER E 2 2 ? 2.649 -4.435 9.722 1 28.59 2 SER J N 1
ATOM 3153 C CA . SER E 2 2 ? 3.876 -4.482 8.938 1 26.82 2 SER J CA 1
ATOM 3154 C C . SER E 2 2 ? 4.78 -5.636 9.376 1 25.4 2 SER J C 1
ATOM 3155 O O . SER E 2 2 ? 4.606 -6.172 10.468 1 24.66 2 SER J O 1
ATOM 3158 N N . PHE E 2 3 ? 5.772 -5.999 8.538 1 24.39 3 PHE J N 1
ATOM 3159 C CA . PHE E 2 3 ? 6.77 -6.991 8.924 1 23.31 3 PHE J CA 1
ATOM 3160 C C . PHE E 2 3 ? 7.455 -6.597 10.236 1 22.76 3 PHE J C 1
ATOM 3161 O O . PHE E 2 3 ? 7.612 -7.43 11.117 1 21.61 3 PHE J O 1
ATOM 3169 N N . CYS E 2 4 ? 7.851 -5.319 10.337 1 23.38 4 CYS J N 1
ATOM 3170 C CA . CYS E 2 4 ? 8.49 -4.759 11.517 1 25.22 4 CYS J CA 1
ATOM 3171 C C . CYS E 2 4 ? 7.678 -5.004 12.793 1 22.31 4 CYS J C 1
ATOM 3172 O O . CYS E 2 4 ? 8.221 -5.384 13.824 1 19.89 4 CYS J O 1
ATOM 3175 N N . GLU E 2 5 ? 6.371 -4.751 12.716 1 22.31 5 GLU J N 1
ATOM 3176 C CA . GLU E 2 5 ? 5.468 -4.994 13.83 1 22.03 5 GLU J CA 1
ATOM 3177 C C . GLU E 2 5 ? 5.333 -6.474 14.195 1 21.23 5 GLU J C 1
ATOM 3178 O O . GLU E 2 5 ? 5.388 -6.827 15.372 1 21.36 5 GLU J O 1
ATOM 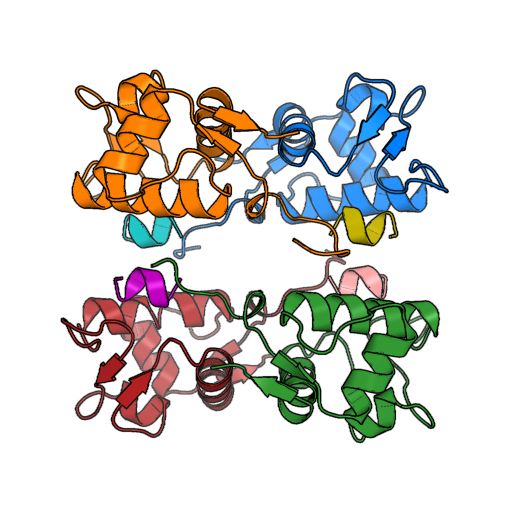3184 N N . TYR E 2 6 ? 5.192 -7.339 13.183 1 20.73 6 TYR J N 1
ATOM 3185 C CA . TYR E 2 6 ? 5.219 -8.779 13.407 1 20.93 6 TYR J CA 1
ATOM 3186 C C . TYR E 2 6 ? 6.519 -9.265 14.057 1 20.32 6 TYR J C 1
ATOM 3187 O O . TYR E 2 6 ? 6.491 -10.184 14.876 1 19.7 6 TYR J O 1
ATOM 3196 N N . TRP E 2 7 ? 7.659 -8.707 13.616 1 19.57 7 TRP J N 1
ATOM 3197 C CA . TRP E 2 7 ? 8.968 -9.091 14.125 1 19.88 7 TRP J CA 1
ATOM 3198 C C . TRP E 2 7 ? 9.193 -8.64 15.569 1 19.82 7 TRP J C 1
ATOM 3199 O O . TRP E 2 7 ? 9.709 -9.398 16.39 1 19.44 7 TRP J O 1
ATOM 3210 N N . ALA E 2 8 ? 8.842 -7.379 15.859 1 20.11 8 ALA J N 1
ATOM 3211 C CA . ALA E 2 8 ? 8.949 -6.858 17.211 1 20.8 8 ALA J CA 1
ATOM 3212 C C . ALA E 2 8 ? 8.023 -7.576 18.192 1 20.54 8 ALA J C 1
ATOM 3213 O O . ALA E 2 8 ? 8.444 -7.928 19.293 1 20.55 8 ALA J O 1
ATOM 3250 N N . THR F 2 1 ? 21.705 -17.403 44.399 1 36.07 1 THR F N 1
ATOM 3251 C CA . THR F 2 1 ? 20.499 -16.9 43.73 1 35.85 1 THR F CA 1
ATOM 3252 C C . THR F 2 1 ? 19.368 -17.915 43.906 1 33.98 1 THR F C 1
ATOM 3253 O O . THR F 2 1 ? 19.609 -19.116 44.032 1 33.82 1 THR F O 1
ATOM 3257 N N . SER F 2 2 ? 18.131 -17.415 44.001 1 32.24 2 SER F N 1
ATOM 3258 C CA . SER F 2 2 ? 17.01 -18.255 44.401 1 30.89 2 SER F CA 1
ATOM 3259 C C . SER F 2 2 ? 16.315 -18.876 43.186 1 29 2 SER F C 1
ATOM 3260 O O . SER F 2 2 ? 16.477 -18.401 42.058 1 27.69 2 SER F O 1
ATOM 3263 N N . PHE F 2 3 ? 15.488 -19.905 43.429 1 27.92 3 PHE F N 1
ATOM 3264 C CA . PHE F 2 3 ? 14.682 -20.51 42.379 1 27.15 3 PHE F CA 1
ATOM 3265 C C . PHE F 2 3 ? 13.85 -19.476 41.621 1 26.79 3 PHE F C 1
ATOM 3266 O O . PHE F 2 3 ? 13.864 -19.463 40.396 1 25.76 3 PHE F O 1
ATOM 3274 N N . CYS F 2 4 ? 13.126 -18.632 42.373 1 27.8 4 CYS F N 1
ATOM 3275 C CA . CYS F 2 4 ? 12.265 -17.608 41.807 1 28.99 4 CYS F CA 1
ATOM 3276 C C . CYS F 2 4 ? 13.049 -16.643 40.92 1 26.79 4 CYS F C 1
ATOM 3277 O O . CYS F 2 4 ? 12.562 -16.247 39.87 1 25.3 4 CYS F O 1
ATOM 3280 N N . GLU F 2 5 ? 14.275 -16.298 41.334 1 26.64 5 GLU F N 1
ATOM 3281 C CA . GLU F 2 5 ? 15.144 -15.469 40.509 1 25.74 5 GLU F CA 1
ATOM 3282 C C . GLU F 2 5 ? 15.581 -16.145 39.208 1 24.59 5 GLU F C 1
ATOM 3283 O O . GLU F 2 5 ? 15.619 -15.507 38.161 1 24.16 5 GLU F O 1
ATOM 3289 N N . TYR F 2 6 ? 15.877 -17.449 39.274 1 23.9 6 TYR F N 1
ATOM 3290 C CA . TYR F 2 6 ? 16.181 -18.213 38.073 1 22.99 6 TYR F CA 1
ATOM 3291 C C . TYR F 2 6 ? 14.973 -18.331 37.145 1 21.86 6 TYR F C 1
ATOM 3292 O O . TYR F 2 6 ? 15.119 -18.312 35.93 1 21.66 6 TYR F O 1
ATOM 3301 N N . TRP F 2 7 ? 13.795 -18.552 37.729 1 22.07 7 TRP F N 1
ATOM 3302 C CA . TRP F 2 7 ? 12.595 -18.754 36.934 1 22.62 7 TRP F CA 1
ATOM 3303 C C . TRP F 2 7 ? 12.164 -17.456 36.242 1 22.45 7 TRP F C 1
ATOM 3304 O O . TRP F 2 7 ? 11.804 -17.466 35.066 1 22.1 7 TRP F O 1
ATOM 3315 N N . ALA F 2 8 ? 12.201 -16.343 36.983 1 22.86 8 ALA F N 1
ATOM 3316 C CA . ALA F 2 8 ? 11.865 -15.049 36.403 1 23.44 8 ALA F CA 1
ATOM 3317 C C . ALA F 2 8 ? 12.833 -14.6 35.31 1 24.5 8 ALA F C 1
ATOM 3318 O O . ALA F 2 8 ? 12.39 -14.183 34.244 1 24.97 8 ALA F O 1
ATOM 3355 N N . THR G 2 1 ? -1.116 -14.531 45.424 1 33.36 1 THR G N 1
ATOM 3356 C CA . THR G 2 1 ? 0.101 -14.322 44.634 1 32.71 1 THR G CA 1
ATOM 3357 C C . THR G 2 1 ? 1.146 -13.63 45.511 1 31.06 1 THR G C 1
ATOM 3358 O O . THR G 2 1 ? 0.82 -12.749 46.307 1 31.44 1 THR G O 1
ATOM 3362 N N . SER G 2 2 ? 2.408 -14.053 45.368 1 28.97 2 SER G N 1
ATOM 3363 C CA . SER G 2 2 ? 3.463 -13.636 46.276 1 27.26 2 SER G CA 1
ATOM 3364 C C . SER G 2 2 ? 4.068 -12.28 45.88 1 25.46 2 SER G C 1
ATOM 3365 O O . SER G 2 2 ? 3.88 -11.807 44.754 1 23.4 2 SER G O 1
ATOM 3368 N N . PHE G 2 3 ? 4.853 -11.684 46.791 1 24.78 3 PHE G N 1
ATOM 3369 C CA . PHE G 2 3 ? 5.577 -10.46 46.479 1 23.85 3 PHE G CA 1
ATOM 3370 C C . PHE G 2 3 ? 6.487 -10.656 45.262 1 23.77 3 PHE G C 1
ATOM 3371 O O . PHE G 2 3 ? 6.532 -9.803 44.386 1 22.84 3 PHE G O 1
ATOM 3379 N N . CYS G 2 4 ? 7.18 -11.796 45.214 1 24.95 4 CYS G N 1
ATOM 3380 C CA . CYS G 2 4 ? 8.113 -12.061 44.132 1 27.24 4 CYS G CA 1
ATOM 3381 C C . CYS G 2 4 ? 7.38 -12.151 42.793 1 25.54 4 CYS G C 1
ATOM 3382 O O . CYS G 2 4 ? 7.869 -11.653 41.791 1 24.95 4 CYS G O 1
ATOM 3385 N N . GLU G 2 5 ? 6.186 -12.755 42.796 1 25.13 5 GLU G N 1
ATOM 3386 C CA . GLU G 2 5 ? 5.347 -12.778 41.607 1 24.89 5 GLU G CA 1
ATOM 3387 C C . GLU G 2 5 ? 4.89 -11.383 41.158 1 23.96 5 GLU G C 1
ATOM 3388 O O . GLU G 2 5 ? 4.88 -11.085 39.967 1 23.57 5 GLU G O 1
ATOM 3394 N N . TYR G 2 6 ? 4.531 -10.527 42.12 1 22.59 6 TYR G N 1
ATOM 3395 C CA . TYR G 2 6 ? 4.17 -9.151 41.822 1 22.8 6 TYR G CA 1
ATOM 3396 C C . TYR G 2 6 ? 5.362 -8.34 41.319 1 21.94 6 TYR G C 1
ATOM 3397 O O . TYR G 2 6 ? 5.21 -7.491 40.451 1 22.89 6 TYR G O 1
ATOM 3406 N N . TRP G 2 7 ? 6.539 -8.587 41.895 1 21.4 7 TRP G N 1
ATOM 3407 C CA . TRP G 2 7 ? 7.745 -7.877 41.51 1 21.85 7 TRP G CA 1
ATOM 3408 C C . TRP G 2 7 ? 8.171 -8.276 40.095 1 21.95 7 TRP G C 1
ATOM 3409 O O . TRP G 2 7 ? 8.572 -7.425 39.311 1 21.99 7 TRP G O 1
ATOM 3420 N N . ALA G 2 8 ? 8.076 -9.576 39.783 1 22.01 8 ALA G N 1
ATOM 3421 C CA . ALA G 2 8 ? 8.522 -10.085 38.497 1 23.19 8 ALA G CA 1
ATOM 3422 C C . ALA G 2 8 ? 7.589 -9.653 37.367 1 24.41 8 ALA G C 1
ATOM 3423 O O . ALA G 2 8 ? 8.045 -9.199 36.311 1 24.66 8 ALA G O 1
ATOM 3460 N N . THR H 2 1 ? 20.445 2.854 12.167 1 26.23 1 THR H N 1
ATOM 3461 C CA . THR H 2 1 ? 19.356 2.323 12.977 1 27.08 1 THR H CA 1
ATOM 3462 C C . THR H 2 1 ? 18.085 3.116 12.673 1 25.7 1 THR H C 1
ATOM 3463 O O . THR H 2 1 ? 18.11 4.344 12.581 1 25.42 1 THR H O 1
ATOM 3467 N N . SER H 2 2 ? 16.976 2.398 12.499 1 25.03 2 SER H N 1
ATOM 3468 C CA . SER H 2 2 ? 15.745 3.001 12.011 1 24.54 2 SER H CA 1
ATOM 3469 C C . SER H 2 2 ? 14.896 3.522 13.175 1 23.68 2 SER H C 1
ATOM 3470 O O . SER H 2 2 ? 15.073 3.081 14.31 1 22.92 2 SER H O 1
ATOM 3473 N N . PHE H 2 3 ? 13.914 4.394 12.885 1 23.86 3 PHE H N 1
ATOM 3474 C CA . PHE H 2 3 ? 12.978 4.831 13.92 1 23.41 3 PHE H CA 1
ATOM 3475 C C . PHE H 2 3 ? 12.277 3.638 14.584 1 23.21 3 PHE H C 1
ATOM 3476 O O . PHE H 2 3 ? 12.189 3.576 15.806 1 22.48 3 PHE H O 1
ATOM 3484 N N . CYS H 2 4 ? 11.816 2.687 13.762 1 23.89 4 CYS H N 1
ATOM 3485 C CA . CYS H 2 4 ? 11.128 1.515 14.285 1 25.56 4 CYS H CA 1
ATOM 3486 C C . CYS H 2 4 ? 11.993 0.677 15.233 1 23.97 4 CYS H C 1
ATOM 3487 O O . CYS H 2 4 ? 11.503 0.188 16.244 1 22.97 4 CYS H O 1
ATOM 3490 N N . GLU H 2 5 ? 13.279 0.536 14.9 1 23.1 5 GLU H N 1
ATOM 3491 C CA . GLU H 2 5 ? 14.237 -0.146 15.757 1 22.69 5 GLU H CA 1
ATOM 3492 C C . GLU H 2 5 ? 14.433 0.555 17.101 1 21.19 5 GLU H C 1
ATOM 3493 O O . GLU H 2 5 ? 14.38 -0.088 18.148 1 20.87 5 GLU H O 1
ATOM 3499 N N . TYR H 2 6 ? 14.617 1.882 17.067 1 19.81 6 TYR H N 1
ATOM 3500 C CA . TYR H 2 6 ? 14.603 2.668 18.292 1 19.69 6 TYR H CA 1
ATOM 3501 C C . TYR H 2 6 ? 13.318 2.542 19.12 1 18.78 6 TYR H C 1
ATOM 3502 O O . TYR H 2 6 ? 13.363 2.547 20.343 1 18.95 6 TYR H O 1
ATOM 3511 N N . TRP H 2 7 ? 12.167 2.498 18.449 1 19.22 7 TRP H N 1
ATOM 3512 C CA . TRP H 2 7 ? 10.889 2.476 19.143 1 20.09 7 TRP H CA 1
ATOM 3513 C C . TRP H 2 7 ? 10.652 1.109 19.797 1 20.56 7 TRP H C 1
ATOM 3514 O O . TRP H 2 7 ? 10.202 1.037 20.935 1 20.42 7 TRP H O 1
ATOM 3525 N N . ALA H 2 8 ? 11.008 0.039 19.085 1 21.01 8 ALA H N 1
ATOM 3526 C CA . ALA H 2 8 ? 10.81 -1.306 19.605 1 21.41 8 ALA H CA 1
ATOM 3527 C C . ALA H 2 8 ? 11.74 -1.592 20.783 1 21.57 8 ALA H C 1
ATOM 3528 O O . ALA H 2 8 ? 11.315 -2.162 21.786 1 21.03 8 ALA H O 1
#

Radius of gyration: 22.43 Å; Cα contacts (8 Å, |Δi|>4): 587; chains: 8; bounding box: 43×61×63 Å

Secondary structure (DSSP, 8-state):
--SPPPGGG-EEEE-HHHHHHHHHTT---S-EEHHHHHHHHHHHHHHTT-B-SSSTTEEE-TTSHHHHHH-SSEEETT-HHHHHHHHHHTEEE--/--SSPPPGGG-EEEE-HHHHHHHHHTT---S-EEHHHHHHHHHHHHHHHT-B-SSSTTEEE-TTSHHHHHHTSSEEETT-HHHHHHHHHHTEEE--/-PPPPSTT-EEEE-HHHHHHHHHTT---S-EEHHHHHHHHHHHHHHTT-B-SSSTTEEE-TTSHHHHHHTSSEEETT-HHHHHHHHHHTEEE--/--PPP-GGG-EEEE-HHHHHHHHHTT---S-EEHHHHHHHHHHHHHHTT-B-SSSTTEEE-TTSHHHHHHTSSEEETT-HHHHHHHHHTTEEE--/--HHHHH-/--HHHHH-/--HHHHH-/--HHHHH-

InterPro domains:
  IPR001841 Zinc finger, RING-type [PS50089] (438-479)
  IPR001876 Zinc finger, RanBP2-type [PF00641] (300-327)
  IPR001876 Zinc finger, RanBP2-type [PS01358] (303-322)
  IPR001876 Zinc finger, RanBP2-type [PS50199] (299-328)
  IPR003121 SWIB/MDM2 domain [PF02201] (34-95)
  IPR003121 SWIB/MDM2 domain [PS51925] (26-109)
  IPR013083 Zinc finger, RING/FYVE/PHD-type [G3DSA:3.30.40.10] (427-491)
  IPR016495 p53 negative regulator Mdm2/Mdm4 [PIRSF006748] (1-491)
  IPR028340 E3 ubiquitin-protein ligase Mdm2 [PIRSF500700] (4-491)
  IPR036443 Zinc finger, RanBP2-type superfamily [SSF90209] (290-334)
  IPR036885 SWIB/MDM2 domain superfamily [G3DSA:1.10.245.10] (1-114)
  IPR036885 SWIB/MDM2 domain superfamily [SSF47592] (18-120)
  IPR036885 SWIB/MDM2 domain superfamily [SSF47592] (189-283)
  IPR044080 MDM2, modified RING finger, HC subclass [cd16783] (435-491)

GO terms:
  GO:0005515 protein binding (F, IPI)
  GO:0061630 ubiquitin protein ligase activity (F, IDA)
  GO:0043161 proteasome-mediated ubiquitin-dependent protein catabolic process (P, IDA)
  GO:1901797 negative regulation of signal transduction by p53 class mediator (P, IDA)
  GO:0061630 ubiquitin protein ligase activity (F, TAS)
  GO:0043161 proteasome-mediated ubiquitin-dependent protein catabolic process (P, TAS)
  GO:1901797 negative regulation of signal transduction by p53 class mediator (P, TAS)
  GO:0000209 protein polyubiquitination (P, TAS)
  GO:0006511 ubiquitin-dependent protein catabolic process (P, IGI)
  GO:0051865 protein autoubiquitination (P, IMP)
  GO:0006511 ubiquitin-dependent protein catabolic process (P, IMP)
  GO:0008097 5S rRNA binding (F, IDA)
  GO:0005634 nucleus (C, IDA)
  GO:0005730 nucleolus (C, IDA)
  GO:0005737 cytoplasm (C, IDA)
  GO:0016874 ligase activity (F, IDA)
  GO:0043021 ribonucleoprotein complex binding (F, IDA)
  GO:0016567 protein ubiquitination (P, IDA)
  GO:0006511 ubiquitin-dependent protein catabolic process (P, IDA)
  GO:0006915 apoptotic process (P, IDA)

Nearest PDB structures (foldseek):
  5hmi-assembly3_A  TM=9.540E-01  e=5.841E-18  Homo sapiens
  4ud7-assembly1_C  TM=9.529E-01  e=1.929E-17  Homo sapiens
  4zgk-assembly1_A  TM=9.162E-01  e=8.698E-18  Homo sapiens
  5hmh-assembly3_A  TM=9.627E-01  e=3.746E-17  Homo sapiens
  4dij-assembly1_A  TM=9.267E-01  e=2.688E-17  Homo sapiens